Protein AF-A0A7V9L8U1-F1 (afdb_monomer)

Structure (mmCIF, N/CA/C/O backbone):
data_AF-A0A7V9L8U1-F1
#
_entry.id   AF-A0A7V9L8U1-F1
#
loop_
_atom_site.group_PDB
_atom_site.id
_atom_site.type_symbol
_atom_site.label_atom_id
_atom_site.label_alt_id
_atom_site.label_comp_id
_atom_site.label_asym_id
_atom_site.label_entity_id
_atom_site.label_seq_id
_atom_site.pdbx_PDB_ins_code
_atom_site.Cartn_x
_atom_site.Cartn_y
_atom_site.Cartn_z
_atom_site.occupancy
_atom_site.B_iso_or_equiv
_atom_site.auth_seq_id
_atom_site.auth_comp_id
_atom_site.auth_asym_id
_atom_site.auth_atom_id
_atom_site.pdbx_PDB_model_num
ATOM 1 N N . MET A 1 1 ? 53.614 -34.703 -3.956 1.00 37.09 1 MET A N 1
ATOM 2 C CA . MET A 1 1 ? 53.171 -36.099 -4.154 1.00 37.09 1 MET A CA 1
ATOM 3 C C . MET A 1 1 ? 51.739 -36.207 -3.658 1.00 37.09 1 MET A C 1
ATOM 5 O O . MET A 1 1 ? 51.481 -35.859 -2.516 1.00 37.09 1 MET A O 1
ATOM 9 N N . ARG A 1 2 ? 50.814 -36.557 -4.558 1.00 35.75 2 ARG A N 1
ATOM 10 C CA . ARG A 1 2 ? 49.399 -36.834 -4.272 1.00 35.75 2 ARG A CA 1
ATOM 11 C C . ARG A 1 2 ? 49.293 -38.132 -3.469 1.00 35.75 2 ARG A C 1
ATOM 13 O O . ARG A 1 2 ? 49.827 -39.121 -3.956 1.00 35.75 2 ARG A O 1
ATOM 20 N N . THR A 1 3 ? 48.514 -38.152 -2.387 1.00 33.84 3 THR A N 1
ATOM 21 C CA . THR A 1 3 ? 47.822 -39.380 -1.964 1.00 33.84 3 THR A CA 1
ATOM 22 C C . THR A 1 3 ? 46.444 -39.044 -1.400 1.00 33.84 3 THR A C 1
ATOM 24 O O . THR A 1 3 ? 46.298 -38.280 -0.452 1.00 33.84 3 THR A O 1
ATOM 27 N N . LEU A 1 4 ? 45.459 -39.615 -2.084 1.00 32.03 4 LEU A N 1
ATOM 28 C CA . LEU A 1 4 ? 44.025 -39.675 -1.843 1.00 32.03 4 LEU A CA 1
ATOM 29 C C . LEU A 1 4 ? 43.743 -40.533 -0.593 1.00 32.03 4 LEU A C 1
ATOM 31 O O . LEU A 1 4 ? 44.367 -41.584 -0.452 1.00 32.03 4 LEU A O 1
ATOM 35 N N . LEU A 1 5 ? 42.778 -40.158 0.253 1.00 34.38 5 LEU A N 1
ATOM 36 C CA . LEU A 1 5 ? 42.164 -41.089 1.207 1.00 34.38 5 LEU A CA 1
ATOM 37 C C . LEU A 1 5 ? 40.660 -41.214 0.941 1.00 34.38 5 LEU A C 1
ATOM 39 O O . LEU A 1 5 ? 39.941 -40.228 0.812 1.00 34.38 5 LEU A O 1
ATOM 43 N N . LEU A 1 6 ? 40.252 -42.475 0.836 1.00 33.25 6 LEU A N 1
ATOM 44 C CA . LEU A 1 6 ? 38.953 -43.033 0.488 1.00 33.25 6 LEU A CA 1
ATOM 45 C C . LEU A 1 6 ? 38.289 -43.554 1.774 1.00 33.25 6 LEU A C 1
ATOM 47 O O . LEU A 1 6 ? 38.936 -44.298 2.504 1.00 33.25 6 LEU A O 1
ATOM 51 N N . PHE A 1 7 ? 37.013 -43.245 2.017 1.00 33.19 7 PHE A N 1
ATOM 52 C CA . PHE A 1 7 ? 36.152 -43.965 2.973 1.00 33.19 7 PHE A CA 1
ATOM 53 C C . PHE A 1 7 ? 34.731 -44.010 2.386 1.00 33.19 7 PHE A C 1
ATOM 55 O O . PHE A 1 7 ? 34.116 -42.972 2.172 1.00 33.19 7 PHE A O 1
ATOM 62 N N . MET A 1 8 ? 34.353 -45.135 1.770 1.00 30.95 8 MET A N 1
ATOM 63 C CA . MET A 1 8 ? 33.569 -46.258 2.324 1.00 30.95 8 MET A CA 1
ATOM 64 C C . MET A 1 8 ? 32.088 -45.933 2.568 1.00 30.95 8 MET A C 1
ATOM 66 O O . MET A 1 8 ? 31.712 -45.337 3.571 1.00 30.95 8 MET A O 1
ATOM 70 N N . ALA A 1 9 ? 31.259 -46.407 1.635 1.00 34.00 9 ALA A N 1
ATOM 71 C CA . ALA A 1 9 ? 29.814 -46.529 1.761 1.00 34.00 9 ALA A CA 1
ATOM 72 C C . ALA A 1 9 ? 29.459 -47.788 2.569 1.00 34.00 9 ALA A C 1
ATOM 74 O O . ALA A 1 9 ? 30.016 -48.860 2.330 1.00 34.00 9 ALA A O 1
ATOM 75 N N . VAL A 1 10 ? 28.507 -47.657 3.493 1.00 41.06 10 VAL A N 1
ATOM 76 C CA . VAL A 1 10 ? 27.914 -48.771 4.241 1.00 41.06 10 VAL A CA 1
ATOM 77 C C . VAL A 1 10 ? 26.514 -49.015 3.693 1.00 41.06 10 VAL A C 1
ATOM 79 O O . VAL A 1 10 ? 25.662 -48.131 3.739 1.00 41.06 10 VAL A O 1
ATOM 82 N N . GLY A 1 11 ? 26.286 -50.223 3.184 1.00 36.41 11 GLY A N 1
ATOM 83 C CA . GLY A 1 11 ? 24.968 -50.753 2.856 1.00 36.41 11 GLY A CA 1
ATOM 84 C C . GLY A 1 11 ? 24.763 -52.110 3.531 1.00 36.41 11 GLY A C 1
ATOM 85 O O . GLY A 1 11 ? 25.656 -52.947 3.505 1.00 36.41 11 GLY A O 1
ATOM 86 N N . CYS A 1 12 ? 23.581 -52.293 4.116 1.00 37.66 12 CYS A N 1
ATOM 87 C CA . CYS A 1 12 ? 22.913 -53.532 4.541 1.00 37.66 12 CYS A CA 1
ATOM 88 C C . CYS A 1 12 ? 21.442 -53.115 4.738 1.00 37.66 12 CYS A C 1
ATOM 90 O O . CYS A 1 12 ? 21.205 -52.043 5.278 1.00 37.66 12 CYS A O 1
ATOM 92 N N . GLY A 1 13 ? 20.380 -53.813 4.358 1.00 34.66 13 GLY A N 1
ATOM 93 C CA . GLY A 1 13 ? 20.137 -55.143 3.816 1.00 34.66 13 GLY A CA 1
ATOM 94 C C . GLY A 1 13 ? 18.603 -55.298 3.748 1.00 34.66 13 GLY A C 1
ATOM 95 O O . GLY A 1 13 ? 17.869 -54.595 4.440 1.00 34.66 13 GLY A O 1
ATOM 96 N N . ARG A 1 14 ? 18.124 -56.160 2.853 1.00 44.81 14 ARG A N 1
ATOM 97 C CA . ARG A 1 14 ? 16.740 -56.275 2.358 1.00 44.81 14 ARG A CA 1
ATOM 98 C C . ARG A 1 14 ? 15.990 -57.414 3.077 1.00 44.81 14 ARG A C 1
ATOM 100 O O . ARG A 1 14 ? 16.562 -58.484 3.218 1.00 44.81 14 ARG A O 1
ATOM 107 N N . PHE A 1 15 ? 14.711 -57.224 3.409 1.00 35.12 15 PHE A N 1
ATOM 108 C CA . PHE A 1 15 ? 13.670 -58.256 3.622 1.00 35.12 15 PHE A CA 1
ATOM 109 C C . PHE A 1 15 ? 12.335 -57.545 3.316 1.00 35.12 15 PHE A C 1
ATOM 111 O O . PHE A 1 15 ? 12.110 -56.478 3.865 1.00 35.12 15 PHE A O 1
ATOM 118 N N . GLY A 1 16 ? 11.414 -57.934 2.437 1.00 37.50 16 GLY A N 1
ATOM 119 C CA . GLY A 1 16 ? 11.134 -59.154 1.690 1.00 37.50 16 GLY A CA 1
ATOM 120 C C . GLY A 1 16 ? 9.611 -59.338 1.749 1.00 37.50 16 GLY A C 1
ATOM 121 O O . GLY A 1 16 ? 9.124 -59.658 2.821 1.00 37.50 16 GLY A O 1
ATOM 122 N N . PHE A 1 17 ? 8.865 -59.104 0.660 1.00 38.75 17 PHE A N 1
ATOM 123 C CA . PHE A 1 17 ? 7.480 -59.581 0.493 1.00 38.75 17 PHE A CA 1
ATOM 124 C C . PHE A 1 17 ? 7.120 -59.734 -1.002 1.00 38.75 17 PHE A C 1
ATOM 126 O O . PHE A 1 17 ? 7.644 -59.011 -1.846 1.00 38.75 17 PHE A O 1
ATOM 133 N N . GLN A 1 18 ? 6.292 -60.750 -1.267 1.00 34.88 18 GLN A N 1
ATOM 134 C CA . GLN A 1 18 ? 6.027 -61.515 -2.500 1.00 34.88 18 GLN A CA 1
ATOM 135 C C . GLN A 1 18 ? 5.659 -60.769 -3.799 1.00 34.88 18 GLN A C 1
ATOM 137 O O . GLN A 1 18 ? 4.896 -59.808 -3.798 1.00 34.88 18 GLN A O 1
ATOM 142 N N . GLU A 1 19 ? 6.111 -61.357 -4.916 1.00 45.16 19 GLU A N 1
ATOM 143 C CA . GLU A 1 19 ? 5.614 -61.177 -6.289 1.00 45.16 19 GLU A CA 1
ATOM 144 C C . GLU A 1 19 ? 4.214 -61.782 -6.496 1.00 45.16 19 GLU A C 1
ATOM 146 O O . GLU A 1 19 ? 3.884 -62.786 -5.860 1.00 45.16 19 GLU A O 1
ATOM 151 N N . SER A 1 20 ? 3.452 -61.265 -7.472 1.00 40.06 20 SER A N 1
ATOM 152 C CA . SER A 1 20 ? 3.028 -62.005 -8.689 1.00 40.06 20 SER A CA 1
ATOM 153 C C . SER A 1 20 ? 1.990 -61.212 -9.499 1.00 40.06 20 SER A C 1
ATOM 155 O O . SER A 1 20 ? 0.935 -60.880 -8.966 1.00 40.06 20 SER A O 1
ATOM 157 N N . GLY A 1 21 ? 2.225 -60.999 -10.801 1.00 32.94 21 GLY A N 1
ATOM 158 C CA . GLY A 1 21 ? 1.159 -60.649 -11.754 1.00 32.94 21 GLY A CA 1
ATOM 159 C C . GLY A 1 21 ? 1.613 -59.845 -12.975 1.00 32.94 21 GLY A C 1
ATOM 160 O O . GLY A 1 21 ? 1.604 -58.623 -12.949 1.00 32.94 21 GLY A O 1
ATOM 161 N N . VAL A 1 22 ? 1.997 -60.543 -14.043 1.00 47.75 22 VAL A N 1
ATOM 162 C CA . VAL A 1 22 ? 2.412 -60.012 -15.355 1.00 47.75 22 VAL A CA 1
ATOM 163 C C . VAL A 1 22 ? 1.198 -59.613 -16.212 1.00 47.75 22 VAL A C 1
ATOM 165 O O . VAL A 1 22 ? 0.273 -60.411 -16.336 1.00 47.75 22 VAL A O 1
ATOM 168 N N . ALA A 1 23 ? 1.246 -58.456 -16.883 1.00 41.59 23 ALA A N 1
ATOM 169 C CA . ALA A 1 23 ? 0.476 -58.153 -18.098 1.00 41.59 23 ALA A CA 1
ATOM 170 C C . ALA A 1 23 ? 1.291 -57.211 -19.011 1.00 41.59 23 ALA A C 1
ATOM 172 O O . ALA A 1 23 ? 1.994 -56.334 -18.516 1.00 41.59 23 ALA A O 1
ATOM 173 N N . GLY A 1 24 ? 1.269 -57.499 -20.317 1.00 39.19 24 GLY A N 1
ATOM 174 C CA . GLY A 1 24 ? 2.184 -57.016 -21.357 1.00 39.19 24 GLY A CA 1
ATOM 175 C C . GLY A 1 24 ? 1.974 -55.581 -21.876 1.00 39.19 24 GLY A C 1
ATOM 176 O O . GLY A 1 24 ? 1.348 -54.766 -21.203 1.00 39.19 24 GLY A O 1
ATOM 177 N N . PRO A 1 25 ? 2.565 -55.257 -23.045 1.00 53.62 25 PRO A N 1
ATOM 178 C CA . PRO A 1 25 ? 2.721 -53.895 -23.530 1.00 53.62 25 PRO A CA 1
ATOM 179 C C . PRO A 1 25 ? 1.522 -53.502 -24.391 1.00 53.62 25 PRO A C 1
ATOM 181 O O . PRO A 1 25 ? 1.430 -53.937 -25.534 1.00 53.62 25 PRO A O 1
ATOM 184 N N . ASP A 1 26 ? 0.648 -52.660 -23.853 1.00 40.16 26 ASP A N 1
ATOM 185 C CA . ASP A 1 26 ? -0.332 -51.939 -24.655 1.00 40.16 26 ASP A CA 1
ATOM 186 C C . ASP A 1 26 ? -0.057 -50.441 -24.522 1.00 40.16 26 ASP A C 1
ATOM 188 O O . ASP A 1 26 ? -0.076 -49.869 -23.429 1.00 40.16 26 ASP A O 1
ATOM 192 N N . ASP A 1 27 ? 0.253 -49.840 -25.669 1.00 50.84 27 ASP A N 1
ATOM 193 C CA . ASP A 1 27 ? 0.296 -48.405 -25.892 1.00 50.84 27 ASP A CA 1
ATOM 194 C C . ASP A 1 27 ? -0.981 -47.752 -25.351 1.00 50.84 27 ASP A C 1
ATOM 196 O O . ASP A 1 27 ? -2.082 -47.983 -25.855 1.00 50.84 27 ASP A O 1
ATOM 200 N N . VAL A 1 28 ? -0.828 -46.885 -24.351 1.00 48.31 28 VAL A N 1
ATOM 201 C CA . VAL A 1 28 ? -1.849 -45.894 -24.019 1.00 48.31 28 VAL A CA 1
ATOM 202 C C . VAL A 1 28 ? -1.195 -44.531 -24.136 1.00 48.31 28 VAL A C 1
ATOM 204 O O . VAL A 1 28 ? -0.446 -44.088 -23.265 1.00 48.31 28 VAL A O 1
ATOM 207 N N . ASP A 1 29 ? -1.455 -43.929 -25.291 1.00 47.16 29 ASP A N 1
ATOM 208 C CA . ASP A 1 29 ? -1.261 -42.524 -25.608 1.00 47.16 29 ASP A CA 1
ATOM 209 C C . ASP A 1 29 ? -1.603 -41.647 -24.395 1.00 47.16 29 ASP A C 1
ATOM 211 O O . ASP A 1 29 ? -2.694 -41.710 -23.817 1.00 47.16 29 ASP A O 1
ATOM 215 N N . GLY A 1 30 ? -0.607 -40.873 -23.974 1.00 44.53 30 GLY A N 1
ATOM 216 C CA . GLY A 1 30 ? -0.678 -39.974 -22.842 1.00 44.53 30 GLY A CA 1
ATOM 217 C C . GLY A 1 30 ? -1.531 -38.760 -23.171 1.00 44.53 30 GLY A C 1
ATOM 218 O O . GLY A 1 30 ? -1.001 -37.693 -23.455 1.00 44.53 30 GLY A O 1
ATOM 219 N N . SER A 1 31 ? -2.847 -38.883 -23.030 1.00 52.31 31 SER A N 1
ATOM 220 C CA . SER A 1 31 ? -3.717 -37.721 -22.871 1.00 52.31 31 SER A CA 1
ATOM 221 C C . SER A 1 31 ? -3.930 -37.446 -21.380 1.00 52.31 31 SER A C 1
ATOM 223 O O . SER A 1 31 ? -4.983 -37.749 -20.811 1.00 52.31 31 SER A O 1
ATOM 225 N N . VAL A 1 32 ? -2.927 -36.861 -20.720 1.00 50.88 32 VAL A N 1
ATOM 226 C CA . VAL A 1 32 ? -3.224 -36.059 -19.527 1.00 50.88 32 VAL A CA 1
ATOM 227 C C . VAL A 1 32 ? -3.946 -34.815 -20.018 1.00 50.88 32 VAL A C 1
ATOM 229 O O . VAL A 1 32 ? -3.396 -34.024 -20.777 1.00 50.88 32 VAL A O 1
ATOM 232 N N . GLY A 1 33 ? -5.224 -34.723 -19.653 1.00 39.28 33 GLY A N 1
ATOM 233 C CA . GLY A 1 33 ? -6.105 -33.629 -20.022 1.00 39.28 33 GLY A CA 1
ATOM 234 C C . GLY A 1 33 ? -5.467 -32.291 -19.681 1.00 39.28 33 GLY A C 1
ATOM 235 O O . GLY A 1 33 ? -5.313 -31.944 -18.509 1.00 39.28 33 GLY A O 1
ATOM 236 N N . ASP A 1 34 ? -5.114 -31.559 -20.731 1.00 42.38 34 ASP A N 1
ATOM 237 C CA . ASP A 1 34 ? -4.764 -30.156 -20.659 1.00 42.38 34 ASP A CA 1
ATOM 238 C C . ASP A 1 34 ? -5.993 -29.435 -20.096 1.00 42.38 34 ASP A C 1
ATOM 240 O O . ASP A 1 34 ? -7.040 -29.308 -20.740 1.00 42.38 34 ASP A O 1
ATOM 244 N N . SER A 1 35 ? -5.901 -29.048 -18.827 1.00 44.97 35 SER A N 1
ATOM 245 C CA . SER A 1 35 ? -6.853 -28.118 -18.238 1.00 44.97 35 SER A CA 1
ATOM 246 C C . SER A 1 35 ? -6.759 -26.853 -19.078 1.00 44.97 35 SER A C 1
ATOM 248 O O . SER A 1 35 ? -5.685 -26.271 -19.169 1.00 44.97 35 SER A O 1
ATOM 250 N N . ALA A 1 36 ? -7.845 -26.479 -19.749 1.00 47.19 36 ALA A N 1
ATOM 251 C CA . ALA A 1 36 ? -7.884 -25.384 -20.709 1.00 47.19 36 ALA A CA 1
ATOM 252 C C . ALA A 1 36 ? -7.035 -24.157 -20.290 1.00 47.19 36 ALA A C 1
ATOM 254 O O . ALA A 1 36 ? -7.442 -23.360 -19.451 1.00 47.19 36 ALA A O 1
ATOM 255 N N . GLY A 1 37 ? -5.866 -24.000 -20.918 1.00 50.28 37 GLY A N 1
ATOM 256 C CA . GLY A 1 37 ? -5.326 -22.728 -21.403 1.00 50.28 37 GLY A CA 1
ATOM 257 C C . GLY A 1 37 ? -5.089 -21.569 -20.427 1.00 50.28 37 GLY A C 1
ATOM 258 O O . GLY A 1 37 ? -5.071 -20.428 -20.894 1.00 50.28 37 GLY A O 1
ATOM 259 N N . SER A 1 38 ? -4.893 -21.774 -19.120 1.00 64.56 38 SER A N 1
ATOM 260 C CA . SER A 1 38 ? -4.515 -20.655 -18.243 1.00 64.56 38 SER A CA 1
ATOM 261 C C . SER A 1 38 ? -3.069 -20.229 -18.524 1.00 64.56 38 SER A C 1
ATOM 263 O O . SER A 1 38 ? -2.117 -20.881 -18.090 1.00 64.56 38 SER A O 1
ATOM 265 N N . VAL A 1 39 ? -2.892 -19.132 -19.264 1.00 81.75 39 VAL A N 1
ATOM 266 C CA . VAL A 1 39 ? -1.580 -18.501 -19.462 1.00 81.75 39 VAL A CA 1
ATOM 267 C C . VAL A 1 39 ? -1.010 -18.148 -18.090 1.00 81.75 39 VAL A C 1
ATOM 269 O O . VAL A 1 39 ? -1.680 -17.474 -17.306 1.00 81.75 39 VAL A O 1
ATOM 272 N N . ALA A 1 40 ? 0.213 -18.591 -17.794 1.00 91.00 40 ALA A N 1
ATOM 273 C CA . ALA A 1 40 ? 0.878 -18.250 -16.538 1.00 91.00 40 ALA A CA 1
ATOM 274 C C . ALA A 1 40 ? 0.917 -16.717 -16.340 1.00 91.00 40 ALA A C 1
ATOM 276 O O . ALA A 1 40 ? 1.059 -15.983 -17.320 1.00 91.00 40 ALA A O 1
ATOM 277 N N . PRO A 1 41 ? 0.796 -16.197 -15.111 1.00 95.81 41 PRO A N 1
ATOM 278 C CA . PRO A 1 41 ? 0.905 -14.761 -14.855 1.00 95.81 41 PRO A CA 1
ATOM 279 C C . PRO A 1 41 ? 2.325 -14.238 -15.111 1.00 95.81 41 PRO A C 1
ATOM 281 O O . PRO A 1 41 ? 3.290 -15.007 -15.143 1.00 95.81 41 PRO A O 1
ATOM 284 N N . ASN A 1 42 ? 2.479 -12.927 -15.303 1.00 97.81 42 ASN A N 1
ATOM 285 C CA . ASN A 1 42 ? 3.792 -12.283 -15.235 1.00 97.81 42 ASN A CA 1
ATOM 286 C C . ASN A 1 42 ? 4.298 -12.275 -13.788 1.00 97.81 42 ASN A C 1
ATOM 288 O O . ASN A 1 42 ? 3.512 -12.299 -12.839 1.00 97.81 42 ASN A O 1
ATOM 292 N N . LEU A 1 43 ? 5.617 -12.195 -13.625 1.00 98.31 43 LEU A N 1
ATOM 293 C CA . LEU A 1 43 ? 6.226 -11.974 -12.318 1.00 98.31 43 LEU A CA 1
ATOM 294 C C . LEU A 1 43 ? 6.415 -10.479 -12.058 1.00 98.31 43 LEU A C 1
ATOM 296 O O . LEU A 1 43 ? 6.685 -9.706 -12.981 1.00 98.31 43 LEU A O 1
ATOM 300 N N . ILE A 1 44 ? 6.299 -10.090 -10.794 1.00 98.56 44 ILE A N 1
ATOM 301 C CA . ILE A 1 44 ? 6.730 -8.795 -10.273 1.00 98.56 44 ILE A CA 1
ATOM 302 C C . ILE A 1 44 ? 7.643 -9.012 -9.064 1.00 98.56 44 ILE A C 1
ATOM 304 O O . ILE A 1 44 ? 7.341 -9.817 -8.182 1.00 98.56 44 ILE A O 1
ATOM 308 N N . PHE A 1 45 ? 8.766 -8.300 -9.027 1.00 98.75 45 PHE A N 1
ATOM 309 C CA . PHE A 1 45 ? 9.742 -8.380 -7.939 1.00 98.75 45 PHE A CA 1
ATOM 310 C C . PHE A 1 45 ? 10.524 -7.070 -7.795 1.00 98.75 45 PHE A C 1
ATOM 312 O O . PHE A 1 45 ? 10.379 -6.151 -8.602 1.00 98.75 45 PHE A O 1
ATOM 319 N N . ILE A 1 46 ? 11.359 -6.979 -6.762 1.00 98.75 46 ILE A N 1
ATOM 320 C CA . ILE A 1 46 ? 12.236 -5.834 -6.497 1.00 98.75 46 ILE A CA 1
ATOM 321 C C . ILE A 1 46 ? 13.678 -6.165 -6.908 1.00 98.75 46 ILE A C 1
ATOM 323 O O . ILE A 1 46 ? 14.218 -7.208 -6.538 1.00 98.75 46 ILE A O 1
ATOM 327 N N . SER A 1 47 ? 14.310 -5.286 -7.687 1.00 98.75 47 SER A N 1
ATOM 328 C CA . SER A 1 47 ? 15.716 -5.425 -8.081 1.00 98.75 47 SER A CA 1
ATOM 329 C C . SER A 1 47 ? 16.661 -5.310 -6.874 1.00 98.75 47 SER A C 1
ATOM 331 O O . SER A 1 47 ? 16.289 -4.751 -5.842 1.00 98.75 47 SER A O 1
ATOM 333 N N . PRO A 1 48 ? 17.939 -5.702 -7.008 1.00 98.19 48 PRO A N 1
ATOM 334 C CA . PRO A 1 48 ? 18.969 -5.254 -6.082 1.00 98.19 48 PRO A CA 1
ATOM 335 C C . PRO A 1 48 ? 19.014 -3.724 -5.979 1.00 98.19 48 PRO A C 1
ATOM 337 O O . PRO A 1 48 ? 18.727 -3.005 -6.948 1.00 98.19 48 PRO A O 1
ATOM 340 N N . LYS A 1 49 ? 19.412 -3.238 -4.801 1.00 97.88 49 LYS A N 1
ATOM 341 C CA . LYS A 1 49 ? 19.579 -1.812 -4.513 1.00 97.88 49 LYS A CA 1
ATOM 342 C C . LYS A 1 49 ? 20.680 -1.213 -5.389 1.00 97.88 49 LYS A C 1
ATOM 344 O O . LYS A 1 49 ? 21.803 -1.709 -5.405 1.00 97.88 49 LYS A O 1
ATOM 349 N N . GLN A 1 50 ? 20.348 -0.121 -6.059 1.00 98.25 50 GLN A N 1
ATOM 350 C CA . GLN A 1 50 ? 21.260 0.711 -6.829 1.00 98.25 50 GLN A CA 1
ATOM 351 C C . GLN A 1 50 ? 21.827 1.826 -5.942 1.00 98.25 50 GLN A C 1
ATOM 353 O O . GLN A 1 50 ? 21.158 2.247 -4.992 1.00 98.25 50 GLN A O 1
ATOM 358 N N . PRO A 1 51 ? 23.055 2.299 -6.209 1.00 97.06 51 PRO A N 1
ATOM 359 C CA . PRO A 1 51 ? 23.692 3.326 -5.388 1.00 97.06 51 PRO A CA 1
ATOM 360 C C . PRO A 1 51 ? 23.015 4.698 -5.511 1.00 97.06 51 PRO A C 1
ATOM 362 O O . PRO A 1 51 ? 23.061 5.470 -4.560 1.00 97.06 51 PRO A O 1
ATOM 365 N N . ASP A 1 52 ? 22.387 4.985 -6.651 1.00 96.69 52 ASP A N 1
ATOM 366 C CA . ASP A 1 52 ? 21.756 6.264 -6.971 1.00 96.69 52 ASP A CA 1
ATOM 367 C C . ASP A 1 52 ? 20.704 6.100 -8.087 1.00 96.69 52 ASP A C 1
ATOM 369 O O . ASP A 1 52 ? 20.444 4.986 -8.540 1.00 96.69 52 ASP A O 1
ATOM 373 N N . ALA A 1 53 ? 20.083 7.209 -8.498 1.00 96.12 53 ALA A N 1
ATOM 374 C CA . ALA A 1 53 ? 19.013 7.291 -9.492 1.00 96.12 53 ALA A CA 1
ATOM 375 C C . ALA A 1 53 ? 19.493 7.421 -10.950 1.00 96.12 53 ALA A C 1
ATOM 377 O O . ALA A 1 53 ? 18.670 7.568 -11.861 1.00 96.12 53 ALA A O 1
ATOM 378 N N . ASN A 1 54 ? 20.807 7.425 -11.200 1.00 97.06 54 ASN A N 1
ATOM 379 C CA . ASN A 1 54 ? 21.362 7.505 -12.546 1.00 97.06 54 ASN A CA 1
ATOM 380 C C . ASN A 1 54 ? 21.375 6.121 -13.201 1.00 97.06 54 ASN A C 1
ATOM 382 O O . ASN A 1 54 ? 22.417 5.499 -13.404 1.00 97.06 54 ASN A O 1
ATOM 386 N N . PHE A 1 55 ? 20.190 5.645 -13.568 1.00 98.31 55 PHE A N 1
ATOM 387 C CA . PHE A 1 55 ? 20.015 4.343 -14.205 1.00 98.31 55 PHE A CA 1
ATOM 388 C C . PHE A 1 55 ? 20.395 4.340 -15.691 1.00 98.31 55 PHE A C 1
ATOM 390 O O . PHE A 1 55 ? 20.263 3.309 -16.336 1.00 98.31 55 PHE A O 1
ATOM 397 N N . GLY A 1 56 ? 20.823 5.470 -16.267 1.00 97.75 56 GLY A N 1
ATOM 398 C CA . GLY A 1 56 ? 20.979 5.609 -17.719 1.00 97.75 56 GLY A CA 1
ATOM 399 C C . GLY A 1 56 ? 19.635 5.746 -18.448 1.00 97.75 56 GLY A C 1
ATOM 400 O O . GLY A 1 56 ? 19.494 5.333 -19.600 1.00 97.75 56 GLY A O 1
ATOM 401 N N . GLY A 1 57 ? 18.630 6.311 -17.774 1.00 98.19 57 GLY A N 1
ATOM 402 C CA . GLY A 1 57 ? 17.265 6.436 -18.275 1.00 98.19 57 GLY A CA 1
ATOM 403 C C . GLY A 1 57 ? 16.438 5.154 -18.151 1.00 98.19 57 GLY A C 1
ATOM 404 O O . GLY A 1 57 ? 16.856 4.166 -17.550 1.00 98.19 57 GLY A O 1
ATOM 405 N N . LEU A 1 58 ? 15.241 5.158 -18.753 1.00 98.62 58 LEU A N 1
ATOM 406 C CA . LEU A 1 58 ? 14.322 4.010 -18.701 1.00 98.62 58 LEU A CA 1
ATOM 407 C C . LEU A 1 58 ? 14.946 2.723 -19.260 1.00 98.62 58 LEU A C 1
ATOM 409 O O . LEU A 1 58 ? 14.708 1.651 -18.720 1.00 98.62 58 LEU A O 1
ATOM 413 N N . ALA A 1 59 ? 15.759 2.827 -20.315 1.00 98.56 59 ALA A N 1
ATOM 414 C CA . ALA A 1 59 ? 16.390 1.666 -20.937 1.00 98.56 59 ALA A CA 1
ATOM 415 C C . ALA A 1 59 ? 17.414 0.989 -20.012 1.00 98.56 59 ALA A C 1
ATOM 417 O O . ALA A 1 59 ? 17.452 -0.236 -19.940 1.00 98.56 59 ALA A O 1
ATOM 418 N N . GLY A 1 60 ? 18.221 1.766 -19.283 1.00 98.69 60 GLY A N 1
ATOM 419 C CA . GLY A 1 60 ? 19.158 1.185 -18.325 1.00 98.69 60 GLY A CA 1
ATOM 420 C C . GLY A 1 60 ? 18.461 0.669 -17.061 1.00 98.69 60 GLY A C 1
ATOM 421 O O . GLY A 1 60 ? 18.837 -0.382 -16.549 1.00 98.69 60 GLY A O 1
ATOM 422 N N . ALA A 1 61 ? 17.358 1.293 -16.634 1.00 98.75 61 ALA A N 1
ATOM 423 C CA . ALA A 1 61 ? 16.497 0.732 -15.591 1.00 98.75 61 ALA A CA 1
ATOM 424 C C . ALA A 1 61 ? 15.867 -0.618 -15.999 1.00 98.75 61 ALA A C 1
ATOM 426 O O . ALA A 1 61 ? 15.815 -1.552 -15.199 1.00 98.75 61 ALA A O 1
ATOM 427 N N . ASP A 1 62 ? 15.434 -0.753 -17.254 1.00 98.88 62 ASP A N 1
ATOM 428 C CA . ASP A 1 62 ? 14.919 -2.017 -17.796 1.00 98.88 62 ASP A CA 1
ATOM 429 C C . ASP A 1 62 ? 16.018 -3.092 -17.883 1.00 98.88 62 ASP A C 1
ATOM 431 O O . ASP A 1 62 ? 15.759 -4.266 -17.602 1.00 98.88 62 ASP A O 1
ATOM 435 N N . ALA A 1 63 ? 17.258 -2.698 -18.198 1.00 98.75 63 ALA A N 1
ATOM 436 C CA . ALA A 1 63 ? 18.414 -3.595 -18.172 1.00 98.75 63 ALA A CA 1
ATOM 437 C C . ALA A 1 63 ? 18.696 -4.117 -16.754 1.00 98.75 63 ALA A C 1
ATOM 439 O O . ALA A 1 63 ? 18.830 -5.323 -16.580 1.00 98.75 63 ALA A O 1
ATOM 440 N N . ILE A 1 64 ? 18.655 -3.254 -15.730 1.00 98.81 64 ILE A N 1
ATOM 441 C CA . ILE A 1 64 ? 18.788 -3.665 -14.318 1.00 98.81 64 ILE A CA 1
ATOM 442 C C . ILE A 1 64 ? 17.738 -4.723 -13.952 1.00 98.81 64 ILE A C 1
ATOM 444 O O . ILE A 1 64 ? 18.051 -5.714 -13.290 1.00 98.81 64 ILE A O 1
ATOM 448 N N . CYS A 1 65 ? 16.492 -4.539 -14.393 1.00 98.88 65 CYS A N 1
ATOM 449 C CA . CYS A 1 65 ? 15.433 -5.515 -14.160 1.00 98.88 65 CYS A CA 1
ATOM 450 C C . CYS A 1 65 ? 15.660 -6.841 -14.891 1.00 98.88 65 CYS A C 1
ATOM 452 O O . CYS A 1 65 ? 15.433 -7.907 -14.318 1.00 98.88 65 CYS A O 1
ATOM 454 N N . THR A 1 66 ? 16.125 -6.780 -16.136 1.00 98.38 66 THR A N 1
ATOM 455 C CA . THR A 1 66 ? 16.432 -7.968 -16.939 1.00 98.38 66 THR A CA 1
ATOM 456 C C . THR A 1 66 ? 17.604 -8.753 -16.344 1.00 98.38 66 THR A C 1
ATOM 458 O O . THR A 1 66 ? 17.515 -9.972 -16.210 1.00 98.38 66 THR A O 1
ATOM 461 N N . ASP A 1 67 ? 18.658 -8.067 -15.898 1.00 98.50 67 ASP A N 1
ATOM 462 C CA . ASP A 1 67 ? 19.825 -8.680 -15.259 1.00 98.50 67 ASP A CA 1
ATOM 463 C C . ASP A 1 67 ? 19.459 -9.330 -13.919 1.00 98.50 67 ASP A C 1
ATOM 465 O O . ASP A 1 67 ? 19.891 -10.446 -13.626 1.00 98.50 67 ASP A O 1
ATOM 469 N N . ALA A 1 68 ? 18.615 -8.672 -13.115 1.00 98.50 68 ALA A N 1
ATOM 470 C CA . ALA A 1 68 ? 18.123 -9.225 -11.855 1.00 98.50 68 ALA A CA 1
ATOM 471 C C . ALA A 1 68 ? 17.279 -10.494 -12.067 1.00 98.50 68 ALA A C 1
ATOM 473 O O . ALA A 1 68 ? 17.458 -11.476 -11.345 1.00 98.50 68 ALA A O 1
ATOM 474 N N . ALA A 1 69 ? 16.398 -10.498 -13.074 1.00 98.62 69 ALA A N 1
ATOM 475 C CA . ALA A 1 69 ? 15.633 -11.684 -13.452 1.00 98.62 69 ALA A CA 1
ATOM 476 C C . ALA A 1 69 ? 16.557 -12.824 -13.907 1.00 98.62 69 ALA A C 1
ATOM 478 O O . ALA A 1 69 ? 16.447 -13.945 -13.407 1.00 98.62 69 ALA A O 1
ATOM 479 N N . ALA A 1 70 ? 17.514 -12.530 -14.793 1.00 98.31 70 ALA A N 1
ATOM 480 C CA . ALA A 1 70 ? 18.466 -13.510 -15.307 1.00 98.31 70 ALA A CA 1
ATOM 481 C C . ALA A 1 70 ? 19.330 -14.122 -14.192 1.00 98.31 70 ALA A C 1
ATOM 483 O O . ALA A 1 70 ? 19.506 -15.340 -14.153 1.00 98.31 70 ALA A O 1
ATOM 484 N N . ALA A 1 71 ? 19.813 -13.306 -13.249 1.00 98.25 71 ALA A N 1
ATOM 485 C CA . ALA A 1 71 ? 20.599 -13.764 -12.103 1.00 98.25 71 ALA A CA 1
ATOM 486 C C . ALA A 1 71 ? 19.815 -14.710 -11.174 1.00 98.25 71 ALA A C 1
ATOM 488 O O . ALA A 1 71 ? 20.406 -15.605 -10.571 1.00 98.25 71 ALA A O 1
ATOM 489 N N . ALA A 1 72 ? 18.495 -14.539 -11.082 1.00 98.12 72 ALA A N 1
ATOM 490 C CA . ALA A 1 72 ? 17.601 -15.410 -10.321 1.00 98.12 72 ALA A CA 1
ATOM 491 C C . ALA A 1 72 ? 17.042 -16.592 -11.141 1.00 98.12 72 ALA A C 1
ATOM 493 O O . ALA A 1 72 ? 16.272 -17.394 -10.616 1.00 98.12 72 ALA A O 1
ATOM 494 N N . GLY A 1 73 ? 17.407 -16.717 -12.422 1.00 97.81 73 GLY A N 1
ATOM 495 C CA . GLY A 1 73 ? 16.875 -17.751 -13.313 1.00 97.81 73 GLY A CA 1
ATOM 496 C C . GLY A 1 73 ? 15.404 -17.548 -13.695 1.00 97.81 73 GLY A C 1
ATOM 497 O O . GLY A 1 73 ? 14.749 -18.492 -14.140 1.00 97.81 73 GLY A O 1
ATOM 498 N N . LEU A 1 74 ? 14.871 -16.333 -13.534 1.00 96.69 74 LEU A N 1
ATOM 499 C CA . LEU A 1 74 ? 13.522 -15.978 -13.961 1.00 96.69 74 LEU A CA 1
ATOM 500 C C . LEU A 1 74 ? 13.534 -15.683 -15.466 1.00 96.69 74 LEU A C 1
ATOM 502 O O . LEU A 1 74 ? 14.170 -14.736 -15.923 1.00 96.69 74 LEU A O 1
ATOM 506 N N . GLY A 1 75 ? 12.824 -16.491 -16.253 1.00 92.25 75 GLY A N 1
ATOM 507 C CA . GLY A 1 75 ? 12.635 -16.220 -17.681 1.00 92.25 75 GLY A CA 1
ATOM 508 C C . GLY A 1 75 ? 11.708 -15.026 -17.940 1.00 92.25 75 GLY A C 1
ATOM 509 O O . GLY A 1 75 ? 10.919 -14.642 -17.072 1.00 92.25 75 GLY A O 1
ATOM 510 N N . GLY A 1 76 ? 11.760 -14.492 -19.162 1.00 94.50 76 GLY A N 1
ATOM 511 C CA . GLY A 1 76 ? 10.871 -13.432 -19.649 1.00 94.50 76 GLY A CA 1
ATOM 512 C C . GLY A 1 76 ? 11.548 -12.076 -19.852 1.00 94.50 76 GLY A C 1
ATOM 513 O O . GLY A 1 76 ? 12.745 -11.915 -19.618 1.00 94.50 76 GLY A O 1
ATOM 514 N N . THR A 1 77 ? 10.760 -11.105 -20.300 1.00 97.25 77 THR A N 1
ATOM 515 C CA . THR A 1 77 ? 11.141 -9.709 -20.505 1.00 97.25 77 THR A CA 1
ATOM 516 C C . THR A 1 77 ? 10.598 -8.865 -19.364 1.00 97.25 77 THR A C 1
ATOM 518 O O . THR A 1 77 ? 9.401 -8.909 -19.067 1.00 97.25 77 THR A O 1
ATOM 521 N N . TYR A 1 78 ? 11.462 -8.049 -18.763 1.00 98.50 78 TYR A N 1
ATOM 522 C CA . TYR A 1 78 ? 11.113 -7.214 -17.619 1.00 98.50 78 TYR A CA 1
ATOM 523 C C . TYR A 1 78 ? 11.342 -5.741 -17.928 1.00 98.50 78 TYR A C 1
ATOM 525 O O . TYR A 1 78 ? 12.311 -5.366 -18.585 1.00 98.50 78 TYR A O 1
ATOM 533 N N . ARG A 1 79 ? 10.441 -4.898 -17.425 1.00 98.75 79 ARG A N 1
ATOM 534 C CA . ARG A 1 79 ? 10.591 -3.441 -17.428 1.00 98.75 79 ARG A CA 1
ATOM 535 C C . ARG A 1 79 ? 10.465 -2.903 -16.012 1.00 98.75 79 ARG A C 1
ATOM 537 O O . ARG A 1 79 ? 9.683 -3.422 -15.215 1.00 98.75 79 ARG A O 1
ATOM 544 N N . ALA A 1 80 ? 11.203 -1.843 -15.717 1.00 98.81 80 ALA A N 1
ATOM 545 C CA . ALA A 1 80 ? 11.094 -1.132 -14.455 1.00 98.81 80 ALA A CA 1
ATOM 546 C C . ALA A 1 80 ? 9.779 -0.335 -14.402 1.00 98.81 80 ALA A C 1
ATOM 548 O O . ALA A 1 80 ? 9.430 0.325 -15.378 1.00 98.81 80 ALA A O 1
ATOM 549 N N . TRP A 1 81 ? 9.054 -0.327 -13.283 1.00 98.56 81 TRP A N 1
ATOM 550 C CA . TRP A 1 81 ? 7.924 0.590 -13.061 1.00 98.56 81 TRP A CA 1
ATOM 551 C C . TRP A 1 81 ? 8.442 2.003 -12.763 1.00 98.56 81 TRP A C 1
ATOM 553 O O . TRP A 1 81 ? 8.628 2.388 -11.612 1.00 98.56 81 TRP A O 1
ATOM 563 N N . LEU A 1 82 ? 8.717 2.762 -13.824 1.00 98.19 82 LEU A N 1
ATOM 564 C CA . LEU A 1 82 ? 9.260 4.117 -13.751 1.00 98.19 82 LEU A CA 1
ATOM 565 C C . LEU A 1 82 ? 8.541 5.054 -14.717 1.00 98.19 82 LEU A C 1
ATOM 567 O O . LEU A 1 82 ? 8.316 4.693 -15.880 1.00 98.19 82 LEU A O 1
ATOM 571 N N . SER A 1 83 ? 8.276 6.271 -14.245 1.00 98.19 83 SER A N 1
ATOM 572 C CA . SER A 1 83 ? 7.859 7.401 -15.075 1.00 98.19 83 SER A CA 1
ATOM 573 C C . SER A 1 83 ? 9.009 8.385 -15.294 1.00 98.19 83 SER A C 1
ATOM 575 O O . SER A 1 83 ? 9.923 8.500 -14.480 1.00 98.19 83 SER A O 1
ATOM 577 N N . THR A 1 84 ? 8.939 9.137 -16.384 1.00 96.50 84 THR A N 1
ATOM 578 C CA . THR A 1 84 ? 9.727 10.350 -16.652 1.00 96.50 84 THR A CA 1
ATOM 579 C C . THR A 1 84 ? 8.761 11.499 -16.963 1.00 96.50 84 THR A C 1
ATOM 581 O O . THR A 1 84 ? 7.577 11.237 -17.181 1.00 96.50 84 THR A O 1
ATOM 584 N N . PRO A 1 85 ? 9.223 12.758 -17.093 1.00 94.12 85 PRO A N 1
ATOM 585 C CA . PRO A 1 85 ? 8.341 13.875 -17.443 1.00 94.12 85 PRO A CA 1
ATOM 586 C C . PRO A 1 85 ? 7.596 13.719 -18.777 1.00 94.12 85 PRO A C 1
ATOM 588 O O . PRO A 1 85 ? 6.643 14.448 -19.038 1.00 94.12 85 PRO A O 1
ATOM 591 N N . THR A 1 86 ? 8.027 12.792 -19.637 1.00 95.19 86 THR A N 1
ATOM 592 C CA . THR A 1 86 ? 7.437 12.546 -20.960 1.00 95.19 86 THR A CA 1
ATOM 593 C C . THR A 1 86 ? 6.830 11.152 -21.117 1.00 95.19 86 THR A C 1
ATOM 595 O O . THR A 1 86 ? 6.167 10.898 -22.123 1.00 95.19 86 THR A O 1
ATOM 598 N N . VAL A 1 87 ? 7.026 10.243 -20.156 1.00 97.44 87 VAL A N 1
ATOM 599 C CA . VAL A 1 87 ? 6.556 8.853 -20.234 1.00 97.44 87 VAL A CA 1
ATOM 600 C C . VAL A 1 87 ? 5.963 8.434 -18.894 1.00 97.44 87 VAL A C 1
ATOM 602 O O . VAL A 1 87 ? 6.666 8.363 -17.892 1.00 97.44 87 VAL A O 1
ATOM 605 N N . ASN A 1 88 ? 4.676 8.099 -18.889 1.00 97.88 88 ASN A N 1
ATOM 606 C CA . ASN A 1 88 ? 4.004 7.522 -17.725 1.00 97.88 88 ASN A CA 1
ATOM 607 C C . ASN A 1 88 ? 4.381 6.043 -17.569 1.00 97.88 88 ASN A C 1
ATOM 609 O O . ASN A 1 88 ? 4.480 5.329 -18.567 1.00 97.88 88 ASN A O 1
ATOM 613 N N . ALA A 1 89 ? 4.525 5.555 -16.337 1.00 98.12 89 ALA A N 1
ATOM 614 C CA . ALA A 1 89 ? 4.813 4.146 -16.084 1.00 98.12 89 ALA A CA 1
ATOM 615 C C . ALA A 1 89 ? 3.713 3.244 -16.658 1.00 98.12 89 ALA A C 1
ATOM 617 O O . ALA A 1 89 ? 4.023 2.326 -17.412 1.00 98.12 89 ALA A O 1
ATOM 618 N N . ALA A 1 90 ? 2.435 3.555 -16.405 1.00 97.50 90 ALA A N 1
ATOM 619 C CA . ALA A 1 90 ? 1.305 2.723 -16.829 1.00 97.50 90 ALA A CA 1
ATOM 620 C C . ALA A 1 90 ? 1.272 2.454 -18.344 1.00 97.50 90 ALA A C 1
ATOM 622 O O . ALA A 1 90 ? 0.985 1.335 -18.774 1.00 97.50 90 ALA A O 1
ATOM 623 N N . SER A 1 91 ? 1.623 3.443 -19.177 1.00 97.06 91 SER A N 1
ATOM 624 C CA . SER A 1 91 ? 1.595 3.274 -20.638 1.00 97.06 91 SER A CA 1
ATOM 625 C C . SER A 1 91 ? 2.658 2.301 -21.154 1.00 97.06 91 SER A C 1
ATOM 627 O O . SER A 1 91 ? 2.528 1.792 -22.266 1.00 97.06 91 SER A O 1
ATOM 629 N N . ARG A 1 92 ? 3.685 1.996 -20.352 1.00 97.62 92 ARG A N 1
ATOM 630 C CA . ARG A 1 92 ? 4.764 1.058 -20.700 1.00 97.62 92 ARG A CA 1
ATOM 631 C C . ARG A 1 92 ? 4.368 -0.412 -20.530 1.00 97.62 92 ARG A C 1
ATOM 633 O O . ARG A 1 92 ? 5.120 -1.277 -20.984 1.00 97.62 92 ARG A O 1
ATOM 640 N N . PHE A 1 93 ? 3.208 -0.673 -19.924 1.00 97.00 93 PHE A N 1
ATOM 641 C CA . PHE A 1 93 ? 2.685 -2.002 -19.583 1.00 97.00 93 PHE A CA 1
ATOM 642 C C . PHE A 1 93 ? 1.298 -2.278 -20.189 1.00 97.00 93 PHE A C 1
ATOM 644 O O . PHE A 1 93 ? 0.643 -3.241 -19.805 1.00 97.00 93 PHE A O 1
ATOM 651 N N . SER A 1 94 ? 0.838 -1.457 -21.138 1.00 87.81 94 SER A N 1
ATOM 652 C CA . SER A 1 94 ? -0.534 -1.490 -21.678 1.00 87.81 94 SER A CA 1
ATOM 653 C C . SER A 1 94 ? -0.947 -2.808 -22.344 1.00 87.81 94 SER A C 1
ATOM 655 O O . SER A 1 94 ? -2.138 -3.073 -22.483 1.00 87.81 94 SER A O 1
ATOM 657 N N . THR A 1 95 ? 0.014 -3.635 -22.755 1.00 89.75 95 THR A N 1
ATOM 658 C CA . THR A 1 95 ? -0.232 -4.940 -23.384 1.00 89.75 95 THR A CA 1
ATOM 659 C C . THR A 1 95 ? -0.064 -6.117 -22.433 1.00 89.75 95 THR A C 1
ATOM 661 O O . THR A 1 95 ? -0.280 -7.242 -22.861 1.00 89.75 95 THR A O 1
ATOM 664 N N . ALA A 1 96 ? 0.360 -5.894 -21.188 1.00 95.69 96 ALA A N 1
ATOM 665 C CA . ALA A 1 96 ? 0.600 -6.945 -20.206 1.00 95.69 96 ALA A CA 1
ATOM 666 C C . ALA A 1 96 ? -0.543 -6.997 -19.185 1.00 95.69 96 ALA A C 1
ATOM 668 O O . ALA A 1 96 ? -1.183 -5.986 -18.890 1.00 95.69 96 ALA A O 1
ATOM 669 N N . ARG A 1 97 ? -0.812 -8.189 -18.649 1.00 96.31 97 ARG A N 1
ATOM 670 C CA . ARG A 1 97 ? -1.837 -8.407 -17.622 1.00 96.31 97 ARG A CA 1
ATOM 671 C C . ARG A 1 97 ? -1.443 -9.565 -16.713 1.00 96.31 97 ARG A C 1
ATOM 673 O O . ARG A 1 97 ? -0.871 -10.551 -17.182 1.00 96.31 97 ARG A O 1
ATOM 680 N N . GLY A 1 98 ? -1.790 -9.437 -15.443 1.00 96.88 98 GLY A N 1
ATOM 681 C CA . GLY A 1 98 ? -1.626 -10.431 -14.400 1.00 96.88 98 GLY A CA 1
ATOM 682 C C . GLY A 1 98 ? -0.207 -10.424 -13.872 1.00 96.88 98 GLY A C 1
ATOM 683 O O . GLY A 1 98 ? 0.713 -10.840 -14.576 1.00 96.88 98 GLY A O 1
ATOM 684 N N . TRP A 1 99 ? -0.042 -9.985 -12.627 1.00 97.75 99 TRP A N 1
ATOM 685 C CA . TRP A 1 99 ? 1.233 -9.996 -11.921 1.00 97.75 99 TRP A CA 1
ATOM 686 C C . TRP A 1 99 ? 1.102 -10.724 -10.594 1.00 97.75 99 TRP A C 1
ATOM 688 O O . TRP A 1 99 ? 0.255 -10.393 -9.759 1.00 97.75 99 TRP A O 1
ATOM 698 N N . VAL A 1 100 ? 1.986 -11.694 -10.397 1.00 97.75 100 VAL A N 1
ATOM 699 C CA . VAL A 1 100 ? 2.188 -12.384 -9.124 1.00 97.75 100 VAL A CA 1
ATOM 700 C C . VAL A 1 100 ? 3.616 -12.157 -8.652 1.00 97.75 100 VAL A C 1
ATOM 702 O O . VAL A 1 100 ? 4.532 -11.947 -9.450 1.00 97.75 100 VAL A O 1
ATOM 705 N N . ARG A 1 101 ? 3.820 -12.207 -7.343 1.00 97.38 101 ARG A N 1
ATOM 706 C CA . ARG A 1 101 ? 5.160 -12.284 -6.769 1.00 97.38 101 ARG A CA 1
ATOM 707 C C . ARG A 1 101 ? 5.825 -13.612 -7.128 1.00 97.38 101 ARG A C 1
ATOM 709 O O . ARG A 1 101 ? 5.172 -14.566 -7.543 1.00 97.38 101 ARG A O 1
ATOM 716 N N . VAL A 1 102 ? 7.127 -13.703 -6.887 1.00 97.25 102 VAL A N 1
ATOM 717 C CA . VAL A 1 102 ? 7.906 -14.938 -7.083 1.00 97.25 102 VAL A CA 1
ATOM 718 C C . VAL A 1 102 ? 7.458 -16.110 -6.193 1.00 97.25 102 VAL A C 1
ATOM 720 O O . VAL A 1 102 ? 7.713 -17.257 -6.541 1.00 97.25 102 VAL A O 1
ATOM 723 N N . ASP A 1 103 ? 6.751 -15.846 -5.087 1.00 95.94 103 ASP A N 1
ATOM 724 C CA . ASP A 1 103 ? 6.110 -16.863 -4.234 1.00 95.94 103 ASP A CA 1
ATOM 725 C C . ASP A 1 103 ? 4.699 -17.266 -4.715 1.00 95.94 103 ASP A C 1
ATOM 727 O O . ASP A 1 103 ? 4.028 -18.072 -4.075 1.00 95.94 103 ASP A O 1
ATOM 731 N N . GLY A 1 104 ? 4.235 -16.704 -5.836 1.00 95.00 104 GLY A N 1
ATOM 732 C CA . GLY A 1 104 ? 2.920 -16.961 -6.422 1.00 95.00 104 GLY A CA 1
ATOM 733 C C . GLY A 1 104 ? 1.783 -16.114 -5.850 1.00 95.00 104 GLY A C 1
ATOM 734 O O . GLY A 1 104 ? 0.665 -16.197 -6.360 1.00 95.00 104 GLY A O 1
ATOM 735 N N . ALA A 1 105 ? 2.028 -15.273 -4.838 1.00 94.81 105 ALA A N 1
ATOM 736 C CA . ALA A 1 105 ? 0.977 -14.426 -4.286 1.00 94.81 105 ALA A CA 1
ATOM 737 C C . ALA A 1 105 ? 0.527 -13.359 -5.309 1.00 94.81 105 ALA A C 1
ATOM 739 O O . ALA A 1 105 ? 1.373 -12.710 -5.937 1.00 94.81 105 ALA A O 1
ATOM 740 N N . PRO A 1 106 ? -0.789 -13.143 -5.481 1.00 96.19 106 PRO A N 1
ATOM 741 C CA . PRO A 1 106 ? -1.319 -12.181 -6.441 1.00 96.19 106 PRO A CA 1
ATOM 742 C C . PRO A 1 106 ? -0.945 -10.744 -6.066 1.00 96.19 106 PRO A C 1
ATOM 744 O O . PRO A 1 106 ? -1.005 -10.366 -4.903 1.00 96.19 106 PRO A O 1
ATOM 747 N N . VAL A 1 107 ? -0.580 -9.916 -7.045 1.00 96.38 107 VAL A N 1
ATOM 748 C CA . VAL A 1 107 ? -0.293 -8.490 -6.810 1.00 96.38 107 VAL A CA 1
ATOM 749 C C . VAL A 1 107 ? -1.350 -7.622 -7.469 1.00 96.38 107 VAL A C 1
ATOM 751 O O . VAL A 1 107 ? -2.023 -6.860 -6.780 1.00 96.38 107 VAL A O 1
ATOM 754 N N . ALA A 1 108 ? -1.537 -7.769 -8.779 1.00 95.19 108 ALA A N 1
ATOM 755 C CA . ALA A 1 108 ? -2.525 -7.011 -9.537 1.00 95.19 108 ALA A CA 1
ATOM 756 C C . ALA A 1 108 ? -2.961 -7.779 -10.787 1.00 95.19 108 ALA A C 1
ATOM 758 O O . ALA A 1 108 ? -2.156 -8.474 -11.409 1.00 95.19 108 ALA A O 1
ATOM 759 N N . ASP A 1 109 ? -4.230 -7.636 -11.166 1.00 95.44 109 ASP A N 1
ATOM 760 C CA . ASP A 1 109 ? -4.755 -8.221 -12.400 1.00 95.44 109 ASP A CA 1
ATOM 761 C C . ASP A 1 109 ? -4.445 -7.349 -13.617 1.00 95.44 109 ASP A C 1
ATOM 763 O O . ASP A 1 109 ? -3.691 -7.751 -14.491 1.00 95.44 109 ASP A O 1
ATOM 767 N N . SER A 1 110 ? -4.983 -6.135 -13.684 1.00 95.19 110 SER A N 1
ATOM 768 C CA . SER A 1 110 ? -4.815 -5.255 -14.843 1.00 95.19 110 SER A CA 1
ATOM 769 C C . SER A 1 110 ? -4.181 -3.922 -14.464 1.00 95.19 110 SER A C 1
ATOM 771 O O . SER A 1 110 ? -4.164 -3.536 -13.293 1.00 95.19 110 SER A O 1
ATOM 773 N N . MET A 1 111 ? -3.681 -3.194 -15.464 1.00 95.25 111 MET A N 1
ATOM 774 C CA . MET A 1 111 ? -3.172 -1.843 -15.242 1.00 95.25 111 MET A CA 1
ATOM 775 C C . MET A 1 111 ? -4.277 -0.898 -14.756 1.00 95.25 111 MET A C 1
ATOM 777 O O . MET A 1 111 ? -4.026 -0.077 -13.880 1.00 95.25 111 MET A O 1
ATOM 781 N N . ASP A 1 112 ? -5.510 -1.058 -15.242 1.00 94.81 112 ASP A N 1
ATOM 782 C CA . ASP A 1 112 ? -6.665 -0.288 -14.768 1.00 94.81 112 ASP A CA 1
ATOM 783 C C . ASP A 1 112 ? -7.022 -0.644 -13.319 1.00 94.81 112 ASP A C 1
ATOM 785 O O . ASP A 1 112 ? -7.304 0.245 -12.518 1.00 94.81 112 ASP A O 1
ATOM 789 N N . SER A 1 113 ? -6.939 -1.922 -12.936 1.00 93.81 113 SER A N 1
ATOM 790 C CA . SER A 1 113 ? -7.091 -2.328 -11.533 1.00 93.81 113 SER A CA 1
ATOM 791 C C . SER A 1 113 ? -6.043 -1.635 -10.661 1.00 93.81 113 SER A C 1
ATOM 793 O O . SER A 1 113 ? -6.384 -1.028 -9.652 1.00 93.81 113 SER A O 1
ATOM 795 N N . LEU A 1 114 ? -4.778 -1.652 -11.083 1.00 94.12 114 LEU A N 1
ATOM 796 C CA . LEU A 1 114 ? -3.669 -1.085 -10.319 1.00 94.12 114 LEU A CA 1
ATOM 797 C C . LEU A 1 114 ? -3.702 0.452 -10.242 1.00 94.12 114 LEU A C 1
ATOM 799 O O . LEU A 1 114 ? -3.302 1.018 -9.228 1.00 94.12 114 LEU A O 1
ATOM 803 N N . THR A 1 115 ? -4.162 1.133 -11.297 1.00 94.25 115 THR A N 1
ATOM 804 C CA . THR A 1 115 ? -4.025 2.598 -11.440 1.00 94.25 115 THR A CA 1
ATOM 805 C C . THR A 1 115 ? -5.325 3.383 -11.322 1.00 94.25 115 THR A C 1
ATOM 807 O O . THR A 1 115 ? -5.278 4.552 -10.963 1.00 94.25 115 THR A O 1
ATOM 810 N N . MET A 1 116 ? -6.479 2.772 -11.592 1.00 93.94 116 MET A N 1
ATOM 811 C CA . MET A 1 116 ? -7.788 3.436 -11.489 1.00 93.94 116 MET A CA 1
ATOM 812 C C . MET A 1 116 ? -8.589 2.937 -10.291 1.00 93.94 116 MET A C 1
ATOM 814 O O . MET A 1 116 ? -9.329 3.700 -9.682 1.00 93.94 116 MET A O 1
ATOM 818 N N . GLN A 1 117 ? -8.461 1.650 -9.961 1.00 94.00 117 GLN A N 1
ATOM 819 C CA . GLN A 1 117 ? -9.100 1.064 -8.776 1.00 94.00 117 GLN A CA 1
ATOM 820 C C . GLN A 1 117 ? -8.144 1.008 -7.582 1.00 94.00 117 GLN A C 1
ATOM 822 O O . GLN A 1 117 ? -8.569 0.677 -6.480 1.00 94.00 117 GLN A O 1
ATOM 827 N N . HIS A 1 118 ? -6.861 1.308 -7.814 1.00 93.81 118 HIS A N 1
ATOM 828 C CA . HIS A 1 118 ? -5.778 1.239 -6.836 1.00 93.81 118 HIS A CA 1
ATOM 829 C C . HIS A 1 118 ? -5.658 -0.132 -6.150 1.00 93.81 118 HIS A C 1
ATOM 831 O O . HIS A 1 118 ? -5.180 -0.249 -5.029 1.00 93.81 118 HIS A O 1
ATOM 837 N N . GLN A 1 119 ? -6.074 -1.192 -6.839 1.00 94.06 119 GLN A N 1
ATOM 838 C CA . GLN A 1 119 ? -6.056 -2.548 -6.323 1.00 94.06 119 GLN A CA 1
ATOM 839 C C . GLN A 1 119 ? -4.628 -3.098 -6.282 1.00 94.06 119 GLN A C 1
ATOM 841 O O . GLN A 1 119 ? -4.019 -3.371 -7.319 1.00 94.06 119 GLN A O 1
ATOM 846 N N . LEU A 1 120 ? -4.137 -3.324 -5.063 1.00 94.69 120 LEU A N 1
ATOM 847 C CA . LEU A 1 120 ? -2.940 -4.108 -4.782 1.00 94.69 120 LEU A CA 1
ATOM 848 C C . LEU A 1 120 ? -3.301 -5.212 -3.779 1.00 94.69 120 LEU A C 1
ATOM 850 O O . LEU A 1 120 ? -3.562 -4.937 -2.607 1.00 94.69 120 LEU A O 1
ATOM 854 N N . PHE A 1 121 ? -3.348 -6.465 -4.233 1.00 95.50 121 PHE A N 1
ATOM 855 C CA . PHE A 1 121 ? -3.737 -7.589 -3.374 1.00 95.50 121 PHE A CA 1
ATOM 856 C C . PHE A 1 121 ? -2.694 -7.841 -2.282 1.00 9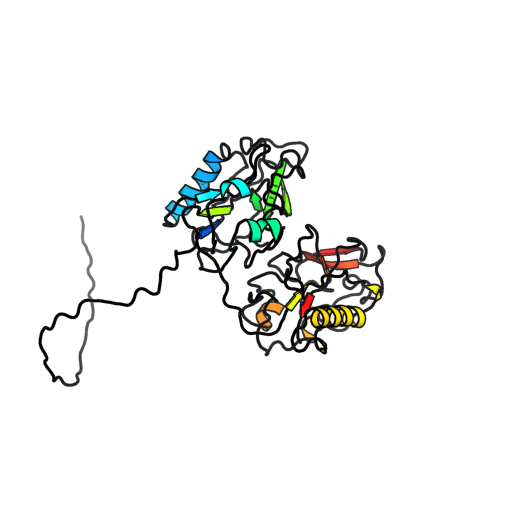5.50 121 PHE A C 1
ATOM 858 O O . PHE A 1 121 ? -3.031 -7.951 -1.107 1.00 95.50 121 PHE A O 1
ATOM 865 N N . HIS A 1 122 ? -1.418 -7.876 -2.662 1.00 94.94 122 HIS A N 1
ATOM 866 C CA . HIS A 1 122 ? -0.302 -8.009 -1.736 1.00 94.94 122 HIS A CA 1
ATOM 867 C C . HIS A 1 122 ? 0.810 -7.005 -2.071 1.00 94.94 122 HIS A C 1
ATOM 869 O O . HIS A 1 122 ? 1.086 -6.782 -3.252 1.00 94.94 122 HIS A O 1
ATOM 875 N N . PRO A 1 123 ? 1.515 -6.451 -1.062 1.00 95.25 123 PRO A N 1
ATOM 876 C CA . PRO A 1 123 ? 2.727 -5.669 -1.295 1.00 95.25 123 PRO A CA 1
ATOM 877 C C . PRO A 1 123 ? 3.747 -6.469 -2.103 1.00 95.25 123 PRO A C 1
ATOM 879 O O . PRO A 1 123 ? 3.919 -7.669 -1.848 1.00 95.25 123 PRO A O 1
ATOM 882 N N . VAL A 1 124 ? 4.450 -5.800 -3.022 1.00 96.50 124 VAL A N 1
ATOM 883 C CA . VAL A 1 124 ? 5.432 -6.450 -3.904 1.00 96.50 124 VAL A CA 1
ATOM 884 C C . VAL A 1 124 ? 6.528 -7.116 -3.084 1.00 96.50 124 VAL A C 1
ATOM 886 O O . VAL A 1 124 ? 6.743 -8.303 -3.269 1.00 96.50 124 VAL A O 1
ATOM 889 N N . ALA A 1 125 ? 7.152 -6.367 -2.165 1.00 94.94 125 ALA A N 1
ATOM 890 C CA . ALA A 1 125 ? 7.975 -6.765 -1.013 1.00 94.94 125 ALA A CA 1
ATOM 891 C C . ALA A 1 125 ? 8.979 -7.936 -1.120 1.00 94.94 125 ALA A C 1
ATOM 893 O O . ALA A 1 125 ? 9.601 -8.251 -0.110 1.00 94.94 125 ALA A O 1
ATOM 894 N N . LEU A 1 126 ? 9.156 -8.582 -2.268 1.00 97.69 126 LEU A N 1
ATOM 895 C CA . LEU A 1 126 ? 10.067 -9.695 -2.496 1.00 97.69 126 LEU A CA 1
ATOM 896 C C . LEU A 1 126 ? 11.052 -9.330 -3.604 1.00 97.69 126 LEU A C 1
ATOM 898 O O . LEU A 1 126 ? 10.674 -8.712 -4.604 1.00 97.69 126 LEU A O 1
ATOM 902 N N . ASP A 1 127 ? 12.307 -9.725 -3.427 1.00 98.44 127 ASP A N 1
ATOM 903 C CA . ASP A 1 127 ? 13.301 -9.684 -4.496 1.00 98.44 127 ASP A CA 1
ATOM 904 C C . ASP A 1 127 ? 13.115 -10.835 -5.502 1.00 98.44 127 ASP A C 1
ATOM 906 O O . ASP A 1 127 ? 12.248 -11.699 -5.342 1.00 98.44 127 ASP A O 1
ATOM 910 N N . ALA A 1 128 ? 13.938 -10.856 -6.554 1.00 98.06 128 ALA A N 1
ATOM 911 C CA . ALA A 1 128 ? 13.883 -11.871 -7.611 1.00 98.06 128 ALA A CA 1
ATOM 912 C C . ALA A 1 128 ? 14.095 -13.316 -7.111 1.00 98.06 128 ALA A C 1
ATOM 914 O O . ALA A 1 128 ? 13.742 -14.265 -7.804 1.00 98.06 128 ALA A O 1
ATOM 915 N N . THR A 1 129 ? 14.662 -13.496 -5.915 1.00 97.94 129 THR A N 1
ATOM 916 C CA . THR A 1 129 ? 14.938 -14.808 -5.309 1.00 97.94 129 THR A CA 1
ATOM 917 C C . THR A 1 129 ? 13.904 -15.221 -4.260 1.00 97.94 129 THR A C 1
ATOM 919 O O . THR A 1 129 ? 13.985 -16.322 -3.720 1.00 97.94 129 THR A O 1
ATOM 922 N N . GLY A 1 130 ? 12.921 -14.362 -3.976 1.00 97.12 130 GLY A N 1
ATOM 923 C CA . GLY A 1 130 ? 11.859 -14.623 -3.004 1.00 97.12 130 GLY A CA 1
ATOM 924 C C . GLY A 1 130 ? 12.162 -14.166 -1.586 1.00 97.12 130 GLY A C 1
ATOM 925 O O . GLY A 1 130 ? 11.367 -14.442 -0.688 1.00 97.12 130 GLY A O 1
ATOM 926 N N . ASN A 1 131 ? 13.253 -13.430 -1.360 1.00 96.94 131 ASN A N 1
ATOM 927 C CA . ASN A 1 131 ? 13.513 -12.870 -0.040 1.00 96.94 131 ASN A CA 1
ATOM 928 C C . ASN A 1 131 ? 12.691 -11.607 0.172 1.00 96.94 131 ASN A C 1
ATOM 930 O O . ASN A 1 131 ? 12.598 -10.749 -0.708 1.00 96.94 131 ASN A O 1
ATOM 934 N N . ARG A 1 132 ? 12.134 -11.463 1.377 1.00 93.50 132 ARG A N 1
ATOM 935 C CA . ARG A 1 132 ? 11.416 -10.249 1.755 1.00 93.50 132 ARG A CA 1
ATOM 936 C C . ARG A 1 132 ? 12.388 -9.092 1.948 1.00 93.50 132 ARG A C 1
ATOM 938 O O . ARG A 1 132 ? 13.354 -9.210 2.697 1.00 93.50 132 ARG A O 1
ATOM 945 N N . VAL A 1 133 ? 12.099 -7.969 1.300 1.00 94.88 133 VAL A N 1
ATOM 946 C CA . VAL A 1 133 ? 12.913 -6.753 1.350 1.00 94.88 133 VAL A CA 1
ATOM 947 C C . VAL A 1 133 ? 12.089 -5.568 1.839 1.00 94.88 133 VAL A C 1
ATOM 949 O O . VAL A 1 133 ? 10.901 -5.441 1.542 1.00 94.88 133 VAL A O 1
ATOM 952 N N . ASP A 1 134 ? 12.744 -4.691 2.595 1.00 92.44 134 ASP A N 1
ATOM 953 C CA . ASP A 1 134 ? 12.168 -3.454 3.114 1.00 92.44 134 ASP A CA 1
ATOM 954 C C . ASP A 1 134 ? 13.046 -2.282 2.672 1.00 92.44 134 ASP A C 1
ATOM 956 O O . ASP A 1 134 ? 14.094 -1.992 3.255 1.00 92.44 134 ASP A O 1
ATOM 960 N N . VAL A 1 135 ? 12.700 -1.710 1.520 1.00 95.19 135 VAL A N 1
ATOM 961 C CA . VAL A 1 135 ? 13.529 -0.740 0.804 1.00 95.19 135 VAL A CA 1
ATOM 962 C C . VAL A 1 135 ? 12.672 0.344 0.166 1.00 95.19 135 VAL A C 1
ATOM 964 O O . VAL A 1 135 ? 11.517 0.118 -0.204 1.00 95.19 135 VAL A O 1
ATOM 967 N N . PHE A 1 136 ? 13.283 1.512 -0.022 1.00 96.50 136 PHE A N 1
ATOM 968 C CA . PHE A 1 136 ? 12.780 2.525 -0.938 1.00 96.50 136 PHE A CA 1
ATOM 969 C C . PHE A 1 136 ? 12.953 2.058 -2.383 1.00 96.50 136 PHE A C 1
ATOM 971 O O . PHE A 1 136 ? 14.008 1.529 -2.763 1.00 96.50 136 PHE A O 1
ATOM 978 N N . VAL A 1 137 ? 11.918 2.279 -3.187 1.00 98.06 137 VAL A N 1
ATOM 979 C CA . VAL A 1 137 ? 11.867 1.871 -4.590 1.00 98.06 137 VAL A CA 1
ATOM 980 C C . VAL A 1 137 ? 11.635 3.103 -5.453 1.00 98.06 137 VAL A C 1
ATOM 982 O O . VAL A 1 137 ? 10.685 3.847 -5.219 1.00 98.06 137 VAL A O 1
ATOM 985 N N . ALA A 1 138 ? 12.512 3.356 -6.422 1.00 97.88 138 ALA A N 1
ATOM 986 C CA . ALA A 1 138 ? 12.359 4.476 -7.343 1.00 97.88 138 ALA A CA 1
ATOM 987 C C . ALA A 1 138 ? 11.133 4.263 -8.235 1.00 97.88 138 ALA A C 1
ATOM 989 O O . ALA A 1 138 ? 10.949 3.167 -8.763 1.00 97.88 138 ALA A O 1
ATOM 990 N N . THR A 1 139 ? 10.308 5.302 -8.408 1.00 97.50 139 THR A N 1
ATOM 991 C CA . THR A 1 139 ? 9.111 5.220 -9.261 1.00 97.50 139 THR A CA 1
ATOM 992 C C . THR A 1 139 ? 8.912 6.449 -10.137 1.00 97.50 139 THR A C 1
ATOM 994 O O . THR A 1 139 ? 8.548 6.311 -11.305 1.00 97.50 139 THR A O 1
ATOM 997 N N . GLY A 1 140 ? 9.076 7.666 -9.603 1.00 96.75 140 GLY A N 1
ATOM 998 C CA . GLY A 1 140 ? 8.643 8.889 -10.297 1.00 96.75 140 GLY A CA 1
ATOM 999 C C . GLY A 1 140 ? 7.149 8.925 -10.631 1.00 96.75 140 GLY A C 1
ATOM 1000 O O . GLY A 1 140 ? 6.730 9.733 -11.459 1.00 96.75 140 GLY A O 1
ATOM 1001 N N . THR A 1 141 ? 6.358 8.030 -10.032 1.00 96.75 141 THR A N 1
ATOM 1002 C CA . THR A 1 141 ? 5.016 7.668 -10.496 1.00 96.75 141 THR A CA 1
ATOM 1003 C C . THR A 1 141 ? 3.984 7.851 -9.386 1.00 96.75 141 THR A C 1
ATOM 1005 O O . THR A 1 141 ? 4.160 7.324 -8.288 1.00 96.75 141 THR A O 1
ATOM 1008 N N . ASP A 1 142 ? 2.906 8.581 -9.673 1.00 94.19 142 ASP A N 1
ATOM 1009 C CA . ASP A 1 142 ? 1.759 8.756 -8.783 1.00 94.19 142 ASP A CA 1
ATOM 1010 C C . ASP A 1 142 ? 0.887 7.487 -8.684 1.00 94.19 142 ASP A C 1
ATOM 1012 O O . ASP A 1 142 ? 1.105 6.479 -9.358 1.00 94.19 142 ASP A O 1
ATOM 1016 N N . GLN A 1 143 ? -0.143 7.533 -7.839 1.00 92.44 143 GLN A N 1
ATOM 1017 C CA . GLN A 1 143 ? -1.086 6.422 -7.646 1.00 92.44 143 GLN A CA 1
ATOM 1018 C C . GLN A 1 143 ? -1.919 6.056 -8.884 1.00 92.44 143 GLN A C 1
ATOM 1020 O O . GLN A 1 143 ? -2.497 4.972 -8.921 1.00 92.44 143 GLN A O 1
ATOM 1025 N N . ASN A 1 144 ? -1.966 6.935 -9.889 1.00 94.62 144 ASN A N 1
ATOM 1026 C CA . ASN A 1 144 ? -2.670 6.728 -11.152 1.00 94.62 144 ASN A CA 1
ATOM 1027 C C . ASN A 1 144 ? -1.738 6.196 -12.252 1.00 94.62 144 ASN A C 1
ATOM 1029 O O . ASN A 1 144 ? -2.098 6.190 -13.432 1.00 94.62 144 ASN A O 1
ATOM 1033 N N . GLY A 1 145 ? -0.512 5.796 -11.895 1.00 96.06 145 GLY A N 1
ATOM 1034 C CA . GLY A 1 145 ? 0.477 5.300 -12.845 1.00 96.06 145 GLY A CA 1
ATOM 1035 C C . GLY A 1 145 ? 1.036 6.375 -13.780 1.00 96.06 145 GLY A C 1
ATOM 1036 O O . GLY A 1 145 ? 1.598 6.040 -14.829 1.00 96.06 145 GLY A O 1
ATOM 1037 N N . LYS A 1 146 ? 0.873 7.655 -13.426 1.00 96.38 146 LYS A N 1
ATOM 1038 C CA . LYS A 1 146 ? 1.347 8.808 -14.193 1.00 96.38 146 LYS A CA 1
ATOM 1039 C C . LYS A 1 146 ? 2.580 9.416 -13.556 1.00 96.38 146 LYS A C 1
ATOM 1041 O O . LYS A 1 146 ? 2.844 9.250 -12.370 1.00 96.38 146 LYS A O 1
ATOM 1046 N N . TRP A 1 147 ? 3.330 10.159 -14.353 1.00 96.38 147 TRP A N 1
ATOM 1047 C CA . TRP A 1 147 ? 4.429 10.950 -13.836 1.00 96.38 147 TRP A CA 1
ATOM 1048 C C . TRP A 1 147 ? 3.955 11.968 -12.789 1.00 96.38 147 TRP A C 1
ATOM 1050 O O . TRP A 1 147 ? 2.955 12.660 -12.986 1.00 96.38 147 TRP A O 1
ATOM 1060 N N . SER A 1 148 ? 4.709 12.076 -11.694 1.00 90.50 148 SER A N 1
ATOM 1061 C CA . SER A 1 148 ? 4.413 12.974 -10.580 1.00 90.50 148 SER A CA 1
ATOM 1062 C C . SER A 1 148 ? 5.406 14.131 -10.480 1.00 90.50 148 SER A C 1
ATOM 1064 O O . SER A 1 148 ? 6.620 13.930 -10.480 1.00 90.50 148 SER A O 1
ATOM 1066 N N . GLN A 1 149 ? 4.875 15.344 -10.295 1.00 82.94 149 GLN A N 1
ATOM 1067 C CA . GLN A 1 149 ? 5.646 16.566 -10.024 1.00 82.94 149 GLN A CA 1
ATOM 1068 C C . GLN A 1 149 ? 5.877 16.837 -8.528 1.00 82.94 149 GLN A C 1
ATOM 1070 O O . GLN A 1 149 ? 6.462 17.861 -8.176 1.00 82.94 149 GLN A O 1
ATOM 1075 N N . LEU A 1 150 ? 5.419 15.953 -7.629 1.00 75.94 150 LEU A N 1
ATOM 1076 C CA . LEU A 1 150 ? 5.426 16.214 -6.180 1.00 75.94 150 LEU A CA 1
ATOM 1077 C C . LEU A 1 150 ? 6.828 16.525 -5.618 1.00 75.94 150 LEU A C 1
ATOM 1079 O O . LEU A 1 150 ? 6.939 17.272 -4.653 1.00 75.94 150 LEU A O 1
ATOM 1083 N N . ASN A 1 151 ? 7.889 16.021 -6.258 1.00 75.19 151 ASN A N 1
ATOM 1084 C CA . ASN A 1 151 ? 9.288 16.240 -5.882 1.00 75.19 151 ASN A CA 1
ATOM 1085 C C . ASN A 1 151 ? 10.089 16.803 -7.071 1.00 75.19 151 ASN A C 1
ATOM 1087 O O . ASN A 1 151 ? 11.021 16.181 -7.577 1.00 75.19 151 ASN A O 1
ATOM 1091 N N . GLY A 1 152 ? 9.675 17.955 -7.603 1.00 79.00 152 GLY A N 1
ATOM 1092 C CA . GLY A 1 152 ? 10.310 18.555 -8.778 1.00 79.00 152 GLY A CA 1
ATOM 1093 C C . GLY A 1 152 ? 10.001 17.776 -10.057 1.00 79.00 152 GLY A C 1
ATOM 1094 O O . GLY A 1 152 ? 8.864 17.783 -10.513 1.00 79.00 152 GLY A O 1
ATOM 1095 N N . ASP A 1 153 ? 11.005 17.129 -10.658 1.00 84.12 153 ASP A N 1
ATOM 1096 C CA . ASP A 1 153 ? 10.771 16.237 -11.802 1.00 84.12 153 ASP A CA 1
ATOM 1097 C C . ASP A 1 153 ? 10.476 14.786 -11.387 1.00 84.12 153 ASP A C 1
ATOM 1099 O O . ASP A 1 153 ? 10.241 13.954 -12.263 1.00 84.12 153 ASP A O 1
ATOM 1103 N N . GLY A 1 154 ? 10.521 14.473 -10.083 1.00 89.69 154 GLY A N 1
ATOM 1104 C CA . GLY A 1 154 ? 10.217 13.163 -9.496 1.00 89.69 154 GLY A CA 1
ATOM 1105 C C . GLY A 1 154 ? 11.083 11.996 -9.985 1.00 89.69 154 GLY A C 1
ATOM 1106 O O . GLY A 1 154 ? 10.903 10.874 -9.517 1.00 89.69 154 GLY A O 1
ATOM 1107 N N . SER A 1 155 ? 12.003 12.237 -10.915 1.00 94.06 155 SER A N 1
ATOM 1108 C CA . SER A 1 155 ? 12.666 11.218 -11.720 1.00 94.06 155 SER A CA 1
ATOM 1109 C C . SER A 1 155 ? 14.145 11.493 -11.917 1.00 94.06 155 SER A C 1
ATOM 1111 O O . SER A 1 155 ? 14.757 10.820 -12.731 1.00 94.06 155 SER A O 1
ATOM 1113 N N . CYS A 1 156 ? 14.743 12.468 -11.228 1.00 94.12 156 CYS A N 1
ATOM 1114 C CA . CYS A 1 156 ? 16.173 12.754 -11.353 1.00 94.12 156 CYS A CA 1
ATOM 1115 C C . CYS A 1 156 ? 16.599 12.971 -12.810 1.00 94.12 156 CYS A C 1
ATOM 1117 O O . CYS A 1 156 ? 17.439 12.258 -13.366 1.00 94.12 156 CYS A O 1
ATOM 1119 N N . SER A 1 157 ? 15.949 13.944 -13.449 1.00 92.88 157 SER A N 1
ATOM 1120 C CA . SER A 1 157 ? 16.127 14.308 -14.856 1.00 92.88 157 SER A CA 1
ATOM 1121 C C . SER A 1 157 ? 15.956 13.115 -15.795 1.00 92.88 157 SER A C 1
ATOM 1123 O O . SER A 1 157 ? 16.779 12.857 -16.673 1.00 92.88 157 SER A O 1
ATOM 1125 N N . GLY A 1 158 ? 14.872 12.360 -15.591 1.00 94.56 158 GLY A N 1
ATOM 1126 C CA . GLY A 1 158 ? 14.575 11.167 -16.380 1.00 94.56 158 GLY A CA 1
ATOM 1127 C C . GLY A 1 158 ? 15.552 10.017 -16.132 1.00 94.56 158 GLY A C 1
ATOM 1128 O O . GLY A 1 158 ? 15.825 9.258 -17.057 1.00 94.56 158 GLY A O 1
ATOM 1129 N N . TRP A 1 159 ? 16.043 9.893 -14.901 1.00 97.06 159 TRP A N 1
ATOM 1130 C CA . TRP A 1 159 ? 16.907 8.834 -14.382 1.00 97.06 159 TRP A CA 1
ATOM 1131 C C . TRP A 1 159 ? 18.321 8.866 -14.966 1.00 97.06 159 TRP A C 1
ATOM 1133 O O . TRP A 1 159 ? 18.897 7.831 -15.303 1.00 97.06 159 TRP A O 1
ATOM 1143 N N . THR A 1 160 ? 18.862 10.076 -15.142 1.00 96.56 160 THR A N 1
ATOM 1144 C CA . THR A 1 160 ? 20.168 10.317 -15.791 1.00 96.56 160 THR A CA 1
ATOM 1145 C C . THR A 1 160 ? 21.155 11.091 -14.919 1.00 96.56 160 THR A C 1
ATOM 1147 O O . THR A 1 160 ? 22.250 11.437 -15.363 1.00 96.56 160 THR A O 1
ATOM 1150 N N . THR A 1 161 ? 20.789 11.386 -13.669 1.00 94.38 161 THR A N 1
ATOM 1151 C CA . THR A 1 161 ? 21.666 12.091 -12.736 1.00 94.38 161 THR A CA 1
ATOM 1152 C C . THR A 1 161 ? 21.561 11.536 -11.325 1.00 94.38 161 THR A C 1
ATOM 1154 O O . THR A 1 161 ? 20.493 11.130 -10.880 1.00 94.38 161 THR A O 1
ATOM 1157 N N . ALA A 1 162 ? 22.690 11.572 -10.622 1.00 94.44 162 ALA A N 1
ATOM 1158 C CA . ALA A 1 162 ? 22.810 11.313 -9.190 1.00 94.44 162 ALA A CA 1
ATOM 1159 C C . ALA A 1 162 ? 23.014 12.617 -8.394 1.00 94.44 162 ALA A C 1
ATOM 1161 O O . ALA A 1 162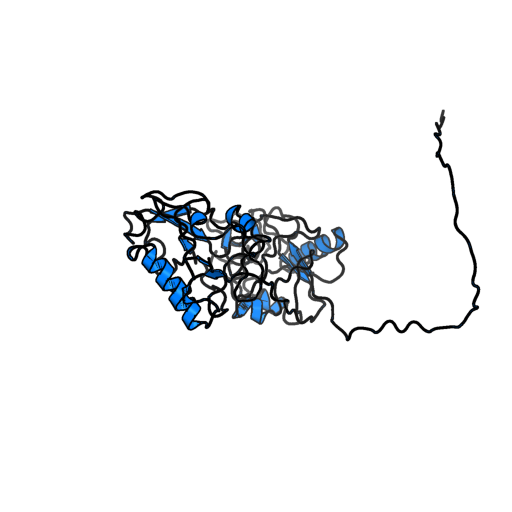 ? 23.383 12.593 -7.222 1.00 94.44 162 ALA A O 1
ATOM 1162 N N . ALA A 1 163 ? 22.850 13.781 -9.034 1.00 89.50 163 ALA A N 1
ATOM 1163 C CA . ALA A 1 163 ? 23.153 15.062 -8.414 1.00 89.50 163 ALA A CA 1
ATOM 1164 C C . ALA A 1 163 ? 22.226 15.349 -7.225 1.00 89.50 163 ALA A C 1
ATOM 1166 O O . ALA A 1 163 ? 21.001 15.295 -7.337 1.00 89.50 163 ALA A O 1
ATOM 1167 N N . VAL A 1 164 ? 22.828 15.724 -6.097 1.00 84.38 164 VAL A N 1
ATOM 1168 C CA . VAL A 1 164 ? 22.096 16.283 -4.957 1.00 84.38 164 VAL A CA 1
ATOM 1169 C C . VAL A 1 164 ? 21.535 17.642 -5.362 1.00 84.38 164 VAL A C 1
ATOM 1171 O O . VAL A 1 164 ? 22.201 18.422 -6.047 1.00 84.38 164 VAL A O 1
ATOM 1174 N N . SER A 1 165 ? 20.308 17.936 -4.945 1.00 75.31 165 SER A N 1
ATOM 1175 C CA . SER A 1 165 ? 19.638 19.191 -5.266 1.00 75.31 165 SER A CA 1
ATOM 1176 C C . SER A 1 165 ? 19.065 19.822 -3.995 1.00 75.31 165 SER A C 1
ATOM 1178 O O . SER A 1 165 ? 18.935 19.162 -2.973 1.00 75.31 165 SER A O 1
ATOM 1180 N N . ALA A 1 166 ? 18.716 21.110 -4.029 1.00 72.25 166 ALA A N 1
ATOM 1181 C CA . ALA A 1 166 ? 18.134 21.795 -2.865 1.00 72.25 166 ALA A CA 1
ATOM 1182 C C . ALA A 1 166 ? 16.728 21.279 -2.479 1.00 72.25 166 ALA A C 1
ATOM 1184 O O . ALA A 1 166 ? 16.182 21.665 -1.450 1.00 72.25 166 ALA A O 1
ATOM 1185 N N . SER A 1 167 ? 16.133 20.438 -3.323 1.00 77.88 167 SER A N 1
ATOM 1186 C CA . SER A 1 167 ? 14.829 19.801 -3.143 1.00 77.88 167 SER A CA 1
ATOM 1187 C C . SER A 1 167 ? 14.943 18.316 -3.467 1.00 77.88 167 SER A C 1
ATOM 1189 O O . SER A 1 167 ? 15.696 17.967 -4.377 1.00 77.88 167 SER A O 1
ATOM 1191 N N . PHE A 1 168 ? 14.129 17.461 -2.854 1.00 81.56 168 PHE A N 1
ATOM 1192 C CA . PHE A 1 168 ? 14.002 16.084 -3.329 1.00 81.56 168 PHE A CA 1
ATOM 1193 C C . PHE A 1 168 ? 13.609 16.064 -4.812 1.00 81.56 168 PHE A C 1
ATOM 1195 O O . PHE A 1 168 ? 12.777 16.861 -5.254 1.00 81.56 168 PHE A O 1
ATOM 1202 N N . LYS A 1 169 ? 14.263 15.190 -5.580 1.00 87.88 169 LYS A N 1
ATOM 1203 C CA . LYS A 1 169 ? 14.083 15.039 -7.036 1.00 87.88 169 LYS A CA 1
ATOM 1204 C C . LYS A 1 169 ? 13.647 13.643 -7.443 1.00 87.88 169 LYS A C 1
ATOM 1206 O O . LYS A 1 169 ? 13.285 13.438 -8.593 1.00 87.88 169 LYS A O 1
ATOM 1211 N N . GLN A 1 170 ? 13.643 1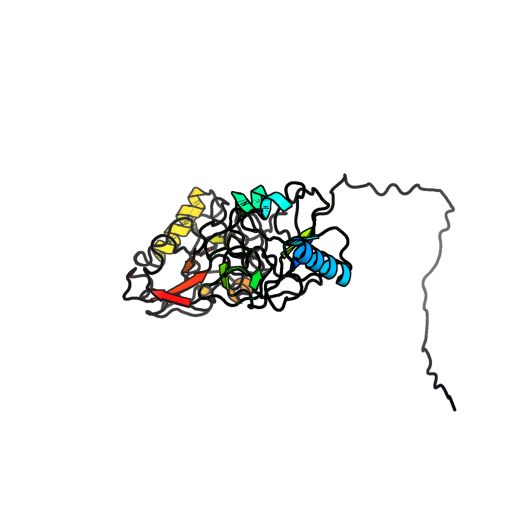2.701 -6.509 1.00 91.38 170 GLN A N 1
ATOM 1212 C CA . GLN A 1 170 ? 13.149 11.356 -6.719 1.00 91.38 170 GLN A CA 1
ATOM 1213 C C . GLN A 1 170 ? 11.857 11.162 -5.933 1.00 91.38 170 GLN A C 1
ATOM 1215 O O . GLN A 1 170 ? 11.824 11.397 -4.727 1.00 91.38 170 GLN A O 1
ATOM 1220 N N . LEU A 1 171 ? 10.796 10.714 -6.604 1.00 94.69 171 LEU A N 1
ATOM 1221 C CA . LEU A 1 171 ? 9.646 10.125 -5.927 1.00 94.69 171 LEU A CA 1
ATOM 1222 C C . LEU A 1 171 ? 9.885 8.623 -5.764 1.00 94.69 171 LEU A C 1
ATOM 1224 O O . LEU A 1 171 ? 10.244 7.932 -6.726 1.00 94.69 171 LEU A O 1
ATOM 1228 N N . VAL A 1 172 ? 9.684 8.145 -4.540 1.00 95.31 172 VAL A N 1
ATOM 1229 C CA . VAL A 1 172 ? 9.847 6.743 -4.172 1.00 95.31 172 VAL A CA 1
ATOM 1230 C C . VAL A 1 172 ? 8.564 6.165 -3.607 1.00 95.31 172 VAL A C 1
ATOM 1232 O O . VAL A 1 172 ? 7.795 6.835 -2.913 1.00 95.31 172 VAL A O 1
ATOM 1235 N N . GLY A 1 173 ? 8.377 4.883 -3.876 1.00 95.19 173 GLY A N 1
ATOM 1236 C CA . GLY A 1 173 ? 7.482 4.025 -3.128 1.00 95.19 173 GLY A CA 1
ATOM 1237 C C . GLY A 1 173 ? 8.226 3.218 -2.066 1.00 95.19 173 GLY A C 1
ATOM 1238 O O . GLY A 1 173 ? 9.457 3.270 -1.961 1.00 95.19 173 GLY A O 1
ATOM 1239 N N . LEU A 1 174 ? 7.471 2.448 -1.289 1.00 93.44 174 LEU A N 1
ATOM 1240 C CA . LEU A 1 174 ? 7.999 1.572 -0.245 1.00 93.44 174 LEU A CA 1
ATOM 1241 C C . LEU A 1 174 ? 7.612 0.120 -0.519 1.00 93.44 174 LEU A C 1
ATOM 1243 O O . LEU A 1 174 ? 6.437 -0.198 -0.680 1.00 93.44 174 LEU A O 1
ATOM 1247 N N . ALA A 1 175 ? 8.608 -0.770 -0.519 1.00 94.50 175 ALA A N 1
ATOM 1248 C CA . ALA A 1 175 ? 8.460 -2.182 -0.884 1.00 94.50 175 ALA A CA 1
ATOM 1249 C C . ALA A 1 175 ? 7.332 -2.910 -0.134 1.00 94.50 175 ALA A C 1
ATOM 1251 O O . ALA A 1 175 ? 6.673 -3.799 -0.674 1.00 94.50 175 ALA A O 1
ATOM 1252 N N . ARG A 1 176 ? 7.143 -2.534 1.133 1.00 91.00 176 ARG A N 1
ATOM 1253 C CA . ARG A 1 176 ? 6.227 -3.148 2.095 1.00 91.00 176 ARG A CA 1
ATOM 1254 C C . ARG A 1 176 ? 4.853 -2.493 2.158 1.00 91.00 176 ARG A C 1
ATOM 1256 O O . ARG A 1 176 ? 4.033 -2.946 2.961 1.00 91.00 176 ARG A O 1
ATOM 1263 N N . PHE A 1 177 ? 4.622 -1.453 1.366 1.00 91.12 177 PHE A N 1
ATOM 1264 C CA . PHE A 1 177 ? 3.369 -0.716 1.353 1.00 91.12 177 PHE A CA 1
ATOM 1265 C C . PHE A 1 177 ? 2.425 -1.318 0.310 1.00 91.12 177 PHE A C 1
ATOM 1267 O O . PHE A 1 177 ? 2.851 -1.884 -0.697 1.00 91.12 177 PHE A O 1
ATOM 1274 N N . GLY A 1 178 ? 1.136 -1.237 0.609 1.00 89.88 178 GLY A N 1
ATOM 1275 C CA . GLY A 1 178 ? 0.035 -1.631 -0.244 1.00 89.88 178 GLY A CA 1
ATOM 1276 C C . GLY A 1 178 ? -0.375 -0.503 -1.176 1.00 89.88 178 GLY A C 1
ATOM 1277 O O . GLY A 1 178 ? 0.449 0.167 -1.801 1.00 89.88 178 GLY A O 1
ATOM 1278 N N . THR A 1 179 ? -1.678 -0.286 -1.242 1.00 87.81 179 THR A N 1
ATOM 1279 C CA . THR A 1 179 ? -2.308 0.706 -2.109 1.00 87.81 179 THR A CA 1
ATOM 1280 C C . THR A 1 179 ? -1.686 2.096 -1.971 1.00 87.81 179 THR A C 1
ATOM 1282 O O . THR A 1 179 ? -1.341 2.514 -0.874 1.00 87.81 179 THR A O 1
ATOM 1285 N N . VAL A 1 180 ? -1.524 2.817 -3.089 1.00 88.81 180 VAL A N 1
ATOM 1286 C CA . VAL A 1 180 ? -0.859 4.136 -3.201 1.00 88.81 180 VAL A CA 1
ATOM 1287 C C . VAL A 1 180 ? 0.623 4.158 -2.786 1.00 88.81 180 VAL A C 1
ATOM 1289 O O . VAL A 1 180 ? 1.487 4.472 -3.608 1.00 88.81 180 VAL A O 1
ATOM 1292 N N . GLY A 1 181 ? 0.941 3.809 -1.539 1.00 91.06 181 GLY A N 1
ATOM 1293 C CA . GLY A 1 181 ? 2.274 3.916 -0.947 1.00 91.06 181 GLY A CA 1
ATOM 1294 C C . GLY A 1 181 ? 3.323 2.993 -1.569 1.00 91.06 181 GLY A C 1
ATOM 1295 O O . GLY A 1 181 ? 4.516 3.300 -1.516 1.00 91.06 181 GLY A O 1
ATOM 1296 N N . TRP A 1 182 ? 2.917 1.905 -2.234 1.00 94.25 182 TRP A N 1
ATOM 1297 C CA . TRP A 1 182 ? 3.869 1.088 -2.987 1.00 94.25 182 TRP A CA 1
ATOM 1298 C C . TRP A 1 182 ? 4.562 1.891 -4.091 1.00 94.25 182 TRP A C 1
ATOM 1300 O O . TRP A 1 182 ? 5.719 1.604 -4.362 1.00 94.25 182 TRP A O 1
ATOM 1310 N N . THR A 1 183 ? 3.907 2.900 -4.690 1.00 94.88 183 THR A N 1
ATOM 1311 C CA . THR A 1 183 ? 4.473 3.719 -5.778 1.00 94.88 183 THR A CA 1
ATOM 1312 C C . THR A 1 183 ? 4.759 5.168 -5.387 1.00 94.88 183 THR A C 1
ATOM 1314 O O . THR A 1 183 ? 5.662 5.773 -5.954 1.00 94.88 183 THR A O 1
ATOM 1317 N N . ASN A 1 184 ? 4.027 5.739 -4.430 1.00 91.94 184 ASN A N 1
ATOM 1318 C CA . ASN A 1 184 ? 4.045 7.174 -4.140 1.00 91.94 184 ASN A CA 1
ATOM 1319 C C . ASN A 1 184 ? 3.990 7.427 -2.624 1.00 91.94 184 ASN A C 1
ATOM 1321 O O . ASN A 1 184 ? 2.936 7.764 -2.086 1.00 91.94 184 ASN A O 1
ATOM 1325 N N . ALA A 1 185 ? 5.120 7.236 -1.938 1.00 90.06 185 ALA A N 1
ATOM 1326 C CA . ALA A 1 185 ? 5.208 7.337 -0.478 1.00 90.06 185 ALA A CA 1
ATOM 1327 C C . ALA A 1 185 ? 6.057 8.516 0.012 1.00 90.06 185 ALA A C 1
ATOM 1329 O O . ALA A 1 185 ? 5.662 9.205 0.949 1.00 90.06 185 ALA A O 1
ATOM 1330 N N . ALA A 1 186 ? 7.230 8.746 -0.583 1.00 89.81 186 ALA A N 1
ATOM 1331 C CA . ALA A 1 186 ? 8.187 9.724 -0.066 1.00 89.81 186 ALA A CA 1
ATOM 1332 C C . ALA A 1 186 ? 9.031 10.377 -1.167 1.00 89.81 186 ALA A C 1
ATOM 1334 O O . ALA A 1 186 ? 9.070 9.920 -2.309 1.00 89.81 186 ALA A O 1
ATOM 1335 N N . GLY A 1 187 ? 9.714 11.466 -0.810 1.00 91.19 187 GLY A N 1
ATOM 1336 C CA . GLY A 1 187 ? 10.740 12.097 -1.636 1.00 91.19 187 GLY A CA 1
ATOM 1337 C C . GLY A 1 187 ? 12.150 11.713 -1.194 1.00 91.19 187 GLY A C 1
ATOM 1338 O O . GLY A 1 187 ? 12.384 11.480 -0.010 1.00 91.19 187 GLY A O 1
ATOM 1339 N N . GLY A 1 188 ? 13.079 11.674 -2.146 1.00 91.31 188 GLY A N 1
ATOM 1340 C CA . GLY A 1 188 ? 14.506 11.488 -1.903 1.00 91.31 188 GLY A CA 1
ATOM 1341 C C . GLY A 1 188 ? 15.381 12.308 -2.853 1.00 91.31 188 GLY A C 1
ATOM 1342 O O . GLY A 1 188 ? 14.923 12.829 -3.878 1.00 91.31 188 GLY A O 1
ATOM 1343 N N . ASP A 1 189 ? 16.655 12.435 -2.495 1.00 92.69 189 ASP A N 1
ATOM 1344 C CA . ASP A 1 189 ? 17.692 12.965 -3.380 1.00 92.69 189 ASP A CA 1
ATOM 1345 C C . ASP A 1 189 ? 18.107 11.929 -4.426 1.00 92.69 189 ASP A C 1
ATOM 1347 O O . ASP A 1 189 ? 17.969 10.727 -4.218 1.00 92.69 189 ASP A O 1
ATOM 1351 N N . CYS A 1 190 ? 18.674 12.383 -5.542 1.00 94.88 190 CYS A N 1
ATOM 1352 C CA . CYS A 1 190 ? 19.065 11.484 -6.628 1.00 94.88 190 CYS A CA 1
ATOM 1353 C C . CYS A 1 190 ? 20.237 10.561 -6.294 1.00 94.88 190 CYS A C 1
ATOM 1355 O O . CYS A 1 190 ? 20.446 9.584 -6.998 1.00 94.88 190 CYS A O 1
ATOM 1357 N N . ASN A 1 191 ? 21.008 10.851 -5.245 1.00 94.94 191 ASN A N 1
ATOM 1358 C CA . ASN A 1 191 ? 22.056 9.961 -4.744 1.00 94.94 191 ASN A CA 1
ATOM 1359 C C . ASN A 1 191 ? 21.553 9.001 -3.656 1.00 94.94 191 ASN A C 1
ATOM 1361 O O . ASN A 1 191 ? 22.358 8.292 -3.055 1.00 94.94 191 ASN A O 1
ATOM 1365 N N . MET A 1 192 ? 20.255 9.019 -3.341 1.00 94.62 192 MET A N 1
ATOM 1366 C CA . MET A 1 192 ? 19.676 8.112 -2.364 1.00 94.62 192 MET A CA 1
ATOM 1367 C C . MET A 1 192 ? 19.628 6.696 -2.958 1.00 94.62 192 MET A C 1
ATOM 1369 O O . MET A 1 192 ? 18.986 6.490 -3.992 1.00 94.62 192 MET A O 1
ATOM 1373 N N . PRO A 1 193 ? 20.237 5.690 -2.304 1.00 96.81 193 PRO A N 1
ATOM 1374 C CA . PRO A 1 193 ? 20.203 4.326 -2.809 1.00 96.81 193 PRO A CA 1
ATOM 1375 C C . PRO A 1 193 ? 18.779 3.765 -2.836 1.00 96.81 193 PRO A C 1
ATOM 1377 O O . PRO A 1 193 ? 18.106 3.711 -1.801 1.00 96.81 193 PRO A O 1
ATOM 1380 N N . THR A 1 194 ? 18.337 3.285 -3.995 1.00 97.62 194 THR A N 1
ATOM 1381 C CA . THR A 1 194 ? 16.980 2.754 -4.195 1.00 97.62 194 THR A CA 1
ATOM 1382 C C . THR A 1 194 ? 16.973 1.504 -5.057 1.00 97.62 194 THR A C 1
ATOM 1384 O O . THR A 1 194 ? 17.927 1.212 -5.767 1.00 97.62 194 THR A O 1
ATOM 1387 N N . SER A 1 195 ? 15.912 0.711 -4.940 1.00 98.56 195 SER A N 1
ATOM 1388 C CA . SER A 1 195 ? 15.677 -0.448 -5.815 1.00 98.56 195 SER A CA 1
ATOM 1389 C C . SER A 1 195 ? 14.649 -0.097 -6.896 1.00 98.56 195 SER A C 1
ATOM 1391 O O . SER A 1 195 ? 14.102 1.007 -6.885 1.00 98.56 195 SER A O 1
ATOM 1393 N N . LEU A 1 196 ? 14.356 -1.027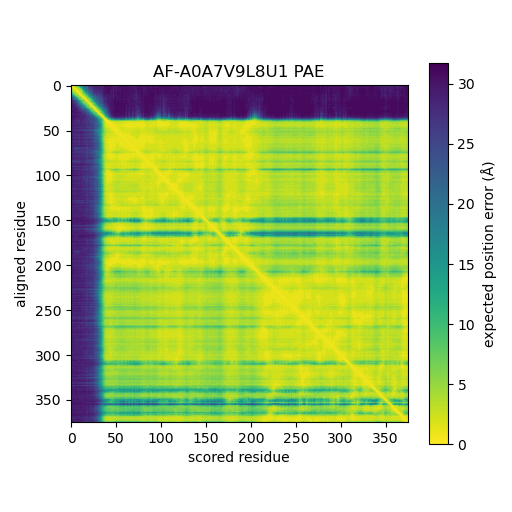 -7.805 1.00 98.81 196 LEU A N 1
ATOM 1394 C CA . LEU A 1 196 ? 13.336 -0.889 -8.850 1.00 98.81 196 LEU A CA 1
ATOM 1395 C C . LEU A 1 196 ? 12.272 -1.978 -8.706 1.00 98.81 196 LEU A C 1
ATOM 1397 O O . LEU A 1 196 ? 12.611 -3.120 -8.403 1.00 98.81 196 LEU A O 1
ATOM 1401 N N . TYR A 1 197 ? 11.003 -1.660 -8.972 1.00 98.81 197 TYR A N 1
ATOM 1402 C CA . TYR A 1 197 ? 10.012 -2.703 -9.249 1.00 98.81 197 TYR A CA 1
ATOM 1403 C C . TYR A 1 197 ? 10.182 -3.178 -10.685 1.00 98.81 197 TYR A C 1
ATOM 1405 O O . TYR A 1 197 ? 10.105 -2.373 -11.612 1.00 98.81 197 TYR A O 1
ATOM 1413 N N . CYS A 1 198 ? 10.366 -4.476 -10.863 1.00 98.81 198 CYS A N 1
ATOM 1414 C CA . CYS A 1 198 ? 10.560 -5.124 -12.148 1.00 98.81 198 CYS A CA 1
ATOM 1415 C C . CYS A 1 198 ? 9.332 -5.960 -12.479 1.00 98.81 198 CYS A C 1
ATOM 1417 O O . CYS A 1 198 ? 9.022 -6.913 -11.768 1.00 98.81 198 CYS A O 1
ATOM 1419 N N . LEU A 1 199 ? 8.617 -5.581 -13.537 1.00 98.69 199 LEU A N 1
ATOM 1420 C CA . LEU A 1 199 ? 7.375 -6.219 -13.959 1.00 98.69 199 LEU A CA 1
ATOM 1421 C C . LEU A 1 199 ? 7.600 -6.933 -15.289 1.00 98.69 199 LEU A C 1
ATOM 1423 O O . LEU A 1 199 ? 8.097 -6.332 -16.246 1.00 98.69 199 LEU A O 1
ATOM 1427 N N . GLY A 1 200 ? 7.206 -8.203 -15.348 1.00 98.19 200 GLY A N 1
ATOM 1428 C CA . GLY A 1 200 ? 7.165 -8.964 -16.591 1.00 98.19 200 GLY A CA 1
ATOM 1429 C C . GLY A 1 200 ? 6.118 -8.398 -17.552 1.00 98.19 200 GLY A C 1
ATOM 1430 O O . GLY A 1 200 ? 5.069 -7.912 -17.113 1.00 98.19 200 GLY A O 1
ATOM 1431 N N . ILE A 1 201 ? 6.408 -8.455 -18.854 1.00 97.31 201 ILE A N 1
ATOM 1432 C CA . ILE A 1 201 ? 5.547 -7.876 -19.902 1.00 97.31 201 ILE A CA 1
ATOM 1433 C C . ILE A 1 201 ? 5.098 -8.864 -20.984 1.00 97.31 201 ILE A C 1
ATOM 1435 O O . ILE A 1 201 ? 4.420 -8.463 -21.927 1.00 97.31 201 ILE A O 1
ATOM 1439 N N . ASP A 1 202 ? 5.482 -10.136 -20.882 1.00 95.94 202 ASP A N 1
ATOM 1440 C CA . ASP A 1 202 ? 5.293 -11.099 -21.973 1.00 95.94 202 ASP A CA 1
ATOM 1441 C C . ASP A 1 202 ? 3.878 -11.680 -22.034 1.00 95.94 202 ASP A C 1
ATOM 1443 O O . ASP A 1 202 ? 3.494 -12.271 -23.044 1.00 95.94 202 ASP A O 1
ATOM 1447 N N . ARG A 1 203 ? 3.117 -11.595 -20.935 1.00 95.50 203 ARG A N 1
ATOM 1448 C CA . ARG A 1 203 ? 1.885 -12.375 -20.761 1.00 95.50 203 ARG A CA 1
ATOM 1449 C C . ARG A 1 203 ? 0.659 -11.493 -20.571 1.00 95.50 203 ARG A C 1
ATOM 1451 O O . ARG A 1 203 ? 0.715 -10.433 -19.947 1.00 95.50 203 ARG A O 1
ATOM 1458 N N . VAL A 1 204 ? -0.469 -11.991 -21.070 1.00 95.94 204 VAL A N 1
ATOM 1459 C CA . VAL A 1 204 ? -1.812 -11.459 -20.814 1.00 95.94 204 VAL A CA 1
ATOM 1460 C C . VAL A 1 204 ? -2.584 -12.528 -20.058 1.00 95.94 204 VAL A C 1
ATOM 1462 O O . VAL A 1 204 ? -3.328 -13.312 -20.642 1.00 95.94 204 VAL A O 1
ATOM 1465 N N . SER A 1 205 ? -2.345 -12.602 -18.753 1.00 94.06 205 SER A N 1
ATOM 1466 C CA . SER A 1 205 ? -3.008 -13.554 -17.868 1.00 94.06 205 SER A CA 1
ATOM 1467 C C . SER A 1 205 ? -4.057 -12.825 -17.044 1.00 94.06 205 SER A C 1
ATOM 1469 O O . SER A 1 205 ? -3.760 -11.810 -16.423 1.00 94.06 205 SER A O 1
ATOM 1471 N N . THR A 1 206 ? -5.296 -13.313 -17.060 1.00 93.94 206 THR A N 1
ATOM 1472 C CA . THR A 1 206 ? -6.315 -12.795 -16.141 1.00 93.94 206 THR A CA 1
ATOM 1473 C C . THR A 1 206 ? -6.049 -13.376 -14.763 1.00 93.94 206 THR A C 1
ATOM 1475 O O . THR A 1 206 ? -6.041 -14.595 -14.602 1.00 93.94 206 THR A O 1
ATOM 1478 N N . LEU A 1 207 ? -5.841 -12.511 -13.777 1.00 92.25 207 LEU A N 1
ATOM 1479 C CA . LEU A 1 207 ? -5.584 -12.904 -12.404 1.00 92.25 207 LEU A CA 1
ATOM 1480 C C . LEU A 1 207 ? -6.859 -12.755 -11.577 1.00 92.25 207 LEU A C 1
ATOM 1482 O O . LEU A 1 207 ? -7.355 -11.655 -11.349 1.00 92.25 207 LEU A O 1
ATOM 1486 N N . THR A 1 208 ? -7.364 -13.878 -11.083 1.00 87.12 208 THR A N 1
ATOM 1487 C CA . THR A 1 208 ? -8.441 -13.916 -10.093 1.00 87.12 208 THR A CA 1
ATOM 1488 C C . THR A 1 208 ? -7.913 -14.534 -8.814 1.00 87.12 208 THR A C 1
ATOM 1490 O O . THR A 1 208 ? -7.250 -15.571 -8.861 1.00 87.12 208 THR A O 1
ATOM 1493 N N . ILE A 1 209 ? -8.228 -13.933 -7.672 1.00 91.56 209 ILE A N 1
ATOM 1494 C CA . ILE A 1 209 ? -7.876 -14.508 -6.375 1.00 91.56 209 ILE A CA 1
ATOM 1495 C C . ILE A 1 209 ? -8.987 -15.445 -5.906 1.00 91.56 209 ILE A C 1
ATOM 1497 O O . ILE A 1 209 ? -10.168 -15.166 -6.105 1.00 91.56 209 ILE A O 1
ATOM 1501 N N . THR A 1 210 ? -8.612 -16.562 -5.285 1.00 92.44 210 THR A N 1
ATOM 1502 C CA . THR A 1 210 ? -9.573 -17.395 -4.555 1.00 92.44 210 THR A CA 1
ATOM 1503 C C . THR A 1 210 ? -9.752 -16.776 -3.173 1.00 92.44 210 THR A C 1
ATOM 1505 O O . THR A 1 210 ? -8.762 -16.698 -2.444 1.00 92.44 210 THR A O 1
ATOM 1508 N N . PRO A 1 211 ? -10.959 -16.316 -2.795 1.00 94.50 211 PRO A N 1
ATOM 1509 C CA . PRO A 1 211 ? -11.155 -15.678 -1.501 1.00 94.50 211 PRO A CA 1
ATOM 1510 C C . PRO A 1 211 ? -10.800 -16.622 -0.351 1.00 94.50 211 PRO A C 1
ATOM 1512 O O . PRO A 1 211 ? -11.312 -17.742 -0.274 1.00 94.50 211 PRO A O 1
ATOM 1515 N N . ALA A 1 212 ? -9.952 -16.158 0.564 1.00 96.00 212 ALA A N 1
ATOM 1516 C CA . ALA A 1 212 ? -9.664 -16.875 1.794 1.00 96.00 212 ALA A CA 1
ATOM 1517 C C . ALA A 1 212 ? -10.917 -16.944 2.684 1.00 96.00 212 ALA A C 1
ATOM 1519 O O . ALA A 1 212 ? -11.765 -16.046 2.697 1.00 96.00 212 ALA A O 1
ATOM 1520 N N . SER A 1 213 ? -11.030 -18.028 3.449 1.00 95.25 213 SER A N 1
ATOM 1521 C CA . SER A 1 213 ? -12.092 -18.190 4.444 1.00 95.25 213 SER A CA 1
ATOM 1522 C C . SER A 1 213 ? -11.662 -17.579 5.773 1.00 95.25 213 SER A C 1
ATOM 1524 O O . SER A 1 213 ? -10.575 -17.866 6.264 1.00 95.25 213 SER A O 1
ATOM 1526 N N . GLY A 1 214 ? -12.522 -16.770 6.386 1.00 96.38 214 GLY A N 1
ATOM 1527 C CA . GLY A 1 214 ? -12.236 -16.160 7.678 1.00 96.38 214 GLY A CA 1
ATOM 1528 C C . GLY A 1 214 ? -13.198 -15.034 8.027 1.00 96.38 214 GLY A C 1
ATOM 1529 O O . GLY A 1 214 ? -14.146 -14.751 7.291 1.00 96.38 214 GLY A O 1
ATOM 1530 N N . ARG A 1 215 ? -12.936 -14.404 9.171 1.00 97.88 215 ARG A N 1
ATOM 1531 C CA . ARG A 1 215 ? -13.675 -13.239 9.666 1.00 97.88 215 ARG A CA 1
ATOM 1532 C C . ARG A 1 215 ? -13.362 -12.014 8.825 1.00 97.88 215 ARG A C 1
ATOM 1534 O O . ARG A 1 215 ? -12.246 -11.881 8.331 1.00 97.88 215 ARG A O 1
ATOM 1541 N N . LYS A 1 216 ? -14.304 -11.090 8.666 1.00 98.25 216 LYS A N 1
ATOM 1542 C CA . LYS A 1 216 ? -14.060 -9.904 7.830 1.00 98.25 216 LYS A CA 1
ATOM 1543 C C . LYS A 1 216 ? -13.308 -8.794 8.567 1.00 98.25 216 LYS A C 1
ATOM 1545 O O . LYS A 1 216 ? -13.558 -8.526 9.742 1.00 98.25 216 LYS A O 1
ATOM 1550 N N . ALA A 1 217 ? -12.399 -8.140 7.848 1.00 98.00 217 ALA A N 1
ATOM 1551 C CA . ALA A 1 217 ? -11.703 -6.929 8.270 1.00 98.00 217 ALA A CA 1
ATOM 1552 C C . ALA A 1 217 ? -11.693 -5.885 7.144 1.00 98.00 217 ALA A C 1
ATOM 1554 O O . ALA A 1 217 ? -11.530 -6.230 5.973 1.00 98.00 217 ALA A O 1
ATOM 1555 N N . PHE A 1 218 ? -11.859 -4.614 7.497 1.00 98.06 218 PHE A N 1
ATOM 1556 C CA . PHE A 1 218 ? -11.794 -3.485 6.566 1.00 98.06 218 PHE A CA 1
ATOM 1557 C C . PHE A 1 218 ? -11.330 -2.211 7.279 1.00 98.06 218 PHE A C 1
ATOM 1559 O O . PHE A 1 218 ? -11.300 -2.156 8.508 1.00 98.06 218 PHE A O 1
ATOM 1566 N N . VAL A 1 219 ? -10.981 -1.177 6.517 1.00 96.56 219 VAL A N 1
ATOM 1567 C CA . VAL A 1 219 ? -10.718 0.170 7.046 1.00 96.56 219 VAL A CA 1
ATOM 1568 C C . VAL A 1 219 ? -11.899 1.090 6.772 1.00 96.56 219 VAL A C 1
ATOM 1570 O O . VAL A 1 219 ? -12.433 1.100 5.662 1.00 96.56 219 VAL A O 1
ATOM 1573 N N . SER A 1 220 ? -12.331 1.848 7.781 1.00 97.44 220 SER A N 1
ATOM 1574 C CA . SER A 1 220 ? -13.547 2.664 7.708 1.00 97.44 220 SER A CA 1
ATOM 1575 C C . SER A 1 220 ? -13.464 3.687 6.585 1.00 97.44 220 SER A C 1
ATOM 1577 O O . SER A 1 220 ? -12.462 4.371 6.512 1.00 97.44 220 SER A O 1
ATOM 1579 N N . LYS A 1 221 ? -14.466 3.842 5.723 1.00 95.62 221 LYS A N 1
ATOM 1580 C C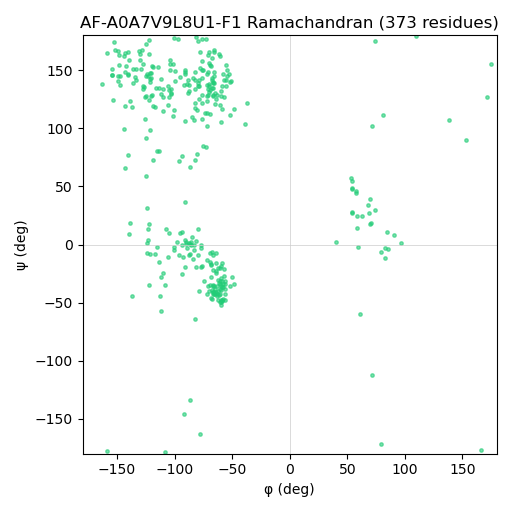A . LYS A 1 221 ? -14.474 4.849 4.646 1.00 95.62 221 LYS A CA 1
ATOM 1581 C C . LYS A 1 221 ? -14.661 6.267 5.179 1.00 95.62 221 LYS A C 1
ATOM 1583 O O . LYS A 1 221 ? -14.010 7.194 4.697 1.00 95.62 221 LYS A O 1
ATOM 1588 N N . ALA A 1 222 ? -15.565 6.442 6.138 1.00 95.62 222 ALA A N 1
ATOM 1589 C CA . ALA A 1 222 ? -15.743 7.709 6.819 1.00 95.62 222 ALA A CA 1
ATOM 1590 C C . ALA A 1 222 ? -14.621 7.935 7.836 1.00 95.62 222 ALA A C 1
ATOM 1592 O O . ALA A 1 222 ? -14.081 7.001 8.435 1.00 95.62 222 ALA A O 1
ATOM 1593 N N . ASN A 1 223 ? -14.309 9.211 8.048 1.00 93.75 223 ASN A N 1
ATOM 1594 C CA . ASN A 1 223 ? -13.344 9.609 9.057 1.00 93.75 223 ASN A CA 1
ATOM 1595 C C . ASN A 1 223 ? -13.914 9.374 10.454 1.00 93.75 223 ASN A C 1
ATOM 1597 O O . ASN A 1 223 ? -15.074 9.691 10.729 1.00 93.75 223 ASN A O 1
ATOM 1601 N N . PHE A 1 224 ? -13.078 8.854 11.341 1.00 94.50 224 PHE A N 1
ATOM 1602 C CA . PHE A 1 224 ? -13.419 8.683 12.738 1.00 94.50 224 PHE A CA 1
ATOM 1603 C C . PHE A 1 224 ? -13.211 9.997 13.494 1.00 94.50 224 PHE A C 1
ATOM 1605 O O . PHE A 1 224 ? -12.104 10.531 13.551 1.00 94.50 224 PHE A O 1
ATOM 1612 N N . ASP A 1 225 ? -14.280 10.499 14.110 1.00 93.25 225 ASP A N 1
ATOM 1613 C CA . ASP A 1 225 ? -14.177 11.570 15.093 1.00 93.25 225 ASP A CA 1
ATOM 1614 C C . ASP A 1 225 ? -13.819 10.979 16.459 1.00 93.25 225 ASP A C 1
ATOM 1616 O O . ASP A 1 225 ? -14.659 10.375 17.137 1.00 93.25 225 ASP A O 1
ATOM 1620 N N . ALA A 1 226 ? -12.568 11.190 16.871 1.00 92.81 226 ALA A N 1
ATOM 1621 C CA . ALA A 1 226 ? -12.038 10.695 18.132 1.00 92.81 226 ALA A CA 1
ATOM 1622 C C . ALA A 1 226 ? -12.840 11.160 19.357 1.00 92.81 226 ALA A C 1
ATOM 1624 O O . ALA A 1 226 ? -12.787 10.481 20.373 1.00 92.81 226 ALA A O 1
ATOM 1625 N N . ALA A 1 227 ? -13.620 12.246 19.285 1.00 93.44 227 ALA A N 1
ATOM 1626 C CA . ALA A 1 227 ? -14.467 12.695 20.393 1.00 93.44 227 ALA A CA 1
ATOM 1627 C C . ALA A 1 227 ? -15.700 11.802 20.648 1.00 93.44 227 ALA A C 1
ATOM 1629 O O . ALA A 1 227 ? -16.332 11.905 21.700 1.00 93.44 227 ALA A O 1
ATOM 1630 N N . THR A 1 228 ? -16.043 10.905 19.717 1.00 96.19 228 THR A N 1
ATOM 1631 C CA . THR A 1 228 ? -17.220 10.021 19.824 1.00 96.19 228 THR A CA 1
ATOM 1632 C C . THR A 1 228 ? -16.979 8.760 20.659 1.00 96.19 228 THR A C 1
ATOM 1634 O O . THR A 1 228 ? -17.894 7.954 20.869 1.00 96.19 228 THR A O 1
ATOM 1637 N N . GLY A 1 229 ? -15.768 8.581 21.186 1.00 96.94 229 GLY A N 1
ATOM 1638 C CA . GLY A 1 229 ? -15.445 7.456 22.047 1.00 96.94 229 GLY A CA 1
ATOM 1639 C C . GLY A 1 229 ? -15.305 6.129 21.313 1.00 96.94 229 GLY A C 1
ATOM 1640 O O . GLY A 1 229 ? -15.596 5.975 20.126 1.00 96.94 229 GLY A O 1
ATOM 1641 N N . ILE A 1 230 ? -14.918 5.111 22.080 1.00 98.12 230 ILE A N 1
ATOM 1642 C CA . ILE A 1 230 ? -14.806 3.736 21.587 1.00 98.12 230 ILE A CA 1
ATOM 1643 C C . ILE A 1 230 ? -16.140 3.194 21.043 1.00 98.12 230 ILE A C 1
ATOM 1645 O O . ILE A 1 230 ? -16.167 2.419 20.090 1.00 98.12 230 ILE A O 1
ATOM 1649 N N . ALA A 1 231 ? -17.260 3.652 21.613 1.00 98.19 231 ALA A N 1
ATOM 1650 C CA . ALA A 1 231 ? -18.601 3.305 21.158 1.00 98.19 231 ALA A CA 1
ATOM 1651 C C . ALA A 1 231 ? -18.952 3.963 19.813 1.00 98.19 231 ALA A C 1
ATOM 1653 O O . ALA A 1 231 ? -19.633 3.343 18.991 1.00 98.19 231 ALA A O 1
ATOM 1654 N N . GLY A 1 232 ? -18.481 5.191 19.571 1.00 98.31 232 GLY A N 1
ATOM 1655 C CA . GLY A 1 232 ? -18.585 5.856 18.274 1.00 98.31 232 GLY A CA 1
ATOM 1656 C C . GLY A 1 232 ? -17.781 5.128 17.201 1.00 98.31 232 GLY A C 1
ATOM 1657 O O . GLY A 1 232 ? -18.315 4.855 16.127 1.00 98.31 232 GLY A O 1
ATOM 1658 N N . ALA A 1 233 ? -16.562 4.692 17.536 1.00 98.31 233 ALA A N 1
ATOM 1659 C CA . ALA A 1 233 ? -15.727 3.887 16.645 1.00 98.31 233 ALA A CA 1
ATOM 1660 C C . ALA A 1 233 ? -16.430 2.580 16.236 1.00 98.31 233 ALA A C 1
ATOM 1662 O O . ALA A 1 233 ? -16.533 2.255 15.055 1.00 98.31 233 ALA A O 1
ATOM 1663 N N . ASP A 1 234 ? -17.005 1.855 17.200 1.00 98.81 234 ASP A N 1
ATOM 1664 C CA . ASP A 1 234 ? -17.745 0.626 16.898 1.00 98.81 234 ASP A CA 1
ATOM 1665 C C . ASP A 1 234 ? -19.023 0.895 16.094 1.00 98.81 234 ASP A C 1
ATOM 1667 O O . ASP A 1 234 ? -19.414 0.091 15.250 1.00 98.81 234 ASP A O 1
ATOM 1671 N N . THR A 1 235 ? -19.693 2.022 16.348 1.00 98.75 235 THR A N 1
ATOM 1672 C CA . THR A 1 235 ? -20.888 2.425 15.595 1.00 98.75 235 THR A CA 1
ATOM 1673 C C . THR A 1 235 ? -20.553 2.697 14.134 1.00 98.75 235 THR A C 1
ATOM 1675 O O . THR A 1 235 ? -21.294 2.247 13.262 1.00 98.75 235 THR A O 1
ATOM 1678 N N . LEU A 1 236 ? -19.418 3.349 13.866 1.00 98.69 236 LEU A N 1
ATOM 1679 C CA . LEU A 1 236 ? -18.901 3.538 12.514 1.00 98.69 236 LEU A CA 1
ATOM 1680 C C . LEU A 1 236 ? -18.649 2.186 11.827 1.00 98.69 236 LEU A C 1
ATOM 1682 O O . LEU A 1 236 ? -19.185 1.944 10.746 1.00 98.69 236 LEU A O 1
ATOM 1686 N N . CYS A 1 237 ? -17.944 1.264 12.490 1.00 98.88 237 CYS A N 1
ATOM 1687 C CA . CYS A 1 237 ? -17.684 -0.067 11.938 1.00 98.88 237 CYS A CA 1
ATOM 1688 C C . CYS A 1 237 ? -18.966 -0.846 11.610 1.00 98.88 237 CYS A C 1
ATOM 1690 O O . CYS A 1 237 ? -19.112 -1.371 10.508 1.00 98.88 237 CYS A O 1
ATOM 1692 N N . ARG A 1 238 ? -19.933 -0.906 12.532 1.00 98.81 238 ARG A N 1
ATOM 1693 C CA . ARG A 1 238 ? -21.206 -1.600 12.271 1.00 98.81 238 ARG A CA 1
ATOM 1694 C C . ARG A 1 238 ? -22.020 -0.929 11.171 1.00 98.81 238 ARG A C 1
ATOM 1696 O O . ARG A 1 238 ? -22.662 -1.623 10.384 1.00 98.81 238 ARG A O 1
ATOM 1703 N N . GLY A 1 239 ? -22.017 0.404 11.125 1.00 98.75 239 GLY A N 1
ATOM 1704 C CA . GLY A 1 239 ? -22.740 1.181 10.122 1.00 98.75 239 GLY A CA 1
ATOM 1705 C C . GLY A 1 239 ? -22.254 0.871 8.710 1.00 98.75 239 GLY A C 1
ATOM 1706 O O . GLY A 1 239 ? -23.060 0.535 7.844 1.00 98.75 239 GLY A O 1
ATOM 1707 N N . GLU A 1 240 ? -20.939 0.892 8.497 1.00 98.69 240 GLU A N 1
ATOM 1708 C CA . GLU A 1 240 ? -20.354 0.584 7.190 1.00 98.69 240 GLU A CA 1
ATOM 1709 C C . GLU A 1 240 ? -20.482 -0.893 6.814 1.00 98.69 240 GLU A C 1
ATOM 1711 O O . GLU A 1 240 ? -20.839 -1.201 5.678 1.00 98.69 240 GLU A O 1
ATOM 1716 N N . ALA A 1 241 ? -20.290 -1.808 7.770 1.00 98.75 241 ALA A N 1
ATOM 1717 C CA . ALA A 1 241 ? -20.526 -3.231 7.539 1.00 98.75 241 ALA A CA 1
ATOM 1718 C C . ALA A 1 241 ? -21.984 -3.509 7.130 1.00 98.75 241 ALA A C 1
ATOM 1720 O O . ALA A 1 241 ? -22.236 -4.320 6.241 1.00 98.75 241 ALA A O 1
ATOM 1721 N N . THR A 1 242 ? -22.946 -2.808 7.745 1.00 98.69 242 THR A N 1
ATOM 1722 C CA . THR A 1 242 ? -24.376 -2.930 7.420 1.00 98.69 242 THR A CA 1
ATOM 1723 C C . THR A 1 242 ? -24.668 -2.375 6.032 1.00 98.69 242 THR A C 1
ATOM 1725 O O . THR A 1 242 ? -25.343 -3.034 5.245 1.00 98.69 242 THR A O 1
ATOM 1728 N N . ALA A 1 243 ? -24.138 -1.192 5.709 1.00 98.56 243 ALA A N 1
ATOM 1729 C CA . ALA A 1 243 ? -24.316 -0.565 4.401 1.00 98.56 243 ALA A CA 1
ATOM 1730 C C . ALA A 1 243 ? -23.747 -1.423 3.258 1.00 98.56 243 ALA A C 1
ATOM 1732 O O . ALA A 1 243 ? -24.323 -1.458 2.173 1.00 98.56 243 ALA A O 1
ATOM 1733 N N . ALA A 1 244 ? -22.656 -2.146 3.517 1.00 98.25 244 ALA A N 1
ATOM 1734 C CA . ALA A 1 244 ? -22.048 -3.079 2.575 1.00 98.25 244 ALA A CA 1
ATOM 1735 C C . ALA A 1 244 ? -22.698 -4.478 2.556 1.00 98.25 244 ALA A C 1
ATOM 1737 O O . ALA A 1 244 ? -22.309 -5.321 1.750 1.00 98.25 244 ALA A O 1
ATOM 1738 N N . GLY A 1 245 ? -23.671 -4.755 3.432 1.00 98.06 245 GLY A N 1
ATOM 1739 C CA . GLY A 1 245 ? -24.334 -6.059 3.505 1.00 98.06 245 GLY A CA 1
ATOM 1740 C C . GLY A 1 245 ? -23.436 -7.194 4.010 1.00 98.06 245 GLY A C 1
ATOM 1741 O O . GLY A 1 245 ? -23.658 -8.352 3.655 1.00 98.06 245 GLY A O 1
ATOM 1742 N N . LEU A 1 246 ? -22.419 -6.890 4.825 1.00 98.06 246 LEU A N 1
ATOM 1743 C CA . LEU A 1 246 ? -21.542 -7.910 5.401 1.00 98.06 246 LEU A CA 1
ATOM 1744 C C . LEU A 1 246 ? -22.306 -8.786 6.406 1.00 98.06 246 LEU A C 1
ATOM 1746 O O . LEU A 1 246 ? -23.139 -8.311 7.184 1.00 98.06 246 LEU A O 1
ATOM 1750 N N . ALA A 1 247 ? -21.986 -10.080 6.428 1.00 96.31 247 ALA A N 1
ATOM 1751 C CA . ALA A 1 247 ? -22.484 -10.982 7.461 1.00 96.31 247 ALA A CA 1
ATOM 1752 C C . ALA A 1 247 ? -22.062 -10.485 8.853 1.00 96.31 247 ALA A C 1
ATOM 1754 O O . ALA A 1 247 ? -20.998 -9.890 9.010 1.00 96.31 247 ALA A O 1
ATOM 1755 N N . ASN A 1 248 ? -22.910 -10.713 9.860 1.0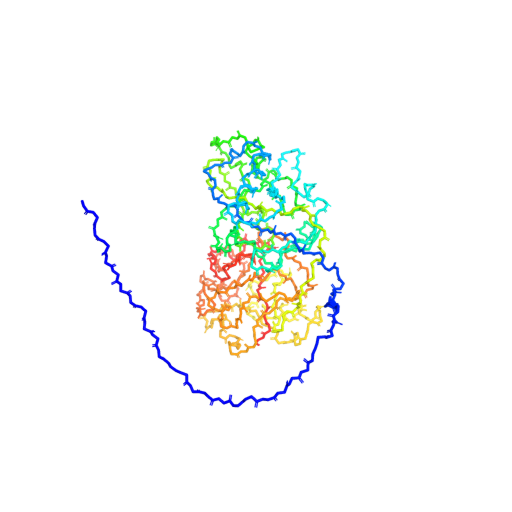0 96.19 248 ASN A N 1
ATOM 1756 C CA . ASN A 1 248 ? -22.663 -10.287 11.241 1.00 96.19 248 ASN A CA 1
ATOM 1757 C C . ASN A 1 248 ? -22.358 -8.782 11.389 1.00 96.19 248 ASN A C 1
ATOM 1759 O O . ASN A 1 248 ? -21.717 -8.373 12.351 1.00 96.19 248 ASN A O 1
ATOM 1763 N N . ALA A 1 249 ? -22.846 -7.924 10.482 1.00 97.62 249 ALA A N 1
ATOM 1764 C CA . ALA A 1 249 ? -22.567 -6.483 10.496 1.00 97.62 249 ALA A CA 1
ATOM 1765 C C . ALA A 1 249 ? -22.772 -5.811 11.870 1.00 97.62 249 ALA A C 1
ATOM 1767 O O . ALA A 1 249 ? -22.015 -4.923 12.256 1.00 97.62 249 ALA A O 1
ATOM 1768 N N . GLY A 1 250 ? -23.754 -6.276 12.651 1.00 97.81 250 GLY A N 1
ATOM 1769 C CA . GLY A 1 250 ? -24.043 -5.780 13.998 1.00 97.81 250 GLY A CA 1
ATOM 1770 C C . GLY A 1 250 ? -23.001 -6.117 15.076 1.00 97.81 250 GLY A C 1
ATOM 1771 O O . GLY A 1 250 ? -23.121 -5.610 16.189 1.00 97.81 250 GLY A O 1
ATOM 1772 N N . THR A 1 251 ? -21.994 -6.948 14.798 1.00 97.94 251 THR A N 1
ATOM 1773 C CA . THR A 1 251 ? -20.985 -7.366 15.788 1.00 97.94 251 THR A CA 1
ATOM 1774 C C . THR A 1 251 ? -19.626 -6.712 15.589 1.00 97.94 251 THR A C 1
ATOM 1776 O O . THR A 1 251 ? -18.788 -6.827 16.480 1.00 97.94 251 THR A O 1
ATOM 1779 N N . PHE A 1 252 ? -19.396 -6.024 14.466 1.00 98.75 252 PHE A N 1
ATOM 1780 C CA . PHE A 1 252 ? -18.105 -5.402 14.171 1.00 98.75 252 PHE A CA 1
ATOM 1781 C C . PHE A 1 252 ? -17.680 -4.417 15.261 1.00 98.75 252 PHE A C 1
ATOM 1783 O O . PHE A 1 252 ? -18.492 -3.657 15.803 1.00 98.75 252 PHE A O 1
ATOM 1790 N N . LYS A 1 253 ? -16.380 -4.427 15.553 1.00 98.75 253 LYS A N 1
ATOM 1791 C CA . LYS A 1 253 ? -15.732 -3.536 16.515 1.00 98.75 253 LYS A CA 1
ATOM 1792 C C . LYS A 1 253 ? -14.523 -2.872 15.878 1.00 98.75 253 LYS A C 1
ATOM 1794 O O . LYS A 1 253 ? -13.866 -3.451 15.011 1.00 98.75 253 LYS A O 1
ATOM 1799 N N . ALA A 1 254 ? -14.207 -1.676 16.353 1.00 98.44 254 ALA A N 1
ATOM 1800 C CA . ALA A 1 254 ? -12.974 -1.000 15.995 1.00 98.44 254 ALA A CA 1
ATOM 1801 C C . ALA A 1 254 ? -11.778 -1.699 16.655 1.00 98.44 254 ALA A C 1
ATOM 1803 O O . ALA A 1 254 ? -11.794 -1.967 17.860 1.00 98.44 254 ALA A O 1
ATOM 1804 N N . LEU A 1 255 ? -10.713 -1.954 15.901 1.00 97.50 255 LEU A N 1
ATOM 1805 C CA . LEU A 1 255 ? -9.441 -2.412 16.447 1.00 97.50 255 LEU A CA 1
ATOM 1806 C C . LEU A 1 255 ? -8.671 -1.203 16.989 1.00 97.50 255 LEU A C 1
ATOM 1808 O O . LEU A 1 255 ? -7.780 -0.657 16.348 1.00 97.50 255 LEU A O 1
ATOM 1812 N N . LEU A 1 256 ? -9.098 -0.760 18.172 1.00 97.31 256 LEU A N 1
ATOM 1813 C CA . LEU A 1 256 ? -8.706 0.506 18.783 1.00 97.31 256 LEU A CA 1
ATOM 1814 C C . LEU A 1 256 ? -8.460 0.308 20.285 1.00 97.31 256 LEU A C 1
ATOM 1816 O O . LEU A 1 256 ? -9.349 -0.181 20.992 1.00 97.31 256 LEU A O 1
ATOM 1820 N N . ALA A 1 257 ? -7.262 0.661 20.760 1.00 97.38 257 ALA A N 1
ATOM 1821 C CA . ALA A 1 257 ? -6.883 0.563 22.170 1.00 97.38 257 ALA A CA 1
ATOM 1822 C C . ALA A 1 257 ? -7.471 1.721 22.984 1.00 97.38 257 ALA A C 1
ATOM 1824 O O . ALA A 1 257 ? -7.677 2.816 22.481 1.00 97.38 257 ALA A O 1
ATOM 1825 N N . THR A 1 258 ? -7.722 1.500 24.266 1.00 97.75 258 THR A N 1
ATOM 1826 C CA . THR A 1 258 ? -8.199 2.510 25.225 1.00 97.75 258 THR A CA 1
ATOM 1827 C C . THR A 1 258 ? -7.219 2.600 26.384 1.00 97.75 258 THR A C 1
ATOM 1829 O O . THR A 1 258 ? -6.287 1.802 26.479 1.00 97.75 258 THR A O 1
ATOM 1832 N N . THR A 1 259 ? -7.444 3.518 27.318 1.00 97.19 259 THR A N 1
ATOM 1833 C CA . THR A 1 259 ? -6.624 3.584 28.538 1.00 97.19 259 THR A CA 1
ATOM 1834 C C . THR A 1 259 ? -6.840 2.414 29.501 1.00 97.19 259 THR A C 1
ATOM 1836 O O . THR A 1 259 ? -6.023 2.215 30.395 1.00 97.19 259 THR A O 1
ATOM 1839 N N . ALA A 1 260 ? -7.912 1.631 29.330 1.00 97.38 260 ALA A N 1
ATOM 1840 C CA . ALA A 1 260 ? -8.262 0.520 30.221 1.00 97.38 260 ALA A CA 1
ATOM 1841 C C . ALA A 1 260 ? -8.160 -0.870 29.565 1.00 97.38 260 ALA A C 1
ATOM 1843 O O . ALA A 1 260 ? -8.170 -1.881 30.262 1.00 97.38 260 ALA A O 1
ATOM 1844 N N . ALA A 1 261 ? -8.087 -0.937 28.236 1.00 97.75 261 ALA A N 1
ATOM 1845 C CA . ALA A 1 261 ? -8.074 -2.181 27.474 1.00 97.75 261 ALA A CA 1
ATOM 1846 C C . ALA A 1 261 ? -7.255 -2.022 26.191 1.00 97.75 261 ALA A C 1
ATOM 1848 O O . ALA A 1 261 ? -7.332 -0.986 25.526 1.00 97.75 261 ALA A O 1
ATOM 1849 N N . SER A 1 262 ? -6.495 -3.058 25.838 1.00 97.44 262 SER A N 1
ATOM 1850 C CA . SER A 1 262 ? -5.779 -3.121 24.567 1.00 97.44 262 SER A CA 1
ATOM 1851 C C . SER A 1 262 ? -6.744 -3.300 23.395 1.00 97.44 262 SER A C 1
ATOM 1853 O O . SER A 1 262 ? -7.920 -3.619 23.574 1.00 97.44 262 SER A O 1
ATOM 1855 N N . ALA A 1 263 ? -6.258 -3.076 22.176 1.00 97.25 263 ALA A N 1
ATOM 1856 C CA . ALA A 1 263 ? -7.067 -3.281 20.981 1.00 97.25 263 ALA A CA 1
ATOM 1857 C C . ALA A 1 263 ? -7.398 -4.777 20.798 1.00 97.25 263 ALA A C 1
ATOM 1859 O O . ALA A 1 263 ? -8.546 -5.128 20.530 1.00 97.25 263 ALA A O 1
ATOM 1860 N N . ALA A 1 264 ? -6.410 -5.654 21.018 1.00 97.19 264 ALA A N 1
ATOM 1861 C CA . ALA A 1 264 ? -6.516 -7.104 20.846 1.00 97.19 264 ALA A CA 1
ATOM 1862 C C . ALA A 1 264 ? -7.494 -7.770 21.828 1.00 97.19 264 ALA A C 1
ATOM 1864 O O . ALA A 1 264 ? -8.228 -8.670 21.432 1.00 97.19 264 ALA A O 1
ATOM 1865 N N . SER A 1 265 ? -7.594 -7.294 23.079 1.00 97.62 265 SER A N 1
ATOM 1866 C CA . SER A 1 265 ? -8.478 -7.903 24.094 1.00 97.62 265 SER A CA 1
ATOM 1867 C C . SER A 1 265 ? -9.974 -7.832 23.755 1.00 97.62 265 SER A C 1
ATOM 1869 O O . SER A 1 265 ? -10.807 -8.422 24.443 1.00 97.62 265 SER A O 1
ATOM 1871 N N . ARG A 1 266 ? -10.330 -7.108 22.691 1.00 97.31 266 ARG A N 1
ATOM 1872 C CA . ARG A 1 266 ? -11.699 -6.933 22.200 1.00 97.31 266 ARG A CA 1
ATOM 1873 C C . ARG A 1 266 ? -12.146 -8.042 21.238 1.00 97.31 266 ARG A C 1
ATOM 1875 O O . ARG A 1 266 ? -13.338 -8.075 20.907 1.00 97.31 266 ARG A O 1
ATOM 1882 N N . PHE A 1 267 ? -11.216 -8.910 20.829 1.00 97.88 267 PHE A N 1
ATOM 1883 C CA . PHE A 1 267 ? -11.351 -9.920 19.779 1.00 97.88 267 PHE A CA 1
ATOM 1884 C C . PHE A 1 267 ? -10.947 -11.316 20.273 1.00 97.88 267 PHE A C 1
ATOM 1886 O O . PHE A 1 267 ? -10.140 -11.464 21.188 1.00 97.88 267 PHE A O 1
ATOM 1893 N N . ASN A 1 268 ? -11.485 -12.359 19.638 1.00 95.62 268 ASN A N 1
ATOM 1894 C CA . ASN A 1 268 ? -11.085 -13.743 19.885 1.00 95.62 268 ASN A CA 1
ATOM 1895 C C . ASN A 1 268 ? -9.848 -14.123 19.052 1.00 95.62 268 ASN A C 1
ATOM 1897 O O . ASN A 1 268 ? -9.942 -14.308 17.835 1.00 95.62 268 ASN A O 1
ATOM 1901 N N . GLU A 1 269 ? -8.700 -14.294 19.706 1.00 93.44 269 GLU A N 1
ATOM 1902 C CA . GLU A 1 269 ? -7.443 -14.689 19.052 1.00 93.44 269 GLU A CA 1
ATOM 1903 C C . GLU A 1 269 ? -7.376 -16.174 18.673 1.00 93.44 269 GLU A C 1
ATOM 1905 O O . GLU A 1 269 ? -6.569 -16.551 17.833 1.00 93.44 269 GLU A O 1
ATOM 1910 N N . GLY A 1 270 ? -8.224 -17.018 19.270 1.00 94.75 270 GLY A N 1
ATOM 1911 C CA . GLY A 1 270 ? -8.333 -18.438 18.923 1.00 94.75 270 GLY A CA 1
ATOM 1912 C C . GLY A 1 270 ? -9.299 -18.716 17.766 1.00 94.75 270 GLY A C 1
ATOM 1913 O O . GLY A 1 270 ? -9.530 -19.874 17.429 1.00 94.75 270 GLY A O 1
ATOM 1914 N N . GLY A 1 271 ? -9.919 -17.674 17.204 1.00 95.00 271 GLY A N 1
ATOM 1915 C CA . GLY A 1 271 ? -10.853 -17.787 16.085 1.00 95.00 271 GLY A CA 1
ATOM 1916 C C . GLY A 1 271 ? -10.167 -17.888 14.715 1.00 95.00 271 GLY A C 1
ATOM 1917 O O . GLY A 1 271 ? -8.941 -17.793 14.618 1.00 95.00 271 GLY A O 1
ATOM 1918 N N . PRO A 1 272 ? -10.958 -18.025 13.632 1.00 96.81 272 PRO A N 1
ATOM 1919 C CA . PRO A 1 272 ? -10.452 -17.963 12.261 1.00 96.81 272 PRO A CA 1
ATOM 1920 C C . PRO A 1 272 ? -9.674 -16.663 11.979 1.00 96.81 272 PRO A C 1
ATOM 1922 O O . PRO A 1 272 ? -9.953 -15.640 12.624 1.00 96.81 272 PRO A O 1
ATOM 1925 N N . PRO A 1 273 ? -8.738 -16.666 11.010 1.00 97.12 273 PRO A N 1
ATOM 1926 C CA . PRO A 1 273 ? -8.009 -15.464 10.617 1.00 97.12 273 PRO A CA 1
ATOM 1927 C C . PRO A 1 273 ? -8.953 -14.385 10.078 1.00 97.12 273 PRO A C 1
ATOM 1929 O O . PRO A 1 273 ? -10.109 -14.652 9.726 1.00 97.12 273 PRO A O 1
ATOM 1932 N N . TRP A 1 274 ? -8.444 -13.155 10.014 1.00 97.56 274 TRP A N 1
ATOM 1933 C CA . TRP A 1 274 ? -9.138 -12.060 9.351 1.00 97.56 274 TRP A CA 1
ATOM 1934 C C . TRP A 1 274 ? -8.771 -11.985 7.874 1.00 97.56 274 TRP A C 1
ATOM 1936 O O . TRP A 1 274 ? -7.610 -12.106 7.482 1.00 97.56 274 TRP A O 1
ATOM 1946 N N . VAL A 1 275 ? -9.789 -11.739 7.063 1.00 97.50 275 VAL A N 1
ATOM 1947 C CA . VAL A 1 275 ? -9.731 -11.649 5.611 1.00 97.50 275 VAL A CA 1
ATOM 1948 C C . VAL A 1 275 ? -10.366 -10.329 5.202 1.00 97.50 275 VAL A C 1
ATOM 1950 O O . VAL A 1 275 ? -11.428 -9.944 5.704 1.00 97.50 275 VAL A O 1
ATOM 1953 N N . ARG A 1 276 ? -9.732 -9.629 4.267 1.00 96.69 276 ARG A N 1
ATOM 1954 C CA . ARG A 1 276 ? -10.292 -8.427 3.656 1.00 96.69 276 ARG A CA 1
ATOM 1955 C C . ARG A 1 276 ? -11.607 -8.713 2.940 1.00 96.69 276 ARG A C 1
ATOM 1957 O O . ARG A 1 276 ? -11.959 -9.853 2.609 1.00 96.69 276 ARG A O 1
ATOM 1964 N N . VAL A 1 277 ? -12.360 -7.653 2.672 1.00 97.19 277 VAL A N 1
ATOM 1965 C CA . VAL A 1 277 ? -13.626 -7.755 1.933 1.00 97.19 277 VAL A CA 1
ATOM 1966 C C . VAL A 1 277 ? -13.414 -8.372 0.548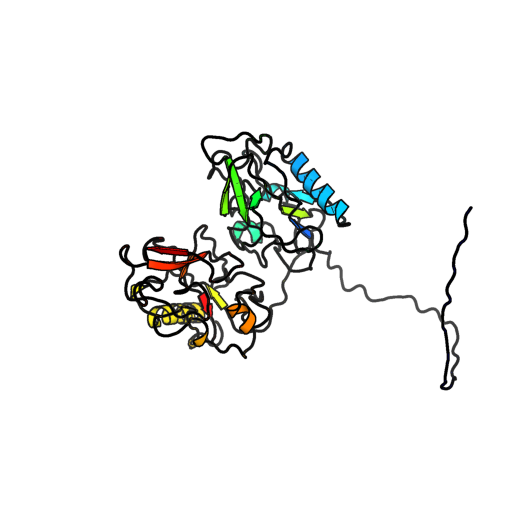 1.00 97.19 277 VAL A C 1
ATOM 1968 O O . VAL A 1 277 ? -14.212 -9.213 0.144 1.00 97.19 277 VAL A O 1
ATOM 1971 N N . ASP A 1 278 ? -12.293 -8.070 -0.107 1.00 95.62 278 ASP A N 1
ATOM 1972 C CA . ASP A 1 278 ? -11.923 -8.619 -1.415 1.00 95.62 278 ASP A CA 1
ATOM 1973 C C . ASP A 1 278 ? -11.396 -10.064 -1.386 1.00 95.62 278 ASP A C 1
ATOM 1975 O O . ASP A 1 278 ? -11.162 -10.647 -2.438 1.00 95.62 278 ASP A O 1
ATOM 1979 N N . GLY A 1 279 ? -11.254 -10.676 -0.207 1.00 95.88 279 GLY A N 1
ATOM 1980 C CA . GLY A 1 279 ? -10.863 -12.079 -0.069 1.00 95.88 279 GLY A CA 1
ATOM 1981 C C . GLY A 1 279 ? -9.377 -12.318 0.194 1.00 95.88 279 GLY A C 1
ATOM 1982 O O . GLY A 1 279 ? -8.989 -13.474 0.343 1.00 95.88 279 GLY A O 1
ATOM 1983 N N . VAL A 1 280 ? -8.556 -11.271 0.302 1.00 96.12 280 VAL A N 1
ATOM 1984 C CA . VAL A 1 280 ? -7.143 -11.413 0.684 1.00 96.12 280 VAL A CA 1
ATOM 1985 C C . VAL A 1 280 ? -7.012 -11.670 2.187 1.00 96.12 280 VAL A C 1
ATOM 1987 O O . VAL A 1 280 ? -7.554 -10.924 3.005 1.00 96.12 280 VAL A O 1
ATOM 1990 N N . GLU A 1 281 ? -6.270 -12.710 2.568 1.00 96.06 281 GLU A N 1
ATOM 1991 C CA . GLU A 1 281 ? -5.922 -12.972 3.968 1.00 96.06 281 GLU A CA 1
ATOM 1992 C C . GLU A 1 281 ? -4.995 -11.873 4.518 1.00 96.06 281 GLU A C 1
ATOM 1994 O O . GLU A 1 281 ? -3.959 -11.558 3.924 1.00 96.06 281 GLU A O 1
ATOM 1999 N N . VAL A 1 282 ? -5.365 -11.294 5.666 1.00 95.56 282 VAL A N 1
ATOM 2000 C CA . VAL A 1 282 ? -4.599 -10.216 6.317 1.00 95.56 282 VAL A CA 1
ATOM 2001 C C . VAL A 1 282 ? -3.391 -10.772 7.065 1.00 95.56 282 VAL A C 1
ATOM 2003 O O . VAL A 1 282 ? -2.324 -10.164 7.057 1.00 95.56 282 VAL A O 1
ATOM 2006 N N . ALA A 1 283 ? -3.561 -11.914 7.727 1.00 94.75 283 ALA A N 1
ATOM 2007 C CA . ALA A 1 283 ? -2.528 -12.618 8.473 1.00 94.75 283 ALA A CA 1
ATOM 2008 C C . ALA A 1 283 ? -2.870 -14.118 8.533 1.00 94.75 283 ALA A C 1
ATOM 2010 O O . ALA A 1 283 ? -4.057 -14.450 8.590 1.00 94.75 283 ALA A O 1
ATOM 2011 N N . PRO A 1 284 ? -1.868 -15.013 8.622 1.00 94.12 284 PRO A N 1
ATOM 2012 C CA . PRO A 1 284 ? -2.081 -16.465 8.583 1.00 94.12 284 PRO A CA 1
ATOM 2013 C C . PRO A 1 284 ? -2.897 -17.003 9.764 1.00 94.12 284 PRO A C 1
ATOM 2015 O O . PRO A 1 284 ? -3.490 -18.076 9.693 1.00 94.12 284 PRO A O 1
ATOM 2018 N N . THR A 1 285 ? -2.918 -16.279 10.884 1.00 96.12 285 THR A N 1
ATOM 2019 C CA . THR A 1 285 ? -3.755 -16.594 12.045 1.00 96.12 285 THR A CA 1
ATOM 2020 C C . THR A 1 285 ? -4.255 -15.312 12.702 1.00 96.12 285 THR A C 1
ATOM 2022 O O . THR A 1 285 ? -3.691 -14.231 12.517 1.00 96.12 285 THR A O 1
ATOM 2025 N N . ALA A 1 286 ? -5.299 -15.430 13.524 1.00 95.06 286 ALA A N 1
ATOM 2026 C CA . ALA A 1 286 ? -5.774 -14.318 14.339 1.00 95.06 286 ALA A CA 1
ATOM 2027 C C . ALA A 1 286 ? -4.697 -13.818 15.326 1.00 95.06 286 ALA A C 1
ATOM 2029 O O . ALA A 1 286 ? -4.526 -12.614 15.496 1.00 95.06 286 ALA A O 1
ATOM 2030 N N . THR A 1 287 ? -3.912 -14.723 15.917 1.00 95.69 287 THR A N 1
ATOM 2031 C CA . THR A 1 287 ? -2.753 -14.368 16.750 1.00 95.69 287 THR A CA 1
ATOM 2032 C C . THR A 1 287 ? -1.688 -13.602 15.959 1.00 95.69 287 THR A C 1
ATOM 2034 O O . THR A 1 287 ? -1.207 -12.576 16.437 1.00 95.69 287 THR A O 1
ATOM 2037 N N . ALA A 1 288 ? -1.374 -14.033 14.731 1.00 95.31 288 ALA A N 1
ATOM 2038 C CA . ALA A 1 288 ? -0.363 -13.394 13.887 1.00 95.31 288 ALA A CA 1
ATOM 2039 C C . ALA A 1 288 ? -0.695 -11.925 13.576 1.00 95.31 288 ALA A C 1
ATOM 2041 O O . ALA A 1 288 ? 0.208 -11.090 13.574 1.00 95.31 288 ALA A O 1
ATOM 2042 N N . LEU A 1 289 ? -1.978 -11.578 13.400 1.00 94.25 289 LEU A N 1
ATOM 2043 C CA . LEU A 1 289 ? -2.403 -10.179 13.266 1.00 94.25 289 LEU A CA 1
ATOM 2044 C C . LEU A 1 289 ? -1.956 -9.338 14.475 1.00 94.25 289 LEU A C 1
ATOM 2046 O O . LEU A 1 289 ? -1.402 -8.251 14.312 1.00 94.25 289 LEU A O 1
ATOM 2050 N N . PHE A 1 290 ? -2.182 -9.836 15.694 1.00 93.75 290 PHE A N 1
ATOM 2051 C CA . PHE A 1 290 ? -1.854 -9.109 16.924 1.00 93.75 290 PHE A CA 1
ATOM 2052 C C . PHE A 1 290 ? -0.366 -9.120 17.270 1.00 93.75 290 PHE A C 1
ATOM 2054 O O . PHE A 1 290 ? 0.101 -8.222 17.975 1.00 93.75 290 PHE A O 1
ATOM 2061 N N . ASP A 1 291 ? 0.377 -10.065 16.701 1.00 92.88 291 ASP A N 1
ATOM 2062 C CA . ASP A 1 291 ? 1.838 -10.096 16.710 1.00 92.88 291 ASP A CA 1
ATOM 2063 C C . ASP A 1 291 ? 2.446 -9.259 15.561 1.00 92.88 291 ASP A C 1
ATOM 2065 O O . ASP A 1 291 ? 3.663 -9.240 15.382 1.00 92.88 291 ASP A O 1
ATOM 2069 N N . GLN A 1 292 ? 1.607 -8.524 14.812 1.00 90.44 292 GLN A N 1
ATOM 2070 C CA . GLN A 1 292 ? 1.966 -7.640 13.690 1.00 90.44 292 GLN A CA 1
ATOM 2071 C C . GLN A 1 292 ? 2.611 -8.367 12.499 1.00 90.44 292 GLN A C 1
ATOM 2073 O O . GLN A 1 292 ? 3.333 -7.777 11.697 1.00 90.44 292 GLN A O 1
ATOM 2078 N N . GLN A 1 293 ? 2.328 -9.659 12.356 1.00 91.19 293 GLN A N 1
ATOM 2079 C CA . GLN A 1 293 ? 2.798 -10.509 11.267 1.00 91.19 293 GLN A CA 1
ATOM 2080 C C . GLN A 1 293 ? 1.731 -10.594 10.171 1.00 91.19 293 GLN A C 1
ATOM 2082 O O . GLN A 1 293 ? 1.060 -11.615 10.010 1.00 91.19 293 GLN A O 1
ATOM 2087 N N . ILE A 1 294 ? 1.557 -9.496 9.431 1.00 91.19 294 ILE A N 1
ATOM 2088 C CA . ILE A 1 294 ? 0.555 -9.400 8.361 1.00 91.19 294 ILE A CA 1
ATOM 2089 C C . ILE A 1 294 ? 1.135 -9.716 6.975 1.00 91.19 294 ILE A C 1
ATOM 2091 O O . ILE A 1 294 ? 2.270 -9.365 6.645 1.00 91.19 294 ILE A O 1
ATOM 2095 N N . THR A 1 295 ? 0.325 -10.365 6.143 1.00 90.69 295 THR A N 1
ATOM 2096 C CA . THR A 1 295 ? 0.605 -10.727 4.743 1.00 90.69 295 THR A CA 1
ATOM 2097 C C . THR A 1 295 ? 0.096 -9.678 3.755 1.00 90.69 295 THR A C 1
ATOM 2099 O O . THR A 1 295 ? 0.640 -9.553 2.652 1.00 90.69 295 THR A O 1
ATOM 2102 N N . ALA A 1 296 ? -0.923 -8.913 4.149 1.00 92.69 296 ALA A N 1
ATOM 2103 C CA . ALA A 1 296 ? -1.478 -7.792 3.402 1.00 92.69 296 ALA A CA 1
ATOM 2104 C C . ALA A 1 296 ? -2.001 -6.705 4.362 1.00 92.69 296 ALA A C 1
ATOM 2106 O O . ALA A 1 296 ? -2.514 -7.037 5.433 1.00 92.69 296 ALA A O 1
ATOM 2107 N N . PRO A 1 297 ? -1.889 -5.416 4.002 1.00 93.06 297 PRO A N 1
ATOM 2108 C CA . PRO A 1 297 ? -2.479 -4.327 4.776 1.00 93.06 297 PRO A CA 1
ATOM 2109 C C . PRO A 1 297 ? -4.011 -4.362 4.709 1.00 93.06 297 PRO A C 1
ATOM 2111 O O . PRO A 1 297 ? -4.592 -4.843 3.734 1.00 93.06 297 PRO A O 1
ATOM 2114 N N . ILE A 1 298 ? -4.674 -3.817 5.733 1.00 94.38 298 ILE A N 1
ATOM 2115 C CA . ILE A 1 298 ? -6.137 -3.669 5.784 1.00 94.38 298 ILE A CA 1
ATOM 2116 C C . ILE A 1 298 ? -6.517 -2.343 5.104 1.00 94.38 298 ILE A C 1
ATOM 2118 O O . ILE A 1 298 ? -6.963 -1.407 5.755 1.00 94.38 298 ILE A O 1
ATOM 2122 N N . ASP A 1 299 ? -6.307 -2.242 3.793 1.00 92.69 299 ASP A N 1
ATOM 2123 C CA . ASP A 1 299 ? -6.494 -1.010 3.008 1.00 92.69 299 ASP A CA 1
ATOM 2124 C C . ASP A 1 299 ? -7.738 -1.026 2.099 1.00 92.69 299 ASP A C 1
ATOM 2126 O O . ASP A 1 299 ? -7.913 -0.147 1.256 1.00 92.69 299 ASP A O 1
ATOM 2130 N N . VAL A 1 300 ? -8.638 -1.990 2.309 1.00 95.69 300 VAL A N 1
ATOM 2131 C CA . VAL A 1 300 ? -9.919 -2.126 1.596 1.00 95.69 300 VAL A CA 1
ATOM 2132 C C . VAL A 1 300 ? -11.072 -1.712 2.507 1.00 95.69 300 VAL A C 1
ATOM 2134 O O . VAL A 1 300 ? -11.107 -2.071 3.686 1.00 95.69 300 VAL A O 1
ATOM 2137 N N . ARG A 1 301 ? -12.014 -0.943 1.957 1.00 97.00 301 ARG A N 1
ATOM 2138 C CA . ARG A 1 301 ? -13.229 -0.455 2.621 1.00 97.00 301 ARG A CA 1
ATOM 2139 C C . ARG A 1 301 ? -14.298 -1.550 2.704 1.00 97.00 301 ARG A C 1
ATOM 2141 O O . ARG A 1 301 ? -14.235 -2.557 2.000 1.00 97.00 301 ARG A O 1
ATOM 2148 N N . ALA A 1 302 ? -15.327 -1.332 3.526 1.00 98.31 302 ALA A N 1
ATOM 2149 C CA . ALA A 1 302 ? -16.450 -2.266 3.657 1.00 98.31 302 ALA A CA 1
ATOM 2150 C C . ALA A 1 302 ? -17.152 -2.564 2.318 1.00 98.31 302 ALA A C 1
ATOM 2152 O O . ALA A 1 302 ? -17.595 -3.686 2.100 1.00 98.31 302 ALA A O 1
ATOM 2153 N N . ASP A 1 303 ? -17.220 -1.576 1.418 1.00 97.31 303 ASP A N 1
ATOM 2154 C CA . ASP A 1 303 ? -17.842 -1.681 0.090 1.00 97.31 303 ASP A CA 1
ATOM 2155 C C . ASP A 1 303 ? -16.934 -2.326 -0.980 1.00 97.31 303 ASP A C 1
ATOM 2157 O O . ASP A 1 303 ? -17.320 -2.411 -2.144 1.00 97.31 303 ASP A O 1
ATOM 2161 N N . GLY A 1 304 ? -15.732 -2.777 -0.601 1.00 96.06 304 GLY A N 1
ATOM 2162 C CA . GLY A 1 304 ? -14.758 -3.395 -1.502 1.00 96.06 304 GLY A CA 1
ATOM 2163 C C . GLY A 1 304 ? -13.891 -2.406 -2.284 1.00 96.06 304 GLY A C 1
ATOM 2164 O O . GLY A 1 304 ? -12.990 -2.840 -3.000 1.00 96.06 304 GLY A O 1
ATOM 2165 N N . THR A 1 305 ? -14.110 -1.094 -2.147 1.00 95.88 305 THR A N 1
ATOM 2166 C CA . THR A 1 305 ? -13.204 -0.095 -2.731 1.00 95.88 305 THR A CA 1
ATOM 2167 C C . THR A 1 305 ? -11.886 -0.054 -1.965 1.00 95.88 305 THR A C 1
ATOM 2169 O O . THR A 1 305 ? -11.845 -0.273 -0.754 1.00 95.88 305 THR A O 1
ATOM 2172 N N . TYR A 1 306 ? -10.792 0.222 -2.664 1.00 93.81 306 TYR A N 1
ATOM 2173 C CA . TYR A 1 306 ? -9.494 0.421 -2.034 1.00 93.81 306 TYR A CA 1
ATOM 2174 C C . TYR A 1 306 ? -9.368 1.854 -1.518 1.00 93.81 306 TYR A C 1
ATOM 2176 O O . TYR A 1 306 ? -9.937 2.786 -2.086 1.00 93.81 306 TYR A O 1
ATOM 2184 N N . ASN A 1 307 ? -8.631 2.042 -0.426 1.00 89.12 307 ASN A N 1
ATOM 2185 C CA . ASN A 1 307 ? -8.321 3.373 0.069 1.00 89.12 307 ASN A CA 1
ATOM 2186 C C . ASN A 1 307 ? -7.301 4.057 -0.858 1.00 89.12 307 ASN A C 1
ATOM 2188 O O . ASN A 1 307 ? -6.148 3.657 -0.924 1.00 89.12 307 ASN A O 1
ATOM 2192 N N . ASP A 1 308 ? -7.711 5.116 -1.540 1.00 83.75 308 ASP A N 1
ATOM 2193 C CA . ASP A 1 308 ? -6.890 5.883 -2.483 1.00 83.75 308 ASP A CA 1
ATOM 2194 C C . ASP A 1 308 ? -6.284 7.158 -1.867 1.00 83.75 308 ASP A C 1
ATOM 2196 O O . ASP A 1 308 ? -5.598 7.936 -2.539 1.00 83.75 308 ASP A O 1
ATOM 2200 N N . GLN A 1 309 ? -6.519 7.391 -0.573 1.00 84.06 309 GLN A N 1
ATOM 2201 C CA . GLN A 1 309 ? -6.006 8.567 0.115 1.00 84.06 309 GLN A CA 1
ATOM 2202 C C . GLN A 1 309 ? -4.515 8.408 0.414 1.00 84.06 309 GLN A C 1
ATOM 2204 O O . GLN A 1 309 ? -4.143 7.692 1.338 1.00 84.06 309 GLN A O 1
ATOM 2209 N N . GLN A 1 310 ? -3.671 9.146 -0.310 1.00 72.44 310 GLN A N 1
ATOM 2210 C CA . GLN A 1 310 ? -2.203 9.108 -0.216 1.00 72.44 310 GLN A CA 1
ATOM 2211 C C . GLN A 1 310 ? -1.636 9.228 1.213 1.00 72.44 310 GLN A C 1
ATOM 2213 O O . GLN A 1 310 ? -0.575 8.681 1.493 1.00 72.44 310 GLN A O 1
ATOM 2218 N N . PHE A 1 311 ? -2.353 9.892 2.124 1.00 75.12 311 PHE A N 1
ATOM 2219 C CA . PHE A 1 311 ? -1.968 10.062 3.532 1.00 75.12 311 PHE A CA 1
ATOM 2220 C C . PHE A 1 311 ? -3.048 9.561 4.496 1.00 75.12 311 PHE A C 1
ATOM 2222 O O . PHE A 1 311 ? -3.249 10.125 5.570 1.00 75.12 311 PHE A O 1
ATOM 2229 N N . GLY A 1 312 ? -3.793 8.533 4.087 1.00 85.69 312 GLY A N 1
ATOM 2230 C CA . GLY A 1 312 ? -4.771 7.886 4.946 1.00 85.69 312 GLY A CA 1
ATOM 2231 C C . GLY A 1 312 ? -4.085 7.212 6.133 1.00 85.69 312 GLY A C 1
ATOM 2232 O O . GLY A 1 312 ? -3.281 6.295 5.956 1.00 85.69 312 GLY A O 1
ATOM 2233 N N . VAL A 1 313 ? -4.457 7.632 7.339 1.00 90.62 313 VAL A N 1
ATOM 2234 C CA . VAL A 1 313 ? -3.976 7.047 8.593 1.00 90.62 313 VAL A CA 1
ATOM 2235 C C . VAL A 1 313 ? -5.119 6.380 9.339 1.00 90.62 313 VAL A C 1
ATOM 2237 O O . VAL A 1 313 ? -6.271 6.788 9.214 1.00 90.62 313 VAL A O 1
ATOM 2240 N N . ALA A 1 314 ? -4.814 5.372 10.145 1.00 93.44 314 ALA A N 1
ATOM 2241 C CA . ALA A 1 314 ? -5.766 4.768 11.066 1.00 93.44 314 ALA A CA 1
ATOM 2242 C C . ALA A 1 314 ? -5.352 5.032 12.513 1.00 93.44 314 ALA A C 1
ATOM 2244 O O . ALA A 1 314 ? -4.186 4.846 12.866 1.00 93.44 314 ALA A O 1
ATOM 2245 N N . TYR A 1 315 ? -6.303 5.427 13.362 1.00 94.56 315 TYR A N 1
ATOM 2246 C CA . TYR A 1 315 ? -6.067 5.474 14.803 1.00 94.56 315 TYR A CA 1
ATOM 2247 C C . TYR A 1 315 ? -5.874 4.063 15.357 1.00 94.56 315 TYR A C 1
ATOM 2249 O O . TYR A 1 315 ? -6.617 3.140 15.022 1.00 94.56 315 TYR A O 1
ATOM 2257 N N . THR A 1 316 ? -4.913 3.918 16.266 1.00 94.88 316 THR A N 1
ATOM 2258 C CA . THR A 1 316 ? -4.600 2.638 16.920 1.00 94.88 316 THR A CA 1
ATOM 2259 C C . THR A 1 316 ? -4.712 2.724 18.437 1.00 94.88 316 THR A C 1
ATOM 2261 O O . THR A 1 316 ? -5.149 1.774 19.088 1.00 94.88 316 THR A O 1
ATOM 2264 N N . GLY A 1 317 ? -4.353 3.870 19.022 1.00 93.88 317 GLY A N 1
ATOM 2265 C CA . GLY A 1 317 ? -4.382 4.081 20.473 1.00 93.88 317 GLY A CA 1
ATOM 2266 C C . GLY A 1 317 ? -3.166 3.559 21.235 1.00 93.88 317 GLY A C 1
ATOM 2267 O O . GLY A 1 317 ? -3.009 3.858 22.413 1.00 93.88 317 GLY A O 1
ATOM 2268 N N . ALA A 1 318 ? -2.321 2.764 20.581 1.00 93.44 318 ALA A N 1
ATOM 2269 C CA . ALA A 1 318 ? -1.133 2.131 21.144 1.00 93.44 318 ALA A CA 1
ATOM 2270 C C . ALA A 1 318 ? -0.157 1.761 20.012 1.00 93.44 318 ALA A C 1
ATOM 2272 O O . ALA A 1 318 ? -0.534 1.769 18.842 1.00 93.44 318 ALA A O 1
ATOM 2273 N N . LEU A 1 319 ? 1.101 1.460 20.351 1.00 89.75 319 LEU A N 1
ATOM 2274 C CA . LEU A 1 319 ? 2.124 1.037 19.374 1.00 89.75 319 LEU A CA 1
ATOM 2275 C C . LEU A 1 319 ? 2.078 -0.467 19.064 1.00 89.75 319 LEU A C 1
ATOM 2277 O O . LEU A 1 319 ? 2.753 -0.948 18.155 1.00 89.75 319 LEU A O 1
ATOM 2281 N N . ARG A 1 320 ? 1.330 -1.241 19.857 1.00 92.00 320 ARG A N 1
ATOM 2282 C CA . ARG A 1 320 ? 1.120 -2.672 19.633 1.00 92.00 320 ARG A CA 1
ATOM 2283 C C . ARG A 1 320 ? -0.321 -3.044 19.955 1.00 92.00 320 ARG A C 1
ATOM 2285 O O . ARG A 1 320 ? -0.871 -2.500 20.913 1.00 92.00 320 ARG A O 1
ATOM 2292 N N . PRO A 1 321 ? -0.926 -4.001 19.231 1.00 94.56 321 PRO A N 1
ATOM 2293 C CA . PRO A 1 321 ? -2.323 -4.368 19.460 1.00 94.56 321 PRO A CA 1
ATOM 2294 C C . PRO A 1 321 ? -2.618 -4.878 20.876 1.00 94.56 321 PRO A C 1
ATOM 2296 O O . PRO A 1 321 ? -3.734 -4.708 21.366 1.00 94.56 321 PRO A O 1
ATOM 2299 N N . ARG A 1 322 ? -1.627 -5.486 21.544 1.00 95.56 322 ARG A N 1
ATOM 2300 C CA . ARG A 1 322 ? -1.742 -6.028 22.909 1.00 95.56 322 ARG A CA 1
ATOM 2301 C C . ARG A 1 322 ? -1.445 -5.015 24.016 1.00 95.56 322 ARG A C 1
ATOM 2303 O O . ARG A 1 322 ? -1.715 -5.317 25.176 1.00 95.56 322 ARG A O 1
ATOM 2310 N N . ASP A 1 323 ? -0.951 -3.830 23.675 1.00 95.31 323 ASP A N 1
ATOM 2311 C CA . ASP A 1 323 ? -0.672 -2.785 24.654 1.00 95.31 323 ASP A CA 1
ATOM 2312 C C . ASP A 1 323 ? -1.950 -1.987 24.949 1.00 95.31 323 ASP A C 1
ATOM 2314 O O . ASP A 1 323 ? -2.779 -1.741 24.068 1.00 95.31 323 ASP A O 1
ATOM 2318 N N . VAL A 1 324 ? -2.119 -1.577 26.207 1.00 96.75 324 VAL A N 1
ATOM 2319 C CA . VAL A 1 324 ? -3.113 -0.557 26.566 1.00 96.75 324 VAL A CA 1
ATOM 2320 C C . VAL A 1 324 ? -2.608 0.819 26.138 1.00 96.75 324 VAL A C 1
ATOM 2322 O O . VAL A 1 324 ? -1.405 1.081 26.113 1.00 96.75 324 VAL A O 1
ATOM 2325 N N . GLY A 1 325 ? -3.537 1.710 25.813 1.00 94.38 325 GLY A N 1
ATOM 2326 C CA . GLY A 1 325 ? -3.223 3.095 25.510 1.00 94.38 325 GLY A CA 1
ATOM 2327 C C . GLY A 1 325 ? -3.008 3.948 26.762 1.00 94.38 325 GLY A C 1
ATOM 2328 O O . GLY A 1 325 ? -3.223 3.538 27.900 1.00 94.38 325 GLY A O 1
ATOM 2329 N N . THR A 1 326 ? -2.624 5.195 26.536 1.00 94.44 326 THR A N 1
ATOM 2330 C CA . THR A 1 326 ? -2.485 6.258 27.541 1.00 94.44 326 THR A CA 1
ATOM 2331 C C . THR A 1 326 ? -3.260 7.490 27.085 1.00 94.44 326 THR A C 1
ATOM 2333 O O . THR A 1 326 ? -3.618 7.600 25.911 1.00 94.44 326 THR A O 1
ATOM 2336 N N . ASN A 1 327 ? -3.480 8.472 27.964 1.00 92.62 327 ASN A N 1
ATOM 2337 C CA . ASN A 1 327 ? -4.141 9.722 27.559 1.00 92.62 327 ASN A CA 1
ATOM 2338 C C . ASN A 1 327 ? -3.422 10.424 26.390 1.00 92.62 327 ASN A C 1
ATOM 2340 O O . ASN A 1 327 ? -4.082 11.042 25.561 1.00 92.62 327 ASN A O 1
ATOM 2344 N N . GLY A 1 328 ? -2.094 10.288 26.296 1.00 90.62 328 GLY A N 1
ATOM 2345 C CA . GLY A 1 328 ? -1.277 10.872 25.226 1.00 90.62 328 GLY A CA 1
ATOM 2346 C C . GLY A 1 328 ? -1.162 10.029 23.952 1.00 90.62 328 GLY A C 1
ATOM 2347 O O . GLY A 1 328 ? -0.467 10.437 23.033 1.00 90.62 328 GLY A O 1
ATOM 2348 N N . THR A 1 329 ? -1.787 8.854 23.896 1.00 92.81 329 THR A N 1
ATOM 2349 C CA . THR A 1 329 ? -1.775 7.976 22.707 1.00 92.81 329 THR A CA 1
ATOM 2350 C C . THR A 1 329 ? -3.178 7.635 22.216 1.00 92.81 329 THR A C 1
ATOM 2352 O O . THR A 1 329 ? -3.331 7.071 21.140 1.00 92.81 329 THR A O 1
ATOM 2355 N N . THR A 1 330 ? -4.212 8.019 22.964 1.00 94.56 330 THR A N 1
ATOM 2356 C CA . THR A 1 330 ? -5.619 7.697 22.684 1.00 94.56 330 THR A CA 1
ATOM 2357 C C . THR A 1 330 ? -6.485 8.941 22.550 1.00 94.56 330 THR A C 1
ATOM 2359 O O . THR A 1 330 ? -7.691 8.844 22.726 1.00 94.56 330 THR A O 1
ATOM 2362 N N . CYS A 1 331 ? -5.919 10.131 22.328 1.00 94.19 331 CYS A N 1
ATOM 2363 C CA . CYS A 1 331 ? -6.709 11.367 22.315 1.00 94.19 331 CYS A CA 1
ATOM 2364 C C . CYS A 1 331 ? -7.536 11.544 23.598 1.00 94.19 331 CYS A C 1
ATOM 2366 O O . CYS A 1 331 ? -8.744 11.791 23.574 1.00 94.19 331 CYS A O 1
ATOM 2368 N N . ASN A 1 332 ? -6.867 11.353 24.742 1.00 94.69 332 ASN A N 1
ATOM 2369 C CA . ASN A 1 332 ? -7.475 11.323 26.068 1.00 94.69 332 ASN A CA 1
ATOM 2370 C C . ASN A 1 332 ? -8.630 10.308 26.168 1.00 94.69 332 ASN A C 1
ATOM 2372 O O . ASN A 1 332 ? -9.752 10.658 26.533 1.00 94.69 332 ASN A O 1
ATOM 2376 N N . ASN A 1 333 ? -8.356 9.048 25.824 1.00 95.50 333 ASN A N 1
ATOM 2377 C CA . ASN A 1 333 ? -9.328 7.956 25.792 1.00 95.50 333 ASN A CA 1
ATOM 2378 C C . ASN A 1 333 ? -10.532 8.221 24.872 1.00 95.50 333 ASN A C 1
ATOM 2380 O O . ASN A 1 333 ? -11.678 7.970 25.246 1.00 95.50 333 ASN A O 1
ATOM 2384 N N . TRP A 1 334 ? -10.255 8.740 23.678 1.00 95.81 334 TRP A N 1
ATOM 2385 C CA . TRP A 1 334 ? -11.233 9.018 22.630 1.00 95.81 334 TRP A CA 1
ATOM 2386 C C . TRP A 1 334 ? -12.328 9.964 23.126 1.00 95.81 334 TRP A C 1
ATOM 2388 O O . TRP A 1 334 ? -13.520 9.716 22.970 1.00 95.81 334 TRP A O 1
ATOM 2398 N N . SER A 1 335 ? -11.918 11.039 23.799 1.00 94.75 335 SER A N 1
ATOM 2399 C CA . SER A 1 335 ? -12.842 12.067 24.296 1.00 94.75 335 SER A CA 1
ATOM 2400 C C . SER A 1 335 ? -12.632 13.428 23.643 1.00 94.75 335 SER A C 1
ATOM 2402 O O . SER A 1 335 ? -13.340 14.378 23.975 1.00 94.75 335 SER A O 1
ATOM 2404 N N . ARG A 1 336 ? -11.640 13.549 22.753 1.00 90.81 336 ARG A N 1
ATOM 2405 C CA . ARG A 1 336 ? -11.237 14.809 22.123 1.00 90.81 336 ARG A CA 1
ATOM 2406 C C . ARG A 1 336 ? -10.710 14.574 20.718 1.00 90.81 336 ARG A C 1
ATOM 2408 O O . ARG A 1 336 ? -10.179 13.507 20.423 1.00 90.81 336 ARG A O 1
ATOM 2415 N N . ASN A 1 337 ? -10.813 15.608 19.897 1.00 88.94 337 ASN A N 1
ATOM 2416 C CA . ASN A 1 337 ? -10.297 15.649 18.537 1.00 88.94 337 ASN A CA 1
ATOM 2417 C C . ASN A 1 337 ? -9.755 17.057 18.256 1.00 88.94 337 ASN A C 1
ATOM 2419 O O . ASN A 1 337 ? -10.349 17.841 17.523 1.00 88.94 337 ASN A O 1
ATOM 2423 N N . ASP A 1 338 ? -8.693 17.417 18.975 1.00 87.81 338 ASP A N 1
ATOM 2424 C CA . ASP A 1 338 ? -8.088 18.747 18.954 1.00 87.81 338 ASP A CA 1
ATOM 2425 C C . ASP A 1 338 ? -6.554 18.663 18.999 1.00 87.81 338 ASP A C 1
ATOM 2427 O O . ASP A 1 338 ? -5.979 17.626 19.344 1.00 87.81 338 ASP A O 1
ATOM 2431 N N . ALA A 1 339 ? -5.893 19.777 18.687 1.00 86.69 339 ALA A N 1
ATOM 2432 C CA . ALA A 1 339 ? -4.436 19.877 18.654 1.00 86.69 339 ALA A CA 1
ATOM 2433 C C . ALA A 1 339 ? -3.741 19.756 20.025 1.00 86.69 339 ALA A C 1
ATOM 2435 O O . ALA A 1 339 ? -2.512 19.757 20.092 1.00 86.69 339 ALA A O 1
ATOM 2436 N N . THR A 1 340 ? -4.494 19.705 21.131 1.00 82.06 340 THR A N 1
ATOM 2437 C CA . THR A 1 340 ? -3.935 19.669 22.494 1.00 82.06 340 THR A CA 1
ATOM 2438 C C . THR A 1 340 ? -3.711 18.249 23.005 1.00 82.06 340 THR A C 1
ATOM 2440 O O . THR A 1 340 ? -2.942 18.045 23.947 1.00 82.06 340 THR A O 1
ATOM 2443 N N . GLY A 1 341 ? -4.377 17.267 22.395 1.00 80.12 341 GLY A N 1
ATOM 2444 C CA . GLY A 1 341 ? -4.190 15.847 22.658 1.00 80.12 341 GLY A CA 1
ATOM 2445 C C . GLY A 1 341 ? -3.343 15.172 21.587 1.00 80.12 341 GLY A C 1
ATOM 2446 O O . GLY A 1 341 ? -3.322 15.599 20.437 1.00 80.12 341 GLY A O 1
ATOM 2447 N N . ASN A 1 342 ? -2.704 14.063 21.965 1.00 87.50 342 ASN A N 1
ATOM 2448 C CA . ASN A 1 342 ? -2.023 13.184 21.023 1.00 87.50 342 ASN A CA 1
ATOM 2449 C C . ASN A 1 342 ? -2.741 11.834 20.905 1.00 87.50 342 ASN A C 1
ATOM 2451 O O . ASN A 1 342 ? -3.246 11.274 21.887 1.00 87.50 342 ASN A O 1
ATOM 2455 N N . GLY A 1 343 ? -2.759 11.316 19.682 1.00 84.19 343 GLY A N 1
ATOM 2456 C CA . GLY A 1 343 ? -3.187 9.972 19.325 1.00 84.19 343 GLY A CA 1
ATOM 2457 C C . GLY A 1 343 ? -2.041 9.204 18.677 1.00 84.19 343 GLY A C 1
ATOM 2458 O O . GLY A 1 343 ? -1.139 9.806 18.093 1.00 84.19 343 GLY A O 1
ATOM 2459 N N . ASN A 1 344 ? -2.077 7.880 18.783 1.00 88.38 344 ASN A N 1
ATOM 2460 C CA . ASN A 1 344 ? -1.251 6.996 17.974 1.00 88.38 344 ASN A CA 1
ATOM 2461 C C . ASN A 1 344 ? -1.995 6.592 16.709 1.00 88.38 344 ASN A C 1
ATOM 2463 O O . ASN A 1 344 ? -3.181 6.245 16.752 1.00 88.38 344 ASN A O 1
ATOM 2467 N N . PHE A 1 345 ? -1.243 6.616 15.617 1.00 89.56 345 PHE A N 1
ATOM 2468 C CA . PHE A 1 345 ? -1.706 6.352 14.269 1.00 89.56 345 PHE A CA 1
ATOM 2469 C C . PHE A 1 345 ? -0.792 5.344 13.589 1.00 89.56 345 PHE A C 1
ATOM 2471 O O . PHE A 1 345 ? 0.317 5.096 14.052 1.00 89.56 345 PHE A O 1
ATOM 2478 N N . THR A 1 346 ? -1.242 4.805 12.466 1.00 89.88 346 THR A N 1
ATOM 2479 C CA . THR A 1 346 ? -0.441 4.016 11.528 1.00 89.88 346 THR A CA 1
ATOM 2480 C C . THR A 1 346 ? -0.886 4.349 10.109 1.00 89.88 346 THR A C 1
ATOM 2482 O O . THR A 1 346 ? -2.059 4.672 9.898 1.00 89.88 346 THR A O 1
ATOM 2485 N N . ASP A 1 347 ? 0.026 4.284 9.145 1.00 86.88 347 ASP A N 1
ATOM 2486 C CA . ASP A 1 347 ? -0.331 4.433 7.737 1.00 86.88 347 ASP A CA 1
ATOM 2487 C C . ASP A 1 347 ? -1.118 3.192 7.286 1.00 86.88 347 ASP A C 1
ATOM 2489 O O . ASP A 1 347 ? -0.714 2.056 7.539 1.00 86.88 347 ASP A O 1
ATOM 2493 N N . ILE A 1 348 ? -2.262 3.391 6.623 1.00 85.81 348 ILE A N 1
ATOM 2494 C CA . ILE A 1 348 ? -3.221 2.303 6.324 1.00 85.81 348 ILE A CA 1
ATOM 2495 C C . ILE A 1 348 ? -2.643 1.238 5.384 1.00 85.81 348 ILE A C 1
ATOM 2497 O O . ILE A 1 348 ? -3.080 0.088 5.366 1.00 85.81 348 ILE A O 1
ATOM 2501 N N . PHE A 1 349 ? -1.650 1.631 4.596 1.00 81.75 349 PHE A N 1
ATOM 2502 C CA . PHE A 1 349 ? -1.072 0.817 3.536 1.00 81.75 349 PHE A CA 1
ATOM 2503 C C . PHE A 1 349 ? 0.133 0.003 3.996 1.00 81.75 349 PHE A C 1
ATOM 2505 O O . PHE A 1 349 ? 0.623 -0.830 3.242 1.00 81.75 349 PHE A O 1
ATOM 2512 N N . GLU A 1 350 ? 0.671 0.241 5.187 1.00 80.00 350 GLU A N 1
ATOM 2513 C CA . GLU A 1 350 ? 1.923 -0.388 5.590 1.00 80.00 350 GLU A CA 1
ATOM 2514 C C . GLU A 1 350 ? 1.712 -1.841 6.050 1.00 80.00 350 GLU A C 1
ATOM 2516 O O . GLU A 1 350 ? 0.756 -2.168 6.752 1.00 80.00 350 GLU A O 1
ATOM 2521 N N . SER A 1 351 ? 2.650 -2.735 5.711 1.00 70.12 351 SER A N 1
ATOM 2522 C CA . SER A 1 351 ? 2.659 -4.107 6.245 1.00 70.12 351 SER A CA 1
ATOM 2523 C C . SER A 1 351 ? 3.238 -4.244 7.667 1.00 70.12 351 SER A C 1
ATOM 2525 O O . SER A 1 351 ? 3.529 -5.359 8.095 1.00 70.12 351 SER A O 1
ATOM 2527 N N . ASN A 1 352 ? 3.417 -3.136 8.391 1.00 71.25 352 ASN A N 1
ATOM 2528 C CA . ASN A 1 352 ? 3.656 -3.079 9.832 1.00 71.25 352 ASN A CA 1
ATOM 2529 C C . ASN A 1 352 ? 2.438 -2.408 10.488 1.00 71.25 352 ASN A C 1
ATOM 2531 O O . ASN A 1 352 ? 2.389 -1.213 10.770 1.00 71.25 352 ASN A O 1
ATOM 2535 N N . PHE A 1 353 ? 1.400 -3.210 10.674 1.00 77.81 353 PHE A N 1
ATOM 2536 C CA . PHE A 1 353 ? 0.147 -2.792 11.279 1.00 77.81 353 PHE A CA 1
ATOM 2537 C C . PHE A 1 353 ? 0.367 -2.438 12.766 1.00 77.81 353 PHE A C 1
ATOM 2539 O O . PHE A 1 353 ? 0.929 -3.247 13.495 1.00 77.81 353 PHE A O 1
ATOM 2546 N N . PHE A 1 354 ? -0.085 -1.257 13.221 1.00 81.44 354 PHE A N 1
ATOM 2547 C CA . PHE A 1 354 ? 0.069 -0.696 14.588 1.00 81.44 354 PHE A CA 1
ATOM 2548 C C . PHE A 1 354 ? 1.420 -0.054 14.967 1.00 81.44 354 PHE A C 1
ATOM 2550 O O . PHE A 1 354 ? 1.484 0.596 16.012 1.00 81.44 354 PHE A O 1
ATOM 2557 N N . SER A 1 355 ? 2.464 -0.124 14.138 1.00 67.69 355 SER A N 1
ATOM 2558 C CA . SER A 1 355 ? 3.802 0.399 14.473 1.00 67.69 355 SER A CA 1
ATOM 2559 C C . SER A 1 355 ? 4.047 1.855 14.048 1.00 67.69 355 SER A C 1
ATOM 2561 O O . SER A 1 355 ? 5.138 2.190 13.587 1.00 67.69 355 SER A O 1
ATOM 2563 N N . GLY A 1 356 ? 3.036 2.718 14.129 1.00 70.38 356 GLY A N 1
ATOM 2564 C CA . GLY A 1 356 ? 3.178 4.092 13.653 1.00 70.38 356 GLY A CA 1
ATOM 2565 C C . GLY A 1 356 ? 3.624 5.078 14.732 1.00 70.38 356 GLY A C 1
ATOM 2566 O O . GLY A 1 356 ? 4.436 4.773 15.605 1.00 70.38 356 GLY A O 1
ATOM 2567 N N . TYR A 1 357 ? 3.129 6.305 14.634 1.00 83.31 357 TYR A N 1
ATOM 2568 C CA . TYR A 1 357 ? 3.689 7.471 15.308 1.00 83.31 357 TYR A CA 1
ATOM 2569 C C . TYR A 1 357 ? 2.616 8.262 16.059 1.00 83.31 357 TYR A C 1
ATOM 2571 O O . 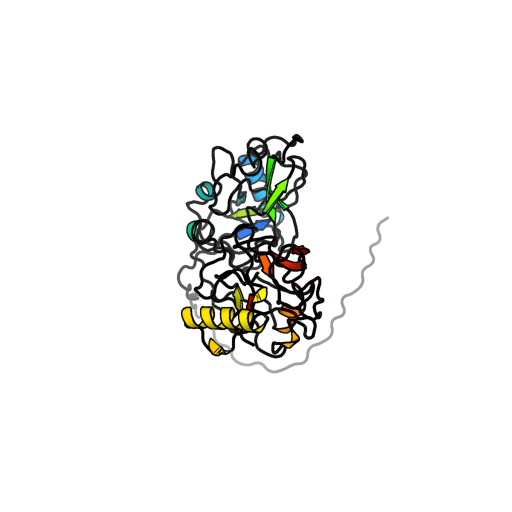TYR A 1 357 ? 1.418 8.156 15.785 1.00 83.31 357 TYR A O 1
ATOM 2579 N N . SER A 1 358 ? 3.058 9.055 17.037 1.00 88.31 358 SER A N 1
ATOM 2580 C CA . SER A 1 358 ? 2.180 9.948 17.791 1.00 88.31 358 SER A CA 1
ATOM 2581 C C . SER A 1 358 ? 2.049 11.295 17.091 1.00 88.31 358 SER A C 1
ATOM 2583 O O . SER A 1 358 ? 3.032 11.880 16.627 1.00 88.31 358 SER A O 1
ATOM 2585 N N . ALA A 1 359 ? 0.831 11.811 17.048 1.00 89.56 359 ALA A N 1
ATOM 2586 C CA . ALA A 1 359 ? 0.513 13.095 16.450 1.00 89.56 359 ALA A CA 1
ATOM 2587 C C . ALA A 1 359 ? -0.662 13.753 17.169 1.00 89.56 359 ALA A C 1
ATOM 2589 O O . ALA A 1 359 ? -1.419 13.073 17.862 1.00 89.56 359 ALA A O 1
ATOM 2590 N N . ALA A 1 360 ? -0.822 15.060 16.953 1.00 91.06 360 ALA A N 1
ATOM 2591 C CA . ALA A 1 360 ? -2.015 15.784 17.365 1.00 91.06 360 ALA A CA 1
ATOM 2592 C C . ALA A 1 360 ? -3.278 15.082 16.845 1.00 91.06 360 ALA A C 1
ATOM 2594 O O . ALA A 1 360 ? -3.296 14.583 15.716 1.00 91.06 360 ALA A O 1
ATOM 2595 N N . CYS A 1 361 ? -4.325 15.030 17.665 1.00 90.12 361 CYS A N 1
ATOM 2596 C CA . CYS A 1 361 ? -5.536 14.284 17.329 1.00 90.12 361 CYS A CA 1
ATOM 2597 C C . CYS A 1 361 ? -6.218 14.803 16.065 1.00 90.12 361 CYS A C 1
ATOM 2599 O O . CYS A 1 361 ? -6.727 13.998 15.296 1.00 90.12 361 CYS A O 1
ATOM 2601 N N . ASP A 1 362 ? -6.142 16.105 15.807 1.00 88.50 362 ASP A N 1
ATOM 2602 C CA . ASP A 1 362 ? -6.701 16.767 14.629 1.00 88.50 362 ASP A CA 1
ATOM 2603 C C . ASP A 1 362 ? -5.702 16.924 13.467 1.00 88.50 362 ASP A C 1
ATOM 2605 O O . ASP A 1 362 ? -6.000 17.625 12.500 1.00 88.50 362 ASP A O 1
ATOM 2609 N N . ARG A 1 363 ? -4.521 16.283 13.524 1.00 87.94 363 ARG A N 1
ATOM 2610 C CA . ARG A 1 363 ? -3.437 16.505 12.547 1.00 87.94 363 ARG A CA 1
ATOM 2611 C C . ARG A 1 363 ? -3.842 16.228 11.098 1.00 87.94 363 ARG A C 1
ATOM 2613 O O . ARG A 1 363 ? -3.338 16.901 10.200 1.00 87.94 363 ARG A O 1
ATOM 2620 N N . TRP A 1 364 ? -4.712 15.246 10.866 1.00 84.50 364 TRP A N 1
ATOM 2621 C CA . TRP A 1 364 ? -5.180 14.862 9.529 1.00 84.50 364 TRP A CA 1
ATOM 2622 C C . TRP A 1 364 ? -6.688 15.043 9.403 1.00 84.50 364 TRP A C 1
ATOM 2624 O O . TRP A 1 364 ? -7.442 14.062 9.375 1.00 84.50 364 TRP A O 1
ATOM 2634 N N . PRO A 1 365 ? -7.161 16.297 9.329 1.00 78.75 365 PRO A N 1
ATOM 2635 C CA . PRO A 1 365 ? -8.579 16.549 9.179 1.00 78.75 365 PRO A CA 1
ATOM 2636 C C . PRO A 1 365 ? -9.049 15.911 7.869 1.00 78.75 365 PRO A C 1
ATOM 2638 O O . PRO A 1 365 ? -8.565 16.235 6.788 1.00 78.75 365 PRO A O 1
ATOM 2641 N N . GLY A 1 366 ? -9.990 14.975 7.971 1.00 80.62 366 GLY A N 1
ATOM 2642 C CA . GLY A 1 366 ? -10.557 14.309 6.803 1.00 80.62 366 GLY A CA 1
ATOM 2643 C C . GLY A 1 366 ? -9.769 13.107 6.259 1.00 80.62 366 GLY A C 1
ATOM 2644 O O . GLY A 1 366 ? -10.093 12.640 5.164 1.00 80.62 366 GLY A O 1
ATOM 2645 N N . SER A 1 367 ? -8.755 12.604 6.976 1.00 85.12 367 SER A N 1
ATOM 2646 C CA . SER A 1 367 ? -7.995 11.403 6.567 1.00 85.12 367 SER A CA 1
ATOM 2647 C C . SER A 1 367 ? -7.661 10.442 7.717 1.00 85.12 367 SER A C 1
ATOM 2649 O O . SER A 1 367 ? -6.776 9.597 7.574 1.00 85.12 367 SER A O 1
ATOM 2651 N N . SER A 1 368 ? -8.369 10.559 8.844 1.00 89.69 368 SER A N 1
ATOM 2652 C CA . SER A 1 368 ? -8.196 9.692 10.012 1.00 89.69 368 SER A CA 1
ATOM 2653 C C . SER A 1 368 ? -9.288 8.626 10.071 1.00 89.69 368 SER A C 1
ATOM 2655 O O . SER A 1 368 ? -10.448 8.922 10.350 1.00 89.69 368 SER A O 1
ATOM 2657 N N . HIS A 1 369 ? -8.908 7.377 9.841 1.00 94.50 369 HIS A N 1
ATOM 2658 C CA . HIS A 1 369 ? -9.785 6.208 9.772 1.00 94.50 369 HIS A CA 1
ATOM 2659 C C . HIS A 1 369 ? -9.615 5.306 11.000 1.00 94.50 369 HIS A C 1
ATOM 2661 O O . HIS A 1 369 ? -8.825 5.581 11.907 1.00 94.50 369 HIS A O 1
ATOM 2667 N N . ILE A 1 370 ? -10.346 4.195 11.024 1.00 96.19 370 ILE A N 1
ATOM 2668 C CA . ILE A 1 370 ? -10.178 3.101 11.984 1.00 96.19 370 ILE A CA 1
ATOM 2669 C C . ILE A 1 370 ? -10.241 1.757 11.265 1.00 96.19 370 ILE A C 1
ATOM 2671 O O . ILE A 1 370 ? -10.927 1.602 10.255 1.00 96.19 370 ILE A O 1
ATOM 2675 N N . TYR A 1 371 ? -9.555 0.760 11.811 1.00 97.69 371 TYR A N 1
ATOM 2676 C CA . TYR A 1 371 ? -9.718 -0.619 11.368 1.00 97.69 371 TYR A CA 1
ATOM 2677 C C . TYR A 1 371 ? -10.939 -1.247 12.033 1.00 97.69 371 TYR A C 1
ATOM 2679 O O . TYR A 1 371 ? -11.110 -1.146 13.247 1.00 97.69 371 TYR A O 1
ATOM 2687 N N . CYS A 1 372 ? -11.764 -1.921 11.244 1.00 98.62 372 CYS A N 1
ATOM 2688 C CA . CYS A 1 372 ? -13.013 -2.542 11.651 1.00 98.62 372 CYS A CA 1
ATOM 2689 C C . CYS A 1 372 ? -12.941 -4.045 11.420 1.00 98.62 372 CYS A C 1
ATOM 2691 O O . CYS A 1 372 ? -12.764 -4.500 10.289 1.00 98.62 372 CYS A O 1
ATOM 2693 N N . LEU A 1 373 ? -13.078 -4.816 12.494 1.00 98.50 373 LEU A N 1
ATOM 2694 C CA . LEU A 1 373 ? -12.934 -6.267 12.481 1.00 98.50 373 LEU A CA 1
ATOM 2695 C C . LEU A 1 373 ? -14.190 -6.929 13.048 1.00 98.50 373 LEU A C 1
ATOM 2697 O O . LEU A 1 373 ? -14.812 -6.438 13.997 1.00 98.50 373 LEU A O 1
ATOM 2701 N N . GLU A 1 374 ? -14.540 -8.076 12.485 1.00 98.06 374 GLU A N 1
ATOM 2702 C CA . GLU A 1 374 ? -15.495 -9.002 13.084 1.00 98.06 374 GLU A CA 1
ATOM 2703 C C . GLU A 1 374 ? -14.848 -9.683 14.319 1.00 98.06 374 GLU A C 1
ATOM 2705 O O . GLU A 1 374 ? -13.718 -10.166 14.204 1.00 98.06 374 GLU A O 1
ATOM 2710 N N . PRO A 1 375 ? -15.493 -9.669 15.507 1.00 93.69 375 PRO A N 1
ATOM 2711 C CA . PRO A 1 375 ? -14.881 -10.010 16.798 1.00 93.69 375 PRO A CA 1
ATOM 2712 C C . PRO A 1 375 ? -14.397 -11.451 16.979 1.00 93.69 375 PRO A C 1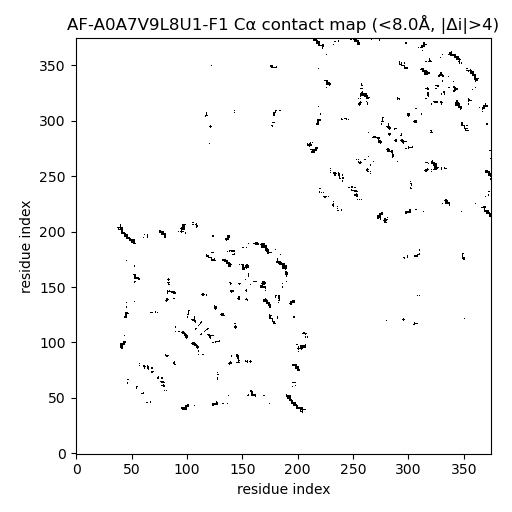
ATOM 2714 O O . PRO A 1 375 ? -14.872 -12.380 16.291 1.00 93.69 375 PRO A O 1
#

Sequence (375 aa):
MRTLLLFMAVGCGRFGFQESGVAGPDDVDGSVGDSAGSVAPNLIFISPKQPDANFGGLAGADAICTDAAAAAGLGGTYRAWLSTPTVNAASRFSTARGWVRVDGAPVADSMDSLTMQHQLFHPVALDATGNRVDVFVATGTDQNGKWSQLNGDGSCSGWTTAAVSASFKQLVGLARFGTVGWTNAAGGDCNMPTSLYCLGIDRVSTLTITPASGRKAFVSKANFDAATGIAGADTLCRGEATAAGLANAGTFKALLATTAASAASRFNEGGPPWVRVDGVEVAPTATALFDQQITAPIDVRADGTYNDQQFGVAYTGALRPRDVGTNGTTCNNWSRNDATGNGNFTDIFESNFFSGYSAACDRWPGSSHIYCLEP

pLDDT: mean 88.45, std 16.92, range [30.95, 98.88]

Nearest PDB structures (foldseek):
  1dy0-assembly1_A  TM=7.695E-01  e=2.083E-09  Mus musculus
  1koe-assembly1_A  TM=7.635E-01  e=1.835E-09  Mus musculus
  1bnl-assembly1_A  TM=7.612E-01  e=2.365E-09  Homo sapiens
  1dy2-assembly1_A  TM=7.344E-01  e=5.301E-08  Mus musculus

Secondary structure (DSSP, 8-state):
-----------------------------------TT-PPPEEEEEPPPBSSS-SSHHHHHHHHHHHHHHHTT--S-EEE---BTTB-TGGGGTT-B-EE-TTS-EEES-HHHHHTS---SS---BBTTS-B---EEE--B-TTSSB--TTTTSBHHHHT-----SS--EEEEETTB-TTTTTSSEEE-TTS-BEEEEEE-S-B----PPPPPSEEEEE-SSPP-GGGHHHHHHHHHHHHHHHTT-TTGGG-EE----SSS-SGGGS-TTSPPEEETTS-BSSSSHHHHHTT--SS---B-TTS-B---TT-EEE-SSSSTTS---TTTBHHHHT--STTSEEEEEETTBSSTT---EEETTSSTT-EE-EEE--

Mean predicted aligned error: 8.4 Å

Foldseek 3Di:
DDDDDDDDDDDDDDDDDDDDDDDDDDDDDDCPDDPPDFDDAWEKAKFPKDQFLQLVFQVSQQVSLVVQCVVLVNDAGKGFQADFPVGFSLVVQQQHAWYAYPVRHGAHGHSCCCQVLLDGLFQNQAGSNGDGDWFWAFHCHFSNSGHDCPFNRQRQNRSRDQDFDPTFNHATATRQFGGGRNHGADGDGRSHIHITIMIGRPDNGGDDDDAADFWEKAWQPFADQLQVFQVSQQVSQLVQLVVLVHPPSVQKGFLAAFQVFFSLVSDDQQGAFYAYPSRRTQARGSVCVQVLNGRFFRQAGSNRGGNNPNQAKEFHQAQGRRDHHDQQARVHRSNDQFQVHKHQIDRRGGSRPSRGDIGGSPPDPGRYITMMIRD

Radius of gyration: 25.37 Å; Cα contacts (8 Å, |Δi|>4): 981; chains: 1; bounding box: 78×84×56 Å

Solvent-accessible surface area (backbone atoms only — not comparable to full-atom values): 18797 Å² total; per-residue (Å²): 135,91,81,89,88,87,83,85,88,88,86,85,85,89,85,87,83,84,88,90,87,91,80,83,93,73,92,71,82,86,74,74,79,76,72,82,80,76,57,66,60,18,47,32,25,33,34,76,74,34,73,36,37,49,40,67,22,70,68,35,37,18,45,52,25,38,52,37,29,53,78,53,70,46,82,83,51,36,37,41,53,46,16,24,91,89,41,40,27,50,74,78,46,74,80,28,22,12,32,17,29,78,83,65,50,56,27,35,35,38,65,59,40,38,26,74,50,34,41,45,62,28,38,59,28,21,26,57,81,54,50,79,47,85,46,49,22,49,16,8,19,35,51,63,28,33,51,29,61,90,20,62,60,3,18,24,80,44,17,60,31,44,64,78,59,103,54,40,22,21,24,19,7,30,29,44,16,22,35,37,28,38,35,41,62,48,69,34,40,12,49,47,61,27,21,36,40,24,37,41,52,83,27,72,10,88,57,80,83,80,61,49,84,53,36,51,30,22,23,45,83,62,61,59,64,39,48,52,27,72,67,40,44,21,48,52,28,20,50,45,25,47,77,47,66,43,82,69,17,89,57,25,32,41,51,45,18,28,63,89,41,25,21,44,79,71,43,57,52,90,47,67,20,39,12,35,66,84,17,47,50,28,16,93,32,31,51,32,46,53,70,38,48,42,64,23,43,60,38,33,19,54,77,55,48,46,56,76,57,79,77,36,27,22,47,25,9,24,66,40,36,74,37,55,16,41,51,65,22,18,13,52,52,21,59,37,60,36,78,90,34,22,20,18,30,21,60,36,25,33,43,57,61,36,65,48,52,76,41,40,44,44,73,51,80,87,34,33,22,36,38,25,31,51,83